Protein AF-0000000075883256 (afdb_homodimer)

Nearest PDB structures (foldseek):
  3aic-assembly1_A  TM=3.695E-01  e=4.562E+00  Streptococcus mutans
  8uf5-assembly2_B  TM=3.037E-01  e=3.462E+00  Streptococcus mutans
  8fg8-assembly2_B  TM=3.746E-01  e=6.352E+00  Streptococcus mutans
  8fj9-assembly1_A  TM=3.405E-01  e=6.352E+00  Streptococcus mutans
  5ew5-assembly4_D  TM=1.520E-01  e=8.249E-01  Escherichia coli

Structure (mmCIF, N/CA/C/O backbone):
data_AF-0000000075883256-model_v1
#
loop_
_entity.id
_entity.type
_entity.pdbx_description
1 polymer 'Prophage antirepressor-like protein'
#
loop_
_atom_site.group_PDB
_atom_site.id
_atom_site.type_symbol
_atom_site.label_atom_id
_atom_site.label_alt_id
_atom_site.label_comp_id
_atom_site.label_asym_id
_atom_site.label_entity_id
_atom_site.label_seq_id
_atom_site.pdbx_PDB_ins_code
_atom_site.Cartn_x
_atom_site.Cartn_y
_atom_site.Cartn_z
_atom_site.occupancy
_atom_site.B_iso_or_equiv
_atom_site.auth_seq_id
_atom_site.auth_comp_id
_atom_site.auth_asym_id
_atom_site.auth_atom_id
_atom_site.pdbx_PDB_model_num
ATOM 1 N N . MET A 1 1 ? -20.594 -21.406 5.707 1 65.12 1 MET A N 1
ATOM 2 C CA . MET A 1 1 ? -21.141 -20.547 4.664 1 65.12 1 MET A CA 1
ATOM 3 C C . MET A 1 1 ? -20.156 -20.391 3.51 1 65.12 1 MET A C 1
ATOM 5 O O . MET A 1 1 ? -18.953 -20.328 3.729 1 65.12 1 MET A O 1
ATOM 9 N N . ASN A 1 2 ? -20.547 -20.703 2.256 1 83.06 2 ASN A N 1
ATOM 10 C CA . ASN A 1 2 ? -19.703 -20.641 1.072 1 83.06 2 ASN A CA 1
ATOM 11 C C . ASN A 1 2 ? -20.078 -19.469 0.176 1 83.06 2 ASN A C 1
ATOM 13 O O . ASN A 1 2 ? -21.219 -19.016 0.166 1 83.06 2 ASN A O 1
ATOM 17 N N . LYS A 1 3 ? -19.078 -18.75 -0.304 1 92.06 3 LYS A N 1
ATOM 18 C CA . LYS A 1 3 ? -19.234 -17.688 -1.302 1 92.06 3 LYS A CA 1
ATOM 19 C C . LYS A 1 3 ? -18.453 -18.016 -2.574 1 92.06 3 LYS A C 1
ATOM 21 O O . LYS A 1 3 ? -17.547 -18.844 -2.557 1 92.06 3 LYS A O 1
ATOM 26 N N . THR A 1 4 ? -19.016 -17.438 -3.637 1 93.69 4 THR A N 1
ATOM 27 C CA . THR A 1 4 ? -18.297 -17.625 -4.895 1 93.69 4 THR A CA 1
ATOM 28 C C . THR A 1 4 ? -18.047 -16.281 -5.562 1 93.69 4 THR A C 1
ATOM 30 O O . THR A 1 4 ? -18.766 -15.305 -5.324 1 93.69 4 THR A O 1
ATOM 33 N N . GLU A 1 5 ? -16.938 -16.25 -6.254 1 94.25 5 GLU A N 1
ATOM 34 C CA . GLU A 1 5 ? -16.578 -15.117 -7.102 1 94.25 5 GLU A CA 1
ATOM 35 C C . GLU A 1 5 ? -16.141 -15.578 -8.492 1 94.25 5 GLU A C 1
ATOM 37 O O . GLU A 1 5 ? -15.672 -16.703 -8.656 1 94.25 5 GLU A O 1
ATOM 42 N N . THR A 1 6 ? -16.453 -14.711 -9.43 1 94.06 6 THR A N 1
ATOM 43 C CA . THR A 1 6 ? -15.992 -15.008 -10.781 1 94.06 6 THR A CA 1
ATOM 44 C C . THR A 1 6 ? -14.703 -14.242 -11.086 1 94.06 6 THR A C 1
ATOM 46 O O . THR A 1 6 ? -14.617 -13.039 -10.852 1 94.06 6 THR A O 1
ATOM 49 N N . TRP A 1 7 ? -13.68 -14.984 -11.562 1 92 7 TRP A N 1
ATOM 50 C CA . TRP A 1 7 ? -12.391 -14.398 -11.93 1 92 7 TRP A CA 1
ATOM 51 C C . TRP A 1 7 ? -11.82 -15.062 -13.172 1 92 7 TRP A C 1
ATOM 53 O O . TRP A 1 7 ? -11.711 -16.297 -13.234 1 92 7 TRP A O 1
ATOM 63 N N . ASN A 1 8 ? -11.508 -14.234 -14.148 1 89.06 8 ASN A N 1
ATOM 64 C CA . ASN A 1 8 ? -10.984 -14.719 -15.422 1 89.06 8 ASN A CA 1
ATOM 65 C C . ASN A 1 8 ? -11.906 -15.773 -16.031 1 89.06 8 ASN A C 1
ATOM 67 O O . ASN A 1 8 ? -11.43 -16.781 -16.547 1 89.06 8 ASN A O 1
ATOM 71 N N . GLY A 1 9 ? -13.156 -15.641 -15.852 1 91.62 9 GLY A N 1
ATOM 72 C CA . GLY A 1 9 ? -14.141 -16.531 -16.453 1 91.62 9 GLY A CA 1
ATOM 73 C C . GLY A 1 9 ? -14.367 -17.797 -15.656 1 91.62 9 GLY A C 1
ATOM 74 O O . GLY A 1 9 ? -15.117 -18.688 -16.078 1 91.62 9 GLY A O 1
ATOM 75 N N . TYR A 1 10 ? -13.797 -17.922 -14.523 1 94.69 10 TYR A N 1
ATOM 76 C CA . TYR A 1 10 ? -13.93 -19.125 -13.695 1 94.69 10 TYR A CA 1
ATOM 77 C C . TYR A 1 10 ? -14.586 -18.797 -12.359 1 94.69 10 TYR A C 1
ATOM 79 O O . TYR A 1 10 ? -14.414 -17.688 -11.836 1 94.69 10 TYR A O 1
ATOM 87 N N . THR A 1 11 ? -15.273 -19.766 -11.844 1 94.25 11 THR A N 1
ATOM 88 C CA . THR A 1 11 ? -15.867 -19.625 -10.523 1 94.25 11 THR A CA 1
ATOM 89 C C . THR A 1 11 ? -14.883 -20.047 -9.438 1 94.25 11 THR A C 1
ATOM 91 O O . THR A 1 11 ? -14.352 -21.156 -9.469 1 94.25 11 THR A O 1
ATOM 94 N N . ILE A 1 12 ? -14.641 -19.094 -8.531 1 95.81 12 ILE A N 1
ATOM 95 C CA . ILE A 1 12 ? -13.758 -19.375 -7.395 1 95.81 12 ILE A CA 1
ATOM 96 C C . ILE A 1 12 ? -14.594 -19.531 -6.125 1 95.81 12 ILE A C 1
ATOM 98 O O . ILE A 1 12 ? -15.336 -18.609 -5.75 1 95.81 12 ILE A O 1
ATOM 102 N N . ARG A 1 13 ? -14.523 -20.719 -5.52 1 95.5 13 ARG A N 1
ATOM 103 C CA . ARG A 1 13 ? -15.266 -21 -4.289 1 95.5 13 ARG A CA 1
ATOM 104 C C . ARG A 1 13 ? -14.492 -20.5 -3.068 1 95.5 13 ARG A C 1
ATOM 106 O O . ARG A 1 13 ? -13.273 -20.656 -2.996 1 95.5 13 ARG A O 1
ATOM 113 N N . PHE A 1 14 ? -15.148 -19.797 -2.15 1 96 14 PHE A N 1
ATOM 114 C CA . PHE A 1 14 ? -14.594 -19.328 -0.889 1 96 14 PHE A CA 1
ATOM 115 C C . PHE A 1 14 ? -15.289 -19.984 0.292 1 96 14 PHE A C 1
ATOM 117 O O . PHE A 1 14 ? -16.5 -20.188 0.275 1 96 14 PHE A O 1
ATOM 124 N N . VAL A 1 15 ? -14.531 -20.312 1.336 1 94.12 15 VAL A N 1
ATOM 125 C CA . VAL A 1 15 ? -15.055 -20.859 2.578 1 94.12 15 VAL A CA 1
ATOM 126 C C . VAL A 1 15 ? -14.531 -20.062 3.768 1 94.12 15 VAL A C 1
ATOM 128 O O . VAL A 1 15 ? -13.445 -19.484 3.701 1 94.12 15 VAL A O 1
ATOM 131 N N . GLU A 1 16 ? -15.289 -20 4.781 1 93.06 16 GLU A N 1
ATOM 132 C CA . GLU A 1 16 ? -14.812 -19.359 6 1 93.06 16 GLU A CA 1
ATOM 133 C C . GLU A 1 16 ? -13.891 -20.297 6.793 1 93.06 16 GLU A C 1
ATOM 135 O O . GLU A 1 16 ? -14.234 -21.453 7.023 1 93.06 16 GLU A O 1
ATOM 140 N N . HIS A 1 17 ? -12.797 -19.875 7.062 1 93.5 17 HIS A N 1
ATOM 141 C CA . HIS A 1 17 ? -11.797 -20.594 7.84 1 93.5 17 HIS A CA 1
ATOM 142 C C . HIS A 1 17 ? -11.055 -19.672 8.797 1 93.5 17 HIS A C 1
ATOM 144 O O . HIS A 1 17 ? -10.43 -18.703 8.359 1 93.5 17 HIS A O 1
ATOM 150 N N . GLN A 1 18 ? -11.18 -19.859 10.125 1 92.12 18 GLN A N 1
ATOM 151 C CA . GLN A 1 18 ? -10.516 -19.062 11.148 1 92.12 18 GLN A CA 1
ATOM 152 C C . GLN A 1 18 ? -10.922 -17.594 11.055 1 92.12 18 GLN A C 1
ATOM 154 O O . GLN A 1 18 ? -10.07 -16.703 11.102 1 92.12 18 GLN A O 1
ATOM 159 N N . GLY A 1 19 ? -12.078 -17.359 10.672 1 92.31 19 GLY A N 1
ATOM 160 C CA . GLY A 1 19 ? -12.633 -16.016 10.688 1 92.31 19 GLY A CA 1
ATOM 161 C C . GLY A 1 19 ? -12.336 -15.242 9.422 1 92.31 19 GLY A C 1
ATOM 162 O O . GLY A 1 19 ? -12.625 -14.047 9.336 1 92.31 19 GLY A O 1
ATOM 163 N N . GLU A 1 20 ? -11.773 -15.891 8.492 1 94.88 20 GLU A N 1
ATOM 164 C CA . GLU A 1 20 ? -11.43 -15.234 7.234 1 94.88 20 GLU A CA 1
ATOM 165 C C . GLU A 1 20 ? -11.922 -16.047 6.043 1 94.88 20 GLU A C 1
ATOM 167 O O . GLU A 1 20 ? -12.234 -17.234 6.18 1 94.88 20 GLU A O 1
ATOM 172 N N . TRP A 1 21 ? -12.031 -15.414 4.914 1 96.12 21 TRP A N 1
ATOM 173 C CA . TRP A 1 21 ? -12.406 -16.109 3.684 1 96.12 21 TRP A CA 1
ATOM 174 C C . TRP A 1 21 ? -11.18 -16.719 3.008 1 96.12 21 TRP A C 1
ATOM 176 O O . TRP A 1 21 ? -10.18 -16.031 2.791 1 96.12 21 TRP A O 1
ATOM 186 N N . TRP A 1 22 ? -11.32 -17.969 2.738 1 97.25 22 TRP A N 1
ATOM 187 C CA . TRP A 1 22 ? -10.281 -18.719 2.033 1 97.25 22 TRP A CA 1
ATOM 188 C C . TRP A 1 22 ? -10.805 -19.266 0.708 1 97.25 22 TRP A C 1
ATOM 190 O O . TRP A 1 22 ? -11.953 -19.688 0.619 1 97.25 22 TRP A O 1
ATOM 200 N N . ALA A 1 23 ? -9.953 -19.266 -0.301 1 97.06 23 ALA A N 1
ATOM 201 C CA . ALA A 1 23 ? -10.352 -19.75 -1.625 1 97.06 23 ALA A CA 1
ATOM 202 C C . ALA A 1 23 ? -9.914 -21.188 -1.841 1 97.06 23 ALA A C 1
ATOM 204 O O . ALA A 1 23 ? -8.883 -21.625 -1.325 1 97.06 23 ALA A O 1
ATOM 205 N N . VAL A 1 24 ? -10.719 -21.875 -2.549 1 95.38 24 VAL A N 1
ATOM 206 C CA . VAL A 1 24 ? -10.328 -23.219 -2.963 1 95.38 24 VAL A CA 1
ATOM 207 C C . VAL A 1 24 ? -9.164 -23.141 -3.953 1 95.38 24 VAL A C 1
ATOM 209 O O . VAL A 1 24 ? -9.297 -22.531 -5.02 1 95.38 24 VAL A O 1
ATOM 212 N N . LEU A 1 25 ? -8.078 -23.797 -3.633 1 95.94 25 LEU A N 1
ATOM 213 C CA . LEU A 1 25 ? -6.836 -23.688 -4.398 1 95.94 25 LEU A CA 1
ATOM 214 C C . LEU A 1 25 ? -7.023 -24.219 -5.812 1 95.94 25 LEU A C 1
ATOM 216 O O . LEU A 1 25 ? -6.523 -23.641 -6.777 1 95.94 25 LEU A O 1
ATOM 220 N N . ALA A 1 26 ? -7.75 -25.297 -5.953 1 93.94 26 ALA A N 1
ATOM 221 C CA . ALA A 1 26 ? -7.973 -25.922 -7.254 1 93.94 26 ALA A CA 1
ATOM 222 C C . ALA A 1 26 ? -8.672 -24.953 -8.211 1 93.94 26 ALA A C 1
ATOM 224 O O . ALA A 1 26 ? -8.414 -24.969 -9.414 1 93.94 26 ALA A O 1
ATOM 225 N N . ASP A 1 27 ? -9.562 -24.188 -7.699 1 94.12 27 ASP A N 1
ATOM 226 C CA . ASP A 1 27 ? -10.281 -23.219 -8.531 1 94.12 27 ASP A CA 1
ATOM 227 C C . ASP A 1 27 ? -9.352 -22.141 -9.055 1 94.12 27 ASP A C 1
ATOM 229 O O . ASP A 1 27 ? -9.438 -21.75 -10.219 1 94.12 27 ASP A O 1
ATOM 233 N N . ILE A 1 28 ? -8.43 -21.609 -8.211 1 94.5 28 ILE A N 1
ATOM 234 C CA . ILE A 1 28 ? -7.445 -20.609 -8.602 1 94.5 28 ILE A CA 1
ATOM 235 C C . ILE A 1 28 ? -6.5 -21.188 -9.648 1 94.5 28 ILE A C 1
ATOM 237 O O . ILE A 1 28 ? -6.184 -20.531 -10.648 1 94.5 28 ILE A O 1
ATOM 241 N N . ALA A 1 29 ? -6.094 -22.391 -9.406 1 93.81 29 ALA A N 1
ATOM 242 C CA . ALA A 1 29 ? -5.199 -23.078 -10.336 1 93.81 29 ALA A CA 1
ATOM 243 C C . ALA A 1 29 ? -5.824 -23.188 -11.727 1 93.81 29 ALA A C 1
ATOM 245 O O . ALA A 1 29 ? -5.164 -22.906 -12.734 1 93.81 29 ALA A O 1
ATOM 246 N N . LYS A 1 30 ? -7.074 -23.562 -11.742 1 93.38 30 LYS A N 1
ATOM 247 C CA . LYS A 1 30 ? -7.801 -23.672 -13.008 1 93.38 30 LYS A CA 1
ATOM 248 C C . LYS A 1 30 ? -7.855 -22.328 -13.727 1 93.38 30 LYS A C 1
ATOM 250 O O . LYS A 1 30 ? -7.605 -22.25 -14.938 1 93.38 30 LYS A O 1
ATOM 255 N N . ALA A 1 31 ? -8.117 -21.297 -13.016 1 92.25 31 ALA A N 1
ATOM 256 C CA . ALA A 1 31 ? -8.227 -19.953 -13.594 1 92.25 31 ALA A CA 1
ATOM 257 C C . ALA A 1 31 ? -6.891 -19.484 -14.172 1 92.25 31 ALA A C 1
ATOM 259 O O . ALA A 1 31 ? -6.855 -18.688 -15.094 1 92.25 31 ALA A O 1
ATOM 260 N N . LEU A 1 32 ? -5.773 -19.953 -13.672 1 90.62 32 LEU A N 1
ATOM 261 C CA . LEU A 1 32 ? -4.438 -19.562 -14.102 1 90.62 32 LEU A CA 1
ATOM 262 C C . LEU A 1 32 ? -3.855 -20.594 -15.07 1 90.62 32 LEU A C 1
ATOM 264 O O . LEU A 1 32 ? -2.74 -20.422 -15.562 1 90.62 32 LEU A O 1
ATOM 268 N N . ASP A 1 33 ? -4.562 -21.641 -15.289 1 90.69 33 ASP A N 1
ATOM 269 C CA . ASP A 1 33 ? -4.117 -22.734 -16.125 1 90.69 33 ASP A CA 1
ATOM 270 C C . ASP A 1 33 ? -2.838 -23.375 -15.586 1 90.69 33 ASP A C 1
ATOM 272 O O . ASP A 1 33 ? -1.862 -23.547 -16.312 1 90.69 33 ASP A O 1
ATOM 276 N N . LEU A 1 34 ? -2.842 -23.609 -14.305 1 90.25 34 LEU A N 1
ATOM 277 C CA . LEU A 1 34 ? -1.724 -24.234 -13.609 1 90.25 34 LEU A CA 1
ATOM 278 C C . LEU A 1 34 ? -2.174 -25.5 -12.883 1 90.25 34 LEU A C 1
ATOM 280 O O . LEU A 1 34 ? -3.371 -25.703 -12.68 1 90.25 34 LEU A O 1
ATOM 284 N N . ASN A 1 35 ? -1.182 -26.312 -12.531 1 91.19 35 ASN A N 1
ATOM 285 C CA . ASN A 1 35 ? -1.442 -27.469 -11.688 1 91.19 35 ASN A CA 1
ATOM 286 C C . ASN A 1 35 ? -1.477 -27.078 -10.211 1 91.19 35 ASN A C 1
ATOM 288 O O . ASN A 1 35 ? -0.536 -26.469 -9.703 1 91.19 35 ASN A O 1
ATOM 292 N N . PRO A 1 36 ? -2.586 -27.438 -9.508 1 90.62 36 PRO A N 1
ATOM 293 C CA . PRO A 1 36 ? -2.684 -27.094 -8.086 1 90.62 36 PRO A CA 1
ATOM 294 C C . PRO A 1 36 ? -1.501 -27.609 -7.27 1 90.62 36 PRO A C 1
ATOM 296 O O . PRO A 1 36 ? -1.107 -26.984 -6.285 1 90.62 36 PRO A O 1
ATOM 299 N N . LYS A 1 37 ? -0.98 -28.672 -7.734 1 90.12 37 LYS A N 1
ATOM 300 C CA . LYS A 1 37 ? 0.153 -29.25 -7.02 1 90.12 37 LYS A CA 1
ATOM 301 C C . LYS A 1 37 ? 1.371 -28.328 -7.078 1 90.12 37 LYS A C 1
ATOM 303 O O . LYS A 1 37 ? 2.092 -28.188 -6.09 1 90.12 37 LYS A O 1
ATOM 308 N N . PHE A 1 38 ? 1.562 -27.75 -8.18 1 89 38 PHE A N 1
ATOM 309 C CA . PHE A 1 38 ? 2.689 -26.844 -8.359 1 89 38 PHE A CA 1
ATOM 310 C C . PHE A 1 38 ? 2.523 -25.594 -7.512 1 89 38 PHE A C 1
ATOM 312 O O . PHE A 1 38 ? 3.482 -25.125 -6.898 1 89 38 PHE A O 1
ATOM 319 N N . ILE A 1 39 ? 1.31 -25.125 -7.391 1 89.5 39 ILE A N 1
ATOM 320 C CA . ILE A 1 39 ? 1.034 -23.938 -6.598 1 89.5 39 ILE A CA 1
ATOM 321 C C . ILE A 1 39 ? 1.28 -24.234 -5.121 1 89.5 39 ILE A C 1
ATOM 323 O O . ILE A 1 39 ? 1.953 -23.469 -4.43 1 89.5 39 ILE A O 1
ATOM 327 N N . LYS A 1 40 ? 0.818 -25.344 -4.715 1 90.88 40 LYS A N 1
ATOM 328 C CA . LYS A 1 40 ? 0.966 -25.75 -3.316 1 90.88 40 LYS A CA 1
ATOM 329 C C . LYS A 1 40 ? 2.438 -25.844 -2.926 1 90.88 40 LYS A C 1
ATOM 331 O O . LYS A 1 40 ? 2.818 -25.453 -1.819 1 90.88 40 LYS A O 1
ATOM 336 N N . GLN A 1 41 ? 3.238 -26.266 -3.814 1 88.44 41 GLN A N 1
ATOM 337 C CA . GLN A 1 41 ? 4.664 -26.453 -3.553 1 88.44 41 GLN A CA 1
ATOM 338 C C . GLN A 1 41 ? 5.363 -25.125 -3.346 1 88.44 41 GLN A C 1
ATOM 340 O O . GLN A 1 41 ? 6.371 -25.047 -2.637 1 88.44 41 GLN A O 1
ATOM 345 N N . ARG A 1 42 ? 4.797 -24.141 -3.846 1 85.56 42 ARG A N 1
ATOM 346 C CA . ARG A 1 42 ? 5.438 -22.828 -3.803 1 85.56 42 ARG A CA 1
ATOM 347 C C . ARG A 1 42 ? 4.949 -22.016 -2.605 1 85.56 42 ARG A C 1
ATOM 349 O O . ARG A 1 42 ? 5.586 -21.047 -2.207 1 85.56 42 ARG A O 1
ATOM 356 N N . LEU A 1 43 ? 3.844 -22.469 -2.062 1 89.12 43 LEU A N 1
ATOM 357 C CA . LEU A 1 43 ? 3.238 -21.719 -0.972 1 89.12 43 LEU A CA 1
ATOM 358 C C . LEU A 1 43 ? 3.658 -22.281 0.38 1 89.12 43 LEU A C 1
ATOM 360 O O . LEU A 1 43 ? 3.807 -23.5 0.531 1 89.12 43 LEU A O 1
ATOM 364 N N . GLY A 1 44 ? 3.928 -21.406 1.251 1 85.62 44 GLY A N 1
ATOM 365 C CA . GLY A 1 44 ? 4.211 -21.828 2.611 1 85.62 44 GLY A CA 1
ATOM 366 C C . GLY A 1 44 ? 3 -22.406 3.318 1 85.62 44 GLY A C 1
ATOM 367 O O . GLY A 1 44 ? 1.86 -22.125 2.945 1 85.62 44 GLY A O 1
ATOM 368 N N . ASP A 1 45 ? 3.232 -23.125 4.336 1 88.62 45 ASP A N 1
ATOM 369 C CA . ASP A 1 45 ? 2.17 -23.797 5.082 1 88.62 45 ASP A CA 1
ATOM 370 C C . ASP A 1 45 ? 1.312 -22.781 5.836 1 88.62 45 ASP A C 1
ATOM 372 O O . ASP A 1 45 ? 0.192 -23.094 6.246 1 88.62 45 ASP A O 1
ATOM 376 N N . GLU A 1 46 ? 1.826 -21.609 5.941 1 89.44 46 GLU A N 1
ATOM 377 C CA . GLU A 1 46 ? 1.109 -20.609 6.727 1 89.44 46 GLU A CA 1
ATOM 378 C C . GLU A 1 46 ? -0.064 -20.031 5.941 1 89.44 46 GLU A C 1
ATOM 380 O O . GLU A 1 46 ? -0.978 -19.438 6.523 1 89.44 46 GLU A O 1
ATOM 385 N N . VAL A 1 47 ? -0.043 -20.234 4.625 1 94.31 47 VAL A N 1
ATOM 386 C CA . VAL A 1 47 ? -1.085 -19.594 3.83 1 94.31 47 VAL A CA 1
ATOM 387 C C . VAL A 1 47 ? -1.974 -20.656 3.188 1 94.31 47 VAL A C 1
ATOM 389 O O . VAL A 1 47 ? -2.916 -20.328 2.461 1 94.31 47 VAL A O 1
ATOM 392 N N . VAL A 1 48 ? -1.701 -21.938 3.418 1 95.12 48 VAL A N 1
ATOM 393 C CA . VAL A 1 48 ? -2.471 -23.047 2.855 1 95.12 48 VAL A CA 1
ATOM 394 C C . VAL A 1 48 ? -3.037 -23.906 3.979 1 95.12 48 VAL A C 1
ATOM 396 O O . VAL A 1 48 ? -2.398 -24.078 5.02 1 95.12 48 VAL A O 1
ATOM 399 N N . SER A 1 49 ? -4.223 -24.359 3.803 1 95.25 49 SER A N 1
ATOM 400 C CA . SER A 1 49 ? -4.879 -25.266 4.738 1 95.25 49 SER A CA 1
ATOM 401 C C . SER A 1 49 ? -5.797 -26.234 4.008 1 95.25 49 SER A C 1
ATOM 403 O O . SER A 1 49 ? -5.801 -26.297 2.777 1 95.25 49 SER A O 1
ATOM 405 N N . ASN A 1 50 ? -6.371 -27.078 4.707 1 93.69 50 ASN A N 1
ATOM 406 C CA . ASN A 1 50 ? -7.367 -28.016 4.176 1 93.69 50 ASN A CA 1
ATOM 407 C C . ASN A 1 50 ? -8.734 -27.781 4.812 1 93.69 50 ASN A C 1
ATOM 409 O O . ASN A 1 50 ? -8.828 -27.375 5.969 1 93.69 50 ASN A O 1
ATOM 413 N N . ASN A 1 51 ? -9.68 -27.875 3.998 1 89.44 51 ASN A N 1
ATOM 414 C CA . ASN A 1 51 ? -11.055 -27.781 4.48 1 89.44 51 ASN A CA 1
ATOM 415 C C . ASN A 1 51 ? -11.992 -28.672 3.678 1 89.44 51 ASN A C 1
ATOM 417 O O . ASN A 1 51 ? -11.672 -29.078 2.559 1 89.44 51 ASN A O 1
ATOM 421 N N . HIS A 1 52 ? -13.086 -29.062 4.422 1 85.5 52 HIS A N 1
ATOM 422 C CA . HIS A 1 52 ? -14.125 -29.812 3.721 1 85.5 52 HIS A CA 1
ATOM 423 C C . HIS A 1 52 ? -15.102 -28.875 3.016 1 85.5 52 HIS A C 1
ATOM 425 O O . HIS A 1 52 ? -15.68 -28 3.645 1 85.5 52 HIS A O 1
ATOM 431 N N . VAL A 1 53 ? -15.094 -28.953 1.698 1 81.56 53 VAL A N 1
ATOM 432 C CA . VAL A 1 53 ? -15.969 -28.109 0.894 1 81.56 53 VAL A CA 1
ATOM 433 C C . VAL A 1 53 ? -17.031 -28.969 0.212 1 81.56 53 VAL A C 1
ATOM 435 O O . VAL A 1 53 ? -16.75 -30.078 -0.258 1 81.56 53 VAL A O 1
ATOM 438 N N . ALA A 1 54 ? -18.297 -28.484 0.332 1 77.38 54 ALA A N 1
ATOM 439 C CA . ALA A 1 54 ? -19.391 -29.219 -0.273 1 77.38 54 ALA A CA 1
ATOM 440 C C . ALA A 1 54 ? -19.422 -29.047 -1.787 1 77.38 54 ALA A C 1
ATOM 442 O O . ALA A 1 54 ? -19.156 -27.953 -2.289 1 77.38 54 ALA A O 1
ATOM 443 N N . ASP A 1 55 ? -19.547 -30.156 -2.57 1 73.56 55 ASP A N 1
ATOM 444 C CA . ASP A 1 55 ? -19.703 -30.047 -4.016 1 73.56 55 ASP A CA 1
ATOM 445 C C . ASP A 1 55 ? -21.156 -29.734 -4.391 1 73.56 55 ASP A C 1
ATOM 447 O O . ASP A 1 55 ? -21.969 -29.438 -3.525 1 73.56 55 ASP A O 1
ATOM 451 N N . SER A 1 56 ? -21.391 -29.609 -5.742 1 71.5 56 SER A N 1
ATOM 452 C CA . SER A 1 56 ? -22.719 -29.266 -6.246 1 71.5 56 SER A CA 1
ATOM 453 C C . SER A 1 56 ? -23.766 -30.281 -5.762 1 71.5 56 SER A C 1
ATOM 455 O O . SER A 1 56 ? -24.953 -29.953 -5.684 1 71.5 56 SER A O 1
ATOM 457 N N . LEU A 1 57 ? -23.312 -31.438 -5.371 1 76.69 57 LEU A N 1
ATOM 458 C CA . LEU A 1 57 ? -24.219 -32.5 -4.949 1 76.69 57 LEU A CA 1
ATOM 459 C C . LEU A 1 57 ? -24.297 -32.594 -3.428 1 76.69 57 LEU A C 1
ATOM 461 O O . LEU A 1 57 ? -24.969 -33.469 -2.881 1 76.69 57 LEU A O 1
ATOM 465 N N . GLY A 1 58 ? -23.594 -31.656 -2.777 1 73.88 58 GLY A N 1
ATOM 466 C CA . GLY A 1 58 ? -23.625 -31.594 -1.324 1 73.88 58 GLY A CA 1
ATOM 467 C C . GLY A 1 58 ? -22.641 -32.531 -0.657 1 73.88 58 GLY A C 1
ATOM 468 O O . GLY A 1 58 ? -22.672 -32.719 0.562 1 73.88 58 GLY A O 1
ATOM 469 N N . ARG A 1 59 ? -21.844 -33.281 -1.39 1 79.19 59 ARG A N 1
ATOM 470 C CA . ARG A 1 59 ? -20.844 -34.188 -0.824 1 79.19 59 ARG A CA 1
ATOM 471 C C . ARG A 1 59 ? -19.641 -33.406 -0.326 1 79.19 59 ARG A C 1
ATOM 473 O O . ARG A 1 59 ? -19.188 -32.469 -0.975 1 79.19 59 ARG A O 1
ATOM 480 N N . GLN A 1 60 ? -19.125 -33.844 0.839 1 79.81 60 GLN A N 1
ATOM 481 C CA . GLN A 1 60 ? -18 -33.125 1.438 1 79.81 60 GLN A CA 1
ATOM 482 C C . GLN A 1 60 ? -16.672 -33.719 0.926 1 79.81 60 GLN A C 1
ATOM 484 O O . GLN A 1 60 ? -16.453 -34.906 0.956 1 79.81 60 GLN A O 1
ATOM 489 N N . GLN A 1 61 ? -15.953 -32.906 0.22 1 85.75 61 GLN A N 1
ATOM 490 C CA . GLN A 1 61 ? -14.617 -33.281 -0.235 1 85.75 61 GLN A CA 1
ATOM 491 C C . GLN A 1 61 ? -13.547 -32.438 0.42 1 85.75 61 GLN A C 1
ATOM 493 O O . GLN A 1 61 ? -13.742 -31.219 0.617 1 85.75 61 GLN A O 1
ATOM 498 N N . GLU A 1 62 ? -12.516 -33.125 0.787 1 90.12 62 GLU A N 1
ATOM 499 C CA . GLU A 1 62 ? -11.375 -32.375 1.33 1 90.12 62 GLU A CA 1
ATOM 500 C C . GLU A 1 62 ? -10.609 -31.656 0.227 1 90.12 62 GLU A C 1
ATOM 502 O O . GLU A 1 62 ? -10.203 -32.281 -0.763 1 90.12 62 GLU A O 1
ATOM 507 N N . MET A 1 63 ? -10.539 -30.375 0.367 1 92.12 63 MET A N 1
ATOM 508 C CA . MET A 1 63 ? -9.883 -29.562 -0.646 1 92.12 63 MET A CA 1
ATOM 509 C C . MET A 1 63 ? -8.844 -28.641 -0.011 1 92.12 63 MET A C 1
ATOM 511 O O . MET A 1 63 ? -8.992 -28.234 1.146 1 92.12 63 MET A O 1
ATOM 515 N N . LEU A 1 64 ? -7.801 -28.375 -0.791 1 95.06 64 LEU A N 1
ATOM 516 C CA . LEU A 1 64 ? -6.828 -27.375 -0.37 1 95.06 64 LEU A CA 1
ATOM 517 C C . LEU A 1 64 ? -7.406 -25.969 -0.499 1 95.06 64 LEU A C 1
ATOM 519 O O . LEU A 1 64 ? -8.055 -25.656 -1.496 1 95.06 64 LEU A O 1
ATOM 523 N N . ILE A 1 65 ? -7.234 -25.219 0.569 1 96.06 65 ILE A N 1
ATOM 524 C CA . ILE A 1 65 ? -7.691 -23.844 0.549 1 96.06 65 ILE A CA 1
ATOM 525 C C . ILE A 1 65 ? -6.52 -22.906 0.834 1 96.06 65 ILE A C 1
ATOM 527 O O . ILE A 1 65 ? -5.523 -23.312 1.431 1 96.06 65 ILE A O 1
ATOM 531 N N . VAL A 1 66 ? -6.633 -21.672 0.349 1 97 66 VAL A N 1
ATOM 532 C CA . VAL A 1 66 ? -5.57 -20.672 0.496 1 97 66 VAL A CA 1
ATOM 533 C C . VAL A 1 66 ? -6.16 -19.359 0.985 1 97 66 VAL A C 1
ATOM 535 O O . VAL A 1 66 ? -7.254 -18.969 0.57 1 97 66 VAL A O 1
ATOM 538 N N . ASN A 1 67 ? -5.418 -18.656 1.893 1 97.06 67 ASN A N 1
ATOM 539 C CA . ASN A 1 67 ? -5.91 -17.375 2.377 1 97.06 67 ASN A CA 1
ATOM 540 C C . ASN A 1 67 ? -5.562 -16.25 1.413 1 97.06 67 ASN A C 1
ATOM 542 O O . ASN A 1 67 ? -5.02 -16.484 0.332 1 97.06 67 ASN A O 1
ATOM 546 N N . GLU A 1 68 ? -5.922 -15.039 1.771 1 97.44 68 GLU A N 1
ATOM 547 C CA . GLU A 1 68 ? -5.734 -13.883 0.893 1 97.44 68 GLU A CA 1
ATOM 548 C C . GLU A 1 68 ? -4.27 -13.727 0.498 1 97.44 68 GLU A C 1
ATOM 550 O O . GLU A 1 68 ? -3.957 -13.469 -0.666 1 97.44 68 GLU A O 1
ATOM 555 N N . PHE A 1 69 ? -3.379 -13.922 1.445 1 95.88 69 PHE A N 1
ATOM 556 C CA . PHE A 1 69 ? -1.953 -13.758 1.185 1 95.88 69 PHE A CA 1
ATOM 557 C C . PHE A 1 69 ? -1.463 -14.805 0.192 1 95.88 69 PHE A C 1
ATOM 559 O O . PHE A 1 69 ? -0.676 -14.5 -0.706 1 95.88 69 PHE A O 1
ATOM 566 N N . GLY A 1 70 ? -1.988 -16.031 0.361 1 95.19 70 GLY A N 1
ATOM 567 C CA . GLY A 1 70 ? -1.663 -17.078 -0.597 1 95.19 70 GLY A CA 1
ATOM 568 C C . GLY A 1 70 ? -2.158 -16.766 -1.998 1 95.19 70 GLY A C 1
ATOM 569 O O . GLY A 1 70 ? -1.503 -17.125 -2.982 1 95.19 70 GLY A O 1
ATOM 570 N N . ILE A 1 71 ? -3.279 -16.188 -2.076 1 95.81 71 ILE A N 1
ATOM 571 C CA . ILE A 1 71 ? -3.822 -15.773 -3.367 1 95.81 71 ILE A CA 1
ATOM 572 C C . ILE A 1 71 ? -2.879 -14.781 -4.035 1 95.81 71 ILE A C 1
ATOM 574 O O . ILE A 1 71 ? -2.504 -14.953 -5.199 1 95.81 71 ILE A O 1
ATOM 578 N N . TYR A 1 72 ? -2.443 -13.703 -3.27 1 95.06 72 TYR A N 1
ATOM 579 C CA . TYR A 1 72 ? -1.527 -12.703 -3.812 1 95.06 72 TYR A CA 1
ATOM 580 C C . TYR A 1 72 ? -0.226 -13.352 -4.273 1 95.06 72 TYR A C 1
ATOM 582 O O . TYR A 1 72 ? 0.268 -13.062 -5.363 1 95.06 72 TYR A O 1
ATOM 590 N N . GLU A 1 73 ? 0.257 -14.25 -3.455 1 91.62 73 GLU A N 1
ATOM 591 C CA . GLU A 1 73 ? 1.517 -14.914 -3.777 1 91.62 73 GLU A CA 1
ATOM 592 C C . GLU A 1 73 ? 1.396 -15.734 -5.055 1 91.62 73 GLU A C 1
ATOM 594 O O . GLU A 1 73 ? 2.307 -15.734 -5.887 1 91.62 73 GLU A O 1
ATOM 599 N N . THR A 1 74 ? 0.311 -16.438 -5.168 1 91 74 THR A N 1
ATOM 600 C CA . THR A 1 74 ? 0.071 -17.266 -6.355 1 91 74 THR A CA 1
ATOM 601 C C . THR A 1 74 ? 0.029 -16.391 -7.609 1 91 74 THR A C 1
ATOM 603 O O . THR A 1 74 ? 0.663 -16.719 -8.617 1 91 74 THR A O 1
ATOM 606 N N . ILE A 1 75 ? -0.609 -15.273 -7.531 1 89.31 75 ILE A N 1
ATOM 607 C CA . ILE A 1 75 ? -0.754 -14.383 -8.68 1 89.31 75 ILE A CA 1
ATOM 608 C C . ILE A 1 75 ? 0.585 -13.719 -8.992 1 89.31 75 ILE A C 1
ATOM 610 O O . ILE A 1 75 ? 0.967 -13.594 -10.156 1 89.31 75 ILE A O 1
ATOM 614 N N . PHE A 1 76 ? 1.288 -13.359 -7.953 1 86.56 76 PHE A N 1
ATOM 615 C CA . PHE A 1 76 ? 2.578 -12.695 -8.086 1 86.56 76 PHE A CA 1
ATOM 616 C C . PHE A 1 76 ? 3.592 -13.609 -8.758 1 86.56 76 PHE A C 1
ATOM 618 O O . PHE A 1 76 ? 4.516 -13.141 -9.43 1 86.56 76 PHE A O 1
ATOM 625 N N . SER A 1 77 ? 3.414 -14.852 -8.555 1 82.88 77 SER A N 1
ATOM 626 C CA . SER A 1 77 ? 4.371 -15.812 -9.094 1 82.88 77 SER A CA 1
ATOM 627 C C . SER A 1 77 ? 4.074 -16.125 -10.555 1 82.88 77 SER A C 1
ATOM 629 O O . SER A 1 77 ? 4.883 -16.766 -11.234 1 82.88 77 SER A O 1
ATOM 631 N N . SER A 1 78 ? 3.008 -15.664 -11.039 1 79.62 78 SER A N 1
ATOM 632 C CA . SER A 1 78 ? 2.617 -15.898 -12.422 1 79.62 78 SER A CA 1
ATOM 633 C C . SER A 1 78 ? 3.43 -15.031 -13.383 1 79.62 78 SER A C 1
ATOM 635 O O . SER A 1 78 ? 3.781 -13.898 -13.055 1 79.62 78 SER A O 1
ATOM 637 N N . ARG A 1 79 ? 3.777 -15.531 -14.578 1 76.44 79 ARG A N 1
ATOM 638 C CA . ARG A 1 79 ? 4.504 -14.805 -15.609 1 76.44 79 ARG A CA 1
ATOM 639 C C . ARG A 1 79 ? 3.539 -14.172 -16.609 1 76.44 79 ARG A C 1
ATOM 641 O O . ARG A 1 79 ? 3.967 -13.555 -17.594 1 76.44 79 ARG A O 1
ATOM 648 N N . LYS A 1 80 ? 2.307 -14.297 -16.297 1 79.62 80 LYS A N 1
ATOM 649 C CA . LYS A 1 80 ? 1.292 -13.734 -17.172 1 79.62 80 LYS A CA 1
ATOM 650 C C . LYS A 1 80 ? 1.281 -12.211 -17.109 1 79.62 80 LYS A C 1
ATOM 652 O O . LYS A 1 80 ? 1.674 -11.625 -16.094 1 79.62 80 LYS A O 1
ATOM 657 N N . LYS A 1 81 ? 0.87 -11.57 -18.172 1 82.25 81 LYS A N 1
ATOM 658 C CA . LYS A 1 81 ? 0.847 -10.109 -18.281 1 82.25 81 LYS A CA 1
ATOM 659 C C . LYS A 1 81 ? 0.029 -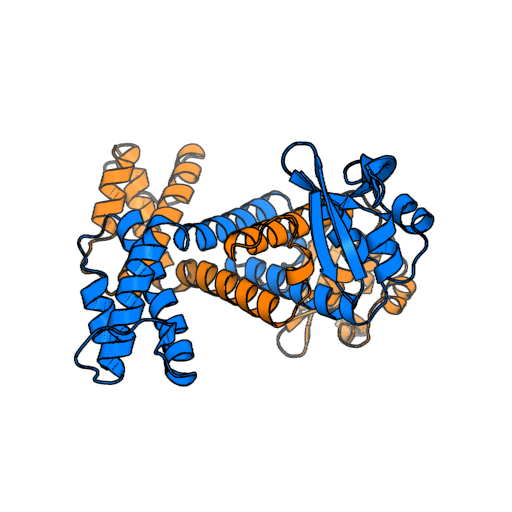9.492 -17.156 1 82.25 81 LYS A C 1
ATOM 661 O O . LYS A 1 81 ? 0.412 -8.461 -16.594 1 82.25 81 LYS A O 1
ATOM 666 N N . GLU A 1 82 ? -1.125 -10.094 -16.828 1 79.81 82 GLU A N 1
ATOM 667 C CA . GLU A 1 82 ? -1.994 -9.578 -15.773 1 79.81 82 GLU A CA 1
ATOM 668 C C . GLU A 1 82 ? -1.264 -9.523 -14.438 1 79.81 82 GLU A C 1
ATOM 670 O O . GLU A 1 82 ? -1.46 -8.594 -13.648 1 79.81 82 GLU A O 1
ATOM 675 N N . ALA A 1 83 ? -0.445 -10.484 -14.234 1 85.19 83 ALA A N 1
ATOM 676 C CA . ALA A 1 83 ? 0.336 -10.539 -13 1 85.19 83 ALA A CA 1
ATOM 677 C C . ALA A 1 83 ? 1.366 -9.414 -12.953 1 85.19 83 ALA A C 1
ATOM 679 O O . ALA A 1 83 ? 1.577 -8.797 -11.906 1 85.19 83 ALA A O 1
ATOM 680 N N . LYS A 1 84 ? 1.906 -9.102 -14.141 1 85.88 84 LYS A N 1
ATOM 681 C CA . LYS A 1 84 ? 2.904 -8.039 -14.219 1 85.88 84 LYS A CA 1
ATOM 682 C C . LYS A 1 84 ? 2.287 -6.676 -13.906 1 85.88 84 LYS A C 1
ATOM 684 O O . LYS A 1 84 ? 2.871 -5.883 -13.164 1 85.88 84 LYS A O 1
ATOM 689 N N . THR A 1 85 ? 1.145 -6.418 -14.461 1 89.19 85 THR A N 1
ATOM 690 C CA . THR A 1 85 ? 0.45 -5.156 -14.227 1 89.19 85 THR A CA 1
ATOM 691 C C . THR A 1 85 ? 0.08 -5.004 -12.758 1 89.19 85 THR A C 1
ATOM 693 O O . THR A 1 85 ? 0.196 -3.916 -12.188 1 89.19 85 THR A O 1
ATOM 696 N N . PHE A 1 86 ? -0.361 -6.156 -12.219 1 91.25 86 PHE A N 1
ATOM 697 C CA . PHE A 1 86 ? -0.693 -6.141 -10.797 1 91.25 86 PHE A CA 1
ATOM 698 C C . PHE A 1 86 ? 0.538 -5.82 -9.953 1 91.25 86 PHE A C 1
ATOM 700 O O . PHE A 1 86 ? 0.469 -5.016 -9.023 1 91.25 86 PHE A O 1
ATOM 707 N N . LYS A 1 87 ? 1.631 -6.34 -10.266 1 91.38 87 LYS A N 1
ATOM 708 C CA . LYS A 1 87 ? 2.879 -6.086 -9.555 1 91.38 87 LYS A CA 1
ATOM 709 C C . LYS A 1 87 ? 3.26 -4.609 -9.617 1 91.38 87 LYS A C 1
ATOM 711 O O . LYS A 1 87 ? 3.623 -4.012 -8.602 1 91.38 87 LYS A O 1
ATOM 716 N N . LEU A 1 88 ? 3.162 -4.102 -10.781 1 91.88 88 LEU A N 1
ATOM 717 C CA . LEU A 1 88 ? 3.502 -2.695 -10.961 1 91.88 88 LEU A CA 1
ATOM 718 C C . LEU A 1 88 ? 2.609 -1.806 -10.102 1 91.88 88 LEU A C 1
ATOM 720 O O . LEU A 1 88 ? 3.08 -0.83 -9.516 1 91.88 88 LEU A O 1
ATOM 724 N N . TRP A 1 89 ? 1.361 -2.158 -10.086 1 95.56 89 TRP A N 1
ATOM 725 C CA . TRP A 1 89 ? 0.417 -1.416 -9.258 1 95.56 89 TRP A CA 1
ATOM 726 C C . TRP A 1 89 ? 0.806 -1.495 -7.785 1 95.56 89 TRP A C 1
ATOM 728 O O . TRP A 1 89 ? 0.788 -0.486 -7.078 1 95.56 89 TRP A O 1
ATOM 738 N N . VAL A 1 90 ? 1.16 -2.654 -7.328 1 96 90 VAL A N 1
ATOM 739 C CA . VAL A 1 90 ? 1.57 -2.875 -5.945 1 96 90 VAL A CA 1
ATOM 740 C C . VAL A 1 90 ? 2.82 -2.051 -5.637 1 96 90 VAL A C 1
ATOM 742 O O . VAL A 1 90 ? 2.906 -1.407 -4.59 1 96 90 VAL A O 1
ATOM 745 N N . PHE A 1 91 ? 3.75 -2.047 -6.551 1 95.94 91 PHE A N 1
ATOM 746 C CA . PHE A 1 91 ? 5 -1.324 -6.332 1 95.94 91 PHE A CA 1
ATOM 747 C C . PHE A 1 91 ? 4.758 0.18 -6.312 1 95.94 91 PHE A C 1
ATOM 749 O O . PHE A 1 91 ? 5.441 0.914 -5.5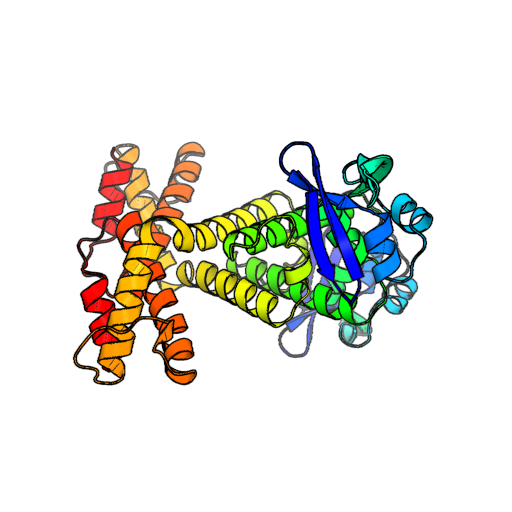98 1 95.94 91 PHE A O 1
ATOM 756 N N . GLU A 1 92 ? 3.83 0.604 -7.062 1 96.44 92 GLU A N 1
ATOM 757 C CA . GLU A 1 92 ? 3.449 2.012 -7.016 1 96.44 92 GLU A CA 1
ATOM 758 C C . GLU A 1 92 ? 2.912 2.395 -5.641 1 96.44 92 GLU A C 1
ATOM 760 O O . GLU A 1 92 ? 3.205 3.479 -5.133 1 96.44 92 GLU A O 1
ATOM 765 N N . ILE A 1 93 ? 2.135 1.512 -5.039 1 96.38 93 ILE A N 1
ATOM 766 C CA . ILE A 1 93 ? 1.635 1.722 -3.686 1 96.38 93 ILE A CA 1
ATOM 767 C C . ILE A 1 93 ? 2.807 1.902 -2.723 1 96.38 93 ILE A C 1
ATOM 769 O O . ILE A 1 93 ? 2.826 2.846 -1.929 1 96.38 93 ILE A O 1
ATOM 773 N N . ILE A 1 94 ? 3.771 1.045 -2.816 1 96.69 94 ILE A N 1
ATOM 774 C CA . ILE A 1 94 ? 4.922 1.065 -1.921 1 96.69 94 ILE A CA 1
ATOM 775 C C . ILE A 1 94 ? 5.73 2.342 -2.146 1 96.69 94 ILE A C 1
ATOM 777 O O . ILE A 1 94 ? 6.238 2.938 -1.195 1 96.69 94 ILE A O 1
ATOM 781 N N . LYS A 1 95 ? 5.836 2.723 -3.375 1 96.06 95 LYS A N 1
ATOM 782 C CA . LYS A 1 95 ? 6.543 3.959 -3.703 1 96.06 95 LYS A CA 1
ATOM 783 C C . LYS A 1 95 ? 5.852 5.168 -3.078 1 96.06 95 LYS A C 1
ATOM 785 O O . LYS A 1 95 ? 6.508 6.039 -2.506 1 96.06 95 LYS A O 1
ATOM 790 N N . GLN A 1 96 ? 4.523 5.184 -3.217 1 93.12 96 GLN A N 1
ATOM 791 C CA . GLN A 1 96 ? 3.762 6.262 -2.598 1 93.12 96 GLN A CA 1
ATOM 792 C C . GLN A 1 96 ? 3.967 6.285 -1.086 1 93.12 96 GLN A C 1
ATOM 794 O O . GLN A 1 96 ? 4.133 7.355 -0.493 1 93.12 96 GLN A O 1
ATOM 799 N N . LEU A 1 97 ? 3.941 5.184 -0.506 1 93.88 97 LEU A N 1
ATOM 800 C CA . LEU A 1 97 ? 4.141 5.094 0.936 1 93.88 97 LEU A CA 1
ATOM 801 C C . LEU A 1 97 ? 5.547 5.547 1.319 1 93.88 97 LEU A C 1
ATOM 803 O O . LEU A 1 97 ? 5.719 6.289 2.289 1 93.88 97 LEU A O 1
ATOM 807 N N . ARG A 1 98 ? 6.539 5.055 0.562 1 94.25 98 ARG A N 1
ATOM 808 C CA . ARG A 1 98 ? 7.91 5.496 0.802 1 94.25 98 ARG A CA 1
ATOM 809 C C . ARG A 1 98 ? 8.008 7.016 0.787 1 94.25 98 ARG A C 1
ATOM 811 O O . ARG A 1 98 ? 8.562 7.617 1.707 1 94.25 98 ARG A O 1
ATOM 818 N N . GLN A 1 99 ? 7.438 7.59 -0.257 1 90.19 99 GLN A N 1
ATOM 819 C CA . GLN A 1 99 ? 7.469 9.039 -0.416 1 90.19 99 GLN A CA 1
ATOM 820 C C . GLN A 1 99 ? 6.762 9.734 0.743 1 90.19 99 GLN A C 1
ATOM 822 O O . GLN A 1 99 ? 7.223 10.773 1.227 1 90.19 99 GLN A O 1
ATOM 827 N N . SER A 1 100 ? 5.734 9.125 1.194 1 83.31 100 SER A N 1
ATOM 828 C CA . SER A 1 100 ? 4.938 9.734 2.258 1 83.31 100 SER A CA 1
ATOM 829 C C . SER A 1 100 ? 5.699 9.742 3.58 1 83.31 100 SER A C 1
ATOM 831 O O . SER A 1 100 ? 5.383 10.523 4.48 1 83.31 100 SER A O 1
ATOM 833 N N . THR A 1 101 ? 6.617 8.836 3.771 1 82.88 101 THR A N 1
ATOM 834 C CA . THR A 1 101 ? 7.395 8.766 5.004 1 82.88 101 THR A CA 1
ATOM 835 C C . THR A 1 101 ? 8.609 9.688 4.926 1 82.88 101 THR A C 1
ATOM 837 O O . THR A 1 101 ? 9.422 9.734 5.852 1 82.88 101 THR A O 1
ATOM 840 N N . GLY A 1 102 ? 8.828 10.297 3.736 1 82.19 102 GLY A N 1
ATOM 841 C CA . GLY A 1 102 ? 9.93 11.242 3.572 1 82.19 102 GLY A CA 1
ATOM 842 C C . GLY A 1 102 ? 11.188 10.602 3.021 1 82.19 102 GLY A C 1
ATOM 843 O O . GLY A 1 102 ? 12.211 11.266 2.875 1 82.19 102 GLY A O 1
ATOM 844 N N . LEU A 1 103 ? 11.102 9.375 2.717 1 88.88 103 LEU A N 1
ATOM 845 C CA . LEU A 1 103 ? 12.266 8.672 2.189 1 88.88 103 LEU A CA 1
ATOM 846 C C . LEU A 1 103 ? 12.445 8.961 0.702 1 88.88 103 LEU A C 1
ATOM 848 O O . LEU A 1 103 ? 11.5 8.82 -0.08 1 88.88 103 LEU A O 1
ATOM 852 N N . GLU A 1 104 ? 13.641 9.312 0.353 1 91.31 104 GLU A N 1
ATOM 853 C CA . GLU A 1 104 ? 13.984 9.57 -1.044 1 91.31 104 GLU A CA 1
ATOM 854 C C . GLU A 1 104 ? 14.203 8.266 -1.806 1 91.31 104 GLU A C 1
ATOM 856 O O . GLU A 1 104 ? 14.281 7.195 -1.201 1 91.31 104 GLU A O 1
ATOM 861 N N . GLY A 1 105 ? 14.289 8.367 -3.062 1 93.44 105 GLY A N 1
ATOM 862 C CA . GLY A 1 105 ? 14.43 7.199 -3.914 1 93.44 105 GLY A CA 1
ATOM 863 C C . GLY A 1 105 ? 15.633 6.348 -3.568 1 93.44 105 GLY A C 1
ATOM 864 O O . GLY A 1 105 ? 15.57 5.117 -3.607 1 93.44 105 GLY A O 1
ATOM 865 N N . PHE A 1 106 ? 16.766 7 -3.215 1 94.25 106 PHE A N 1
ATOM 866 C CA . PHE A 1 106 ? 18 6.25 -2.945 1 94.25 106 PHE A CA 1
ATOM 867 C C . PHE A 1 106 ? 17.938 5.602 -1.567 1 94.25 106 PHE A C 1
ATOM 869 O O . PHE A 1 106 ? 18.797 4.789 -1.223 1 94.25 106 PHE A O 1
ATOM 876 N N . GLN A 1 107 ? 16.922 5.914 -0.806 1 94.19 107 GLN A N 1
ATOM 877 C CA . GLN A 1 107 ? 16.734 5.316 0.513 1 94.19 107 GLN A CA 1
ATOM 878 C C . GLN A 1 107 ? 15.703 4.191 0.469 1 94.19 107 GLN A C 1
ATOM 880 O O . GLN A 1 107 ? 15.141 3.822 1.499 1 94.19 107 GLN A O 1
ATOM 885 N N . VAL A 1 108 ? 15.484 3.676 -0.721 1 95.56 108 VAL A N 1
ATOM 886 C CA . VAL A 1 108 ? 14.438 2.689 -0.987 1 95.56 108 VAL A CA 1
ATOM 887 C C . VAL A 1 108 ? 14.648 1.466 -0.097 1 95.56 108 VAL A C 1
ATOM 889 O O . VAL A 1 108 ? 13.68 0.828 0.326 1 95.56 108 VAL A O 1
ATOM 892 N N . PHE A 1 109 ? 15.82 1.119 0.28 1 94.62 109 PHE A N 1
ATOM 893 C CA . PHE A 1 109 ? 16.109 -0.103 1.021 1 94.62 109 PHE A CA 1
ATOM 894 C C . PHE A 1 109 ? 15.617 0.012 2.461 1 94.62 109 PHE A C 1
ATOM 896 O O . PHE A 1 109 ? 15.492 -0.995 3.162 1 94.62 109 PHE A O 1
ATOM 903 N N . ARG A 1 110 ? 15.391 1.193 2.906 1 92.19 110 ARG A N 1
ATOM 904 C CA . ARG A 1 110 ? 14.836 1.39 4.242 1 92.19 110 ARG A CA 1
ATOM 905 C C . ARG A 1 110 ? 13.438 0.784 4.352 1 92.19 110 ARG A C 1
ATOM 907 O O . ARG A 1 110 ? 12.977 0.475 5.449 1 92.19 110 ARG A O 1
ATOM 914 N N . MET A 1 111 ? 12.766 0.629 3.219 1 93.94 111 MET A N 1
ATOM 915 C CA . MET A 1 111 ? 11.43 0.026 3.189 1 93.94 111 MET A CA 1
ATOM 916 C C . MET A 1 111 ? 11.492 -1.448 3.574 1 93.94 111 MET A C 1
ATOM 918 O O . MET A 1 111 ? 10.461 -2.074 3.826 1 93.94 111 MET A O 1
ATOM 922 N N . PHE A 1 112 ? 12.711 -2.023 3.627 1 92.75 112 PHE A N 1
ATOM 923 C CA . PHE A 1 112 ? 12.859 -3.432 3.977 1 92.75 112 PHE A CA 1
ATOM 924 C C . PHE A 1 112 ? 13.164 -3.592 5.461 1 92.75 112 PHE A C 1
ATOM 926 O O . PHE A 1 112 ? 13.297 -4.715 5.953 1 92.75 112 PHE A O 1
ATOM 933 N N . ASP A 1 113 ? 13.242 -2.443 6.164 1 91.44 113 ASP A N 1
ATOM 934 C CA . ASP A 1 113 ? 13.438 -2.42 7.613 1 91.44 113 ASP A CA 1
ATOM 935 C C . ASP A 1 113 ? 12.102 -2.391 8.344 1 91.44 113 ASP A C 1
ATOM 937 O O . ASP A 1 113 ? 11.188 -1.66 7.957 1 91.44 113 ASP A O 1
ATOM 941 N N . LYS A 1 114 ? 12.039 -3.162 9.445 1 90.56 114 LYS A N 1
ATOM 942 C CA . LYS A 1 114 ? 10.781 -3.32 10.172 1 90.56 114 LYS A CA 1
ATOM 943 C C . LYS A 1 114 ? 10.289 -1.982 10.719 1 90.56 114 LYS A C 1
ATOM 945 O O . LYS A 1 114 ? 9.086 -1.71 10.711 1 90.56 114 LYS A O 1
ATOM 950 N N . GLU A 1 115 ? 11.18 -1.19 11.234 1 87.25 115 GLU A N 1
ATOM 951 C CA . GLU A 1 115 ? 10.789 0.093 11.805 1 87.25 115 GLU A CA 1
ATOM 952 C C . GLU A 1 115 ? 10.156 1.001 10.75 1 87.25 115 GLU A C 1
ATOM 954 O O . GLU A 1 115 ? 9.133 1.639 11 1 87.25 115 GLU A O 1
ATOM 959 N N . HIS A 1 116 ? 10.781 1.1 9.609 1 89.88 116 HIS A N 1
ATOM 960 C CA . HIS A 1 116 ? 10.25 1.929 8.531 1 89.88 116 HIS A CA 1
ATOM 961 C C . HIS A 1 116 ? 8.945 1.354 7.992 1 89.88 116 HIS A C 1
ATOM 963 O O . HIS A 1 116 ? 8.039 2.104 7.613 1 89.88 116 HIS A O 1
ATOM 969 N N . GLN A 1 117 ? 8.852 0.016 7.945 1 93.31 117 GLN A N 1
ATOM 970 C CA . GLN A 1 117 ? 7.605 -0.626 7.535 1 93.31 117 GLN A CA 1
ATOM 971 C C . GLN A 1 117 ? 6.461 -0.266 8.477 1 93.31 117 GLN A C 1
ATOM 973 O O . GLN A 1 117 ? 5.348 0.016 8.031 1 93.31 117 GLN A O 1
ATOM 978 N N . LYS A 1 118 ? 6.793 -0.326 9.688 1 90.75 118 LYS A N 1
ATOM 979 C CA . LYS A 1 118 ? 5.793 0.04 10.688 1 90.75 118 LYS A CA 1
ATOM 980 C C . LYS A 1 118 ? 5.328 1.481 10.5 1 90.75 118 LYS A C 1
ATOM 982 O O . LYS A 1 118 ? 4.133 1.765 10.562 1 90.75 118 LYS A O 1
ATOM 987 N N . GLN A 1 119 ? 6.277 2.354 10.297 1 81.62 119 GLN A N 1
ATOM 988 C CA . GLN A 1 119 ? 5.957 3.76 10.07 1 81.62 119 GLN A CA 1
ATOM 989 C C . GLN A 1 119 ? 5.059 3.928 8.844 1 81.62 119 GLN A C 1
ATOM 991 O O . GLN A 1 119 ? 4.055 4.641 8.898 1 81.62 119 GLN A O 1
ATOM 996 N N . ALA A 1 120 ? 5.41 3.312 7.781 1 90.56 120 ALA A N 1
ATOM 997 C CA . ALA A 1 120 ? 4.633 3.395 6.547 1 90.56 120 ALA A CA 1
ATOM 998 C C . ALA A 1 120 ? 3.227 2.842 6.746 1 90.56 120 ALA A C 1
ATOM 1000 O O . ALA A 1 120 ? 2.25 3.426 6.27 1 90.56 120 ALA A O 1
ATOM 1001 N N . MET A 1 121 ? 3.16 1.725 7.465 1 91.31 121 MET A N 1
ATOM 1002 C CA . MET A 1 121 ? 1.861 1.119 7.742 1 91.31 121 MET A CA 1
ATOM 1003 C C . MET A 1 121 ? 0.994 2.053 8.578 1 91.31 121 MET A C 1
ATOM 1005 O O . MET A 1 121 ? -0.203 2.191 8.32 1 91.31 121 MET A O 1
ATOM 1009 N N . ASN A 1 122 ? 1.601 2.627 9.539 1 82.25 122 ASN A N 1
ATOM 1010 C CA . ASN A 1 122 ? 0.875 3.58 10.367 1 82.25 122 ASN A CA 1
ATOM 1011 C C . ASN A 1 122 ? 0.332 4.742 9.547 1 82.25 122 ASN A C 1
ATOM 1013 O O . ASN A 1 122 ? -0.805 5.176 9.742 1 82.25 122 ASN A O 1
ATOM 1017 N N . ARG A 1 123 ? 1.108 5.219 8.68 1 80.12 123 ARG A N 1
ATOM 1018 C CA . ARG A 1 123 ? 0.663 6.293 7.793 1 80.12 123 ARG A CA 1
ATOM 1019 C C . ARG A 1 123 ? -0.518 5.844 6.938 1 80.12 123 ARG A C 1
ATOM 1021 O O . ARG A 1 123 ? -1.478 6.598 6.754 1 80.12 123 ARG A O 1
ATOM 1028 N N . LEU A 1 124 ? -0.408 4.684 6.434 1 88.69 124 LEU A N 1
ATOM 1029 C CA . LEU A 1 124 ? -1.478 4.121 5.621 1 88.69 124 LEU A CA 1
ATOM 1030 C C . LEU A 1 124 ? -2.771 4.012 6.422 1 88.69 124 LEU A C 1
ATOM 1032 O O . LEU A 1 124 ? -3.809 4.535 6.004 1 88.69 124 LEU A O 1
ATOM 1036 N N . VAL A 1 125 ? -2.701 3.311 7.527 1 83.44 125 VAL A N 1
ATOM 1037 C CA . VAL A 1 125 ? -3.881 3.023 8.336 1 83.44 125 VAL A CA 1
ATOM 1038 C C . VAL A 1 125 ? -4.52 4.328 8.797 1 83.4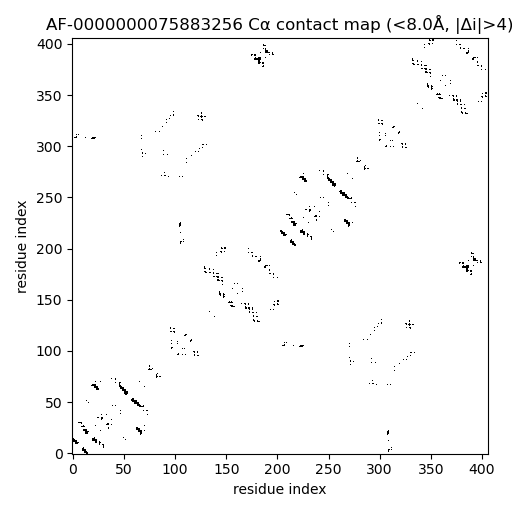4 125 VAL A C 1
ATOM 1040 O O . VAL A 1 125 ? -5.742 4.492 8.727 1 83.44 125 VAL A O 1
ATOM 1043 N N . ASN A 1 126 ? -3.701 5.18 9.219 1 72.81 126 ASN A N 1
ATOM 1044 C CA . ASN A 1 126 ? -4.207 6.48 9.656 1 72.81 126 ASN A CA 1
ATOM 1045 C C . ASN A 1 126 ? -4.879 7.23 8.516 1 72.81 126 ASN A C 1
ATOM 1047 O O . ASN A 1 126 ? -5.914 7.871 8.711 1 72.81 126 ASN A O 1
ATOM 1051 N N . GLY A 1 127 ? -4.273 7.211 7.371 1 72.62 127 GLY A N 1
ATOM 1052 C CA . GLY A 1 127 ? -4.848 7.852 6.199 1 72.62 127 GLY A CA 1
ATOM 1053 C C . GLY A 1 127 ? -6.176 7.25 5.777 1 72.62 127 GLY A C 1
ATOM 1054 O O . GLY A 1 127 ? -7.082 7.973 5.359 1 72.62 127 GLY A O 1
ATOM 1055 N N . LEU A 1 128 ? -6.316 5.898 5.98 1 78.81 128 LEU A N 1
ATOM 1056 C CA . LEU A 1 128 ? -7.52 5.191 5.559 1 78.81 128 LEU A CA 1
ATOM 1057 C C . LEU A 1 128 ? -8.648 5.391 6.57 1 78.81 128 LEU A C 1
ATOM 1059 O O . LEU A 1 128 ? -9.82 5.379 6.203 1 78.81 128 LEU A O 1
ATOM 1063 N N . GLU A 1 129 ? -8.375 5.191 7.848 1 64.69 129 GLU A N 1
ATOM 1064 C CA . GLU A 1 129 ? -9.359 5.371 8.906 1 64.69 129 GLU A CA 1
ATOM 1065 C C . GLU A 1 129 ? -9.977 6.766 8.852 1 64.69 129 GLU A C 1
ATOM 1067 O O . GLU A 1 129 ? -11.164 6.941 9.164 1 64.69 129 GLU A O 1
ATOM 1072 N N . GLN A 1 130 ? -9.242 7.562 8.805 1 52.84 130 GLN A N 1
ATOM 1073 C CA . GLN A 1 130 ? -9.781 8.914 8.734 1 52.84 130 GLN A CA 1
ATOM 1074 C C . GLN A 1 130 ? -10.891 9.016 7.684 1 52.84 130 GLN A C 1
ATOM 1076 O O . GLN A 1 130 ? -11.812 9.82 7.824 1 52.84 130 GLN A O 1
ATOM 1081 N N . VAL A 1 131 ? -11.016 8.148 6.684 1 47.47 131 VAL A N 1
ATOM 1082 C CA . VAL A 1 131 ? -12.023 8.172 5.625 1 47.47 131 VAL A CA 1
ATOM 1083 C C . VAL A 1 131 ? -13.273 7.426 6.086 1 47.47 131 VAL A C 1
ATOM 1085 O O . VAL A 1 131 ? -14.375 7.688 5.594 1 47.47 131 VAL A O 1
ATOM 1088 N N . LYS A 1 132 ? -13.453 6.234 6.926 1 46.22 132 LYS A N 1
ATOM 1089 C CA . LYS A 1 132 ? -14.5 5.23 7.102 1 46.22 132 LYS A CA 1
ATOM 1090 C C . LYS A 1 132 ? -15.82 5.879 7.5 1 46.22 132 LYS A C 1
ATOM 1092 O O . LYS A 1 132 ? -16.797 5.844 6.738 1 46.22 132 LYS A O 1
ATOM 1097 N N . GLN A 1 133 ? -16.719 5.148 8.68 1 41.03 133 GLN A N 1
ATOM 1098 C CA . GLN A 1 133 ? -18.094 4.688 8.773 1 41.03 133 GLN A CA 1
ATOM 1099 C C . GLN A 1 133 ? -19.062 5.863 8.812 1 41.03 133 GLN A C 1
ATOM 1101 O O . GLN A 1 133 ? -20.062 5.871 8.086 1 41.03 133 GLN A O 1
ATOM 1106 N N . THR A 1 134 ? -19.406 6.266 10.016 1 41.88 134 THR A N 1
ATOM 1107 C CA . THR A 1 134 ? -20.531 7.129 10.375 1 41.88 134 THR A CA 1
ATOM 1108 C C . THR A 1 134 ? -20.625 8.32 9.422 1 41.88 134 THR A C 1
ATOM 1110 O O . THR A 1 134 ? -21.719 8.773 9.086 1 41.88 134 THR A O 1
ATOM 1113 N N . ASP A 1 135 ? -19.516 8.547 8.758 1 52.47 135 ASP A N 1
ATOM 1114 C CA . ASP A 1 135 ? -19.297 9.766 7.988 1 52.47 135 ASP A CA 1
ATOM 1115 C C . ASP A 1 135 ? -19.766 9.602 6.547 1 52.47 135 ASP A C 1
ATOM 1117 O O . ASP A 1 135 ? -20.219 10.562 5.922 1 52.47 135 ASP A O 1
ATOM 1121 N N . LEU A 1 136 ? -20.109 8.203 6.438 1 53.16 136 LEU A N 1
ATOM 1122 C CA . LEU A 1 136 ? -20.375 8.008 5.016 1 53.16 136 LEU A CA 1
ATOM 1123 C C . LEU A 1 136 ? -21.812 8.391 4.684 1 53.16 136 LEU A C 1
ATOM 1125 O O . LEU A 1 136 ? -22.094 8.945 3.619 1 53.16 136 LEU A O 1
ATOM 1129 N N . ILE A 1 137 ? -22.672 7.996 5.773 1 59.94 137 ILE A N 1
ATOM 1130 C CA . ILE A 1 137 ? -24.062 8.352 5.496 1 59.94 137 ILE A CA 1
ATOM 1131 C C . ILE A 1 137 ? -24.188 9.867 5.379 1 59.94 137 ILE A C 1
ATOM 1133 O O . ILE A 1 137 ? -24.734 10.383 4.402 1 59.94 137 ILE A O 1
ATOM 1137 N N . LYS A 1 138 ? -23.828 10.5 6.434 1 71.44 138 LYS A N 1
ATOM 1138 C CA . LYS A 1 138 ? -23.859 11.961 6.414 1 71.44 138 LYS A CA 1
ATOM 1139 C C . LYS A 1 138 ? -23.062 12.508 5.23 1 71.44 138 LYS A C 1
ATOM 1141 O O . LYS A 1 138 ? -23.484 13.477 4.59 1 71.44 138 LYS A O 1
ATOM 1146 N N . ALA A 1 139 ? -22.094 11.773 4.98 1 75.38 139 ALA A N 1
ATOM 1147 C CA . ALA A 1 139 ? -21.25 12.219 3.873 1 75.38 139 ALA A CA 1
ATOM 1148 C C . ALA A 1 139 ? -21.984 12.07 2.539 1 75.38 139 ALA A C 1
ATOM 1150 O O . ALA A 1 139 ? -21.891 12.945 1.671 1 75.38 139 ALA A O 1
ATOM 1151 N N . ASN A 1 140 ? -22.688 11.008 2.482 1 71.62 140 ASN A N 1
ATOM 1152 C CA . ASN A 1 140 ? -23.438 10.797 1.25 1 71.62 140 ASN A CA 1
ATOM 1153 C C . ASN A 1 140 ? -24.516 11.844 1.065 1 71.62 140 ASN A C 1
ATOM 1155 O O . ASN A 1 140 ? -24.703 12.359 -0.036 1 71.62 140 ASN A O 1
ATOM 1159 N N . THR A 1 141 ? -25.234 12.055 2.207 1 78.75 141 THR A N 1
ATOM 1160 C CA . THR A 1 141 ? -26.297 13.062 2.158 1 78.75 141 THR A CA 1
ATOM 1161 C C . THR A 1 141 ? -25.719 14.43 1.778 1 78.75 141 THR A C 1
ATOM 1163 O O . THR A 1 141 ? -26.297 15.141 0.954 1 78.75 141 THR A O 1
ATOM 1166 N N . ILE A 1 142 ? -24.625 14.789 2.326 1 85.06 142 ILE A N 1
ATOM 1167 C CA . ILE A 1 142 ? -23.984 16.062 2.039 1 85.06 142 ILE A CA 1
ATOM 1168 C C . ILE A 1 142 ? -23.531 16.094 0.577 1 85.06 142 ILE A C 1
ATOM 1170 O O . ILE A 1 142 ? -23.734 17.109 -0.111 1 85.06 142 ILE A O 1
ATOM 1174 N N . ALA A 1 143 ? -23.016 14.984 0.112 1 82.25 143 ALA A N 1
ATOM 1175 C CA . ALA A 1 143 ? -22.547 14.922 -1.269 1 82.25 143 ALA A CA 1
ATOM 1176 C C . ALA A 1 143 ? -23.703 15.047 -2.25 1 82.25 143 ALA A C 1
ATOM 1178 O O . ALA A 1 143 ? -23.594 15.75 -3.258 1 82.25 143 ALA A O 1
ATOM 1179 N N . ASN A 1 144 ? -24.719 14.406 -1.897 1 83.62 144 ASN A N 1
ATOM 1180 C CA . ASN A 1 144 ? -25.891 14.484 -2.758 1 83.62 144 ASN A CA 1
ATOM 1181 C C . ASN A 1 144 ? -26.438 15.914 -2.836 1 83.62 144 ASN A C 1
ATOM 1183 O O . ASN A 1 144 ? -26.766 16.391 -3.92 1 83.62 144 ASN A O 1
ATOM 1187 N N . LYS A 1 145 ? -26.578 16.547 -1.745 1 86.94 145 LYS A N 1
ATOM 1188 C CA . LYS A 1 145 ? -27.047 17.922 -1.707 1 86.94 145 LYS A CA 1
ATOM 1189 C C . LYS A 1 145 ? -26.078 18.859 -2.418 1 86.94 145 LYS A C 1
ATOM 1191 O O . LYS A 1 145 ? -26.5 19.766 -3.137 1 86.94 145 LYS A O 1
ATOM 1196 N N . ALA A 1 146 ? -24.828 18.672 -2.25 1 89.25 146 ALA A N 1
ATOM 1197 C CA . ALA A 1 146 ? -23.812 19.516 -2.871 1 89.25 146 ALA A CA 1
ATOM 1198 C C . ALA A 1 146 ? -23.891 19.438 -4.395 1 89.25 146 ALA A C 1
ATOM 1200 O O . ALA A 1 146 ? -23.812 20.453 -5.082 1 89.25 146 ALA A O 1
ATOM 1201 N N . VAL A 1 147 ? -23.969 18.234 -4.895 1 87.56 147 VAL A N 1
ATOM 1202 C CA . VAL A 1 147 ? -24.047 18.078 -6.344 1 87.56 147 VAL A CA 1
ATOM 1203 C C . VAL A 1 147 ? -25.344 18.703 -6.863 1 87.56 147 VAL A C 1
ATOM 1205 O O . VAL A 1 147 ? -25.344 19.344 -7.918 1 87.56 147 VAL A O 1
ATOM 1208 N N . SER A 1 148 ? -26.359 18.516 -6.16 1 88.06 148 SER A N 1
ATOM 1209 C CA . SER A 1 148 ? -27.641 19.125 -6.535 1 88.06 148 SER A CA 1
ATOM 1210 C C . SER A 1 148 ? -27.5 20.656 -6.617 1 88.06 148 SER A C 1
ATOM 1212 O O . SER A 1 148 ? -27.984 21.266 -7.57 1 88.06 148 SER A O 1
ATOM 1214 N N . ASN A 1 149 ? -26.891 21.266 -5.656 1 87.75 149 ASN A N 1
ATOM 1215 C CA . ASN A 1 149 ? -26.641 22.703 -5.648 1 87.75 149 ASN A CA 1
ATOM 1216 C C . ASN A 1 149 ? -25.797 23.141 -6.844 1 87.75 149 ASN A C 1
ATOM 1218 O O . ASN A 1 149 ? -26.094 24.141 -7.492 1 87.75 149 ASN A O 1
ATOM 1222 N N . LYS A 1 150 ? -24.781 22.359 -7.062 1 89 150 LYS A N 1
ATOM 1223 C CA . LYS A 1 150 ? -23.844 22.672 -8.141 1 89 150 LYS A CA 1
ATOM 1224 C C . LYS A 1 150 ? -24.562 22.734 -9.484 1 89 150 LYS A C 1
ATOM 1226 O O . LYS A 1 150 ? -24.219 23.578 -10.328 1 89 150 LYS A O 1
ATOM 1231 N N . TYR A 1 151 ? -25.469 21.953 -9.641 1 89.06 151 TYR A N 1
ATOM 1232 C CA . TYR A 1 151 ? -26.156 21.891 -10.922 1 89.06 151 TYR A CA 1
ATOM 1233 C C . TYR A 1 151 ? -27.484 22.641 -10.867 1 89.06 151 TYR A C 1
ATOM 1235 O O . TYR A 1 151 ? -28.328 22.484 -11.742 1 89.06 151 TYR A O 1
ATOM 1243 N N . GLY A 1 152 ? -27.656 23.344 -9.75 1 88.12 152 GLY A N 1
ATOM 1244 C CA . GLY A 1 152 ? -28.766 24.281 -9.648 1 88.12 152 GLY A CA 1
ATOM 1245 C C . GLY A 1 152 ? -30.109 23.578 -9.461 1 88.12 152 GLY A C 1
ATOM 1246 O O . GLY A 1 152 ? -31.141 24.109 -9.875 1 88.12 152 GLY A O 1
ATOM 1247 N N . LEU A 1 153 ? -30.094 22.453 -8.898 1 84.62 153 LEU A N 1
ATOM 1248 C CA . LEU A 1 153 ? -31.328 21.734 -8.664 1 84.62 153 LEU A CA 1
ATOM 1249 C C . LEU A 1 153 ? -32 22.203 -7.379 1 84.62 153 LEU A C 1
ATOM 1251 O O . LEU A 1 153 ? -31.344 22.453 -6.379 1 84.62 153 LEU A O 1
ATOM 1255 N N . PRO A 1 154 ? -33.344 22.391 -7.45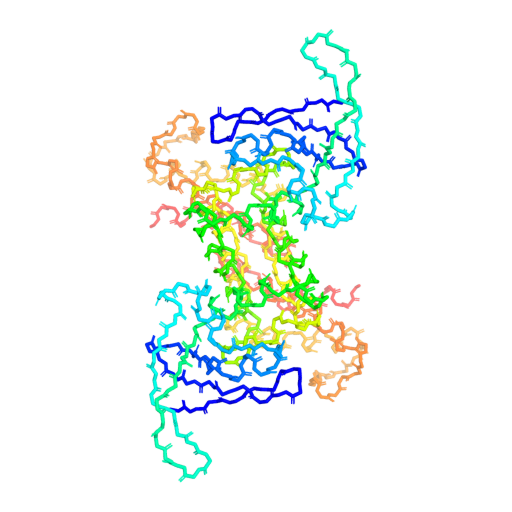7 1 84.12 154 PRO A N 1
ATOM 1256 C CA . PRO A 1 154 ? -34.062 22.922 -6.305 1 84.12 154 PRO A CA 1
ATOM 1257 C C . PRO A 1 154 ? -34.125 21.938 -5.137 1 84.12 154 PRO A C 1
ATOM 1259 O O . PRO A 1 154 ? -34.25 22.359 -3.98 1 84.12 154 PRO A O 1
ATOM 1262 N N . LYS A 1 155 ? -34.125 20.625 -5.391 1 82.81 155 LYS A N 1
ATOM 1263 C CA . LYS A 1 155 ? -34.156 19.578 -4.363 1 82.81 155 LYS A CA 1
ATOM 1264 C C . LYS A 1 155 ? -32.969 18.641 -4.508 1 82.81 155 LYS A C 1
ATOM 1266 O O . LYS A 1 155 ? -32.406 18.5 -5.598 1 82.81 155 LYS A O 1
ATOM 1271 N N . MET A 1 156 ? -32.625 18.047 -3.377 1 88.69 156 MET A N 1
ATOM 1272 C CA . MET A 1 156 ? -31.547 17.047 -3.402 1 88.69 156 MET A CA 1
ATOM 1273 C C . MET A 1 156 ? -31.969 15.82 -4.195 1 88.69 156 MET A C 1
ATOM 1275 O O . MET A 1 156 ? -33.094 15.352 -4.059 1 88.69 156 MET A O 1
ATOM 1279 N N . ILE A 1 157 ? -31.078 15.305 -4.977 1 84.25 157 ILE A N 1
ATOM 1280 C CA . ILE A 1 157 ? -31.391 14.117 -5.762 1 84.25 157 ILE A CA 1
ATOM 1281 C C . ILE A 1 157 ? -30.531 12.945 -5.297 1 84.25 157 ILE A C 1
ATOM 1283 O O . ILE A 1 157 ? -29.453 13.148 -4.738 1 84.25 157 ILE A O 1
ATOM 1287 N N . SER A 1 158 ? -31.125 11.773 -5.512 1 78.75 158 SER A N 1
ATOM 1288 C CA . SER A 1 158 ? -30.391 10.555 -5.188 1 78.75 158 SER A CA 1
ATOM 1289 C C . SER A 1 158 ? -29.469 10.141 -6.328 1 78.75 158 SER A C 1
ATOM 1291 O O . SER A 1 158 ? -29.562 10.672 -7.438 1 78.75 158 SER A O 1
ATOM 1293 N N . LYS A 1 159 ? -28.641 9.195 -6.031 1 77.25 159 LYS A N 1
ATOM 1294 C CA . LYS A 1 159 ? -27.656 8.727 -7.004 1 77.25 159 LYS A CA 1
ATOM 1295 C C . LYS A 1 159 ? -28.344 8.211 -8.266 1 77.25 159 LYS A C 1
ATOM 1297 O O . LYS A 1 159 ? -27.859 8.422 -9.375 1 77.25 159 LYS A O 1
ATOM 1302 N N . SER A 1 160 ? -29.375 7.578 -8.039 1 75 160 SER A N 1
ATOM 1303 C CA . SER A 1 160 ? -30.094 6.961 -9.148 1 75 160 SER A CA 1
ATOM 1304 C C . SER A 1 160 ? -30.609 8.016 -10.125 1 75 160 SER A C 1
ATOM 1306 O O . SER A 1 160 ? -30.875 7.715 -11.289 1 75 160 SER A O 1
ATOM 1308 N N . GLN A 1 161 ? -30.75 9.227 -9.719 1 81.81 161 GLN A N 1
ATOM 1309 C CA . GLN A 1 161 ? -31.297 10.32 -10.523 1 81.81 161 GLN A CA 1
ATOM 1310 C C . GLN A 1 161 ? -30.188 11.148 -11.148 1 81.81 161 GLN A C 1
ATOM 1312 O O . GLN A 1 161 ? -30.453 12.125 -11.852 1 81.81 161 GLN A O 1
ATOM 1317 N N . MET A 1 162 ? -28.922 10.797 -10.961 1 84.44 162 MET A N 1
ATOM 1318 C CA . MET A 1 162 ? -27.781 11.609 -11.375 1 84.44 162 MET A CA 1
ATOM 1319 C C . MET A 1 162 ? -27.25 11.148 -12.727 1 84.44 162 MET A C 1
ATOM 1321 O O . MET A 1 162 ? -27.234 9.953 -13.023 1 84.44 162 MET A O 1
ATOM 1325 N N . THR A 1 163 ? -26.891 12.188 -13.539 1 83.12 163 THR A N 1
ATOM 1326 C CA . THR A 1 163 ? -26.219 11.906 -14.789 1 83.12 163 THR A CA 1
ATOM 1327 C C . THR A 1 163 ? -24.797 11.375 -14.531 1 83.12 163 THR A C 1
ATOM 1329 O O . THR A 1 163 ? -24.312 11.422 -13.406 1 83.12 163 THR A O 1
ATOM 1332 N N . GLU A 1 164 ? -24.172 10.93 -15.547 1 74.38 164 GLU A N 1
ATOM 1333 C CA . GLU A 1 164 ? -22.797 10.43 -15.438 1 74.38 164 GLU A CA 1
ATOM 1334 C C . GLU A 1 164 ? -21.859 11.516 -14.93 1 74.38 164 GLU A C 1
ATOM 1336 O O . GLU A 1 164 ? -21 11.258 -14.078 1 74.38 164 GLU A O 1
ATOM 1341 N N . GLN A 1 165 ? -22.062 12.734 -15.461 1 80.12 165 GLN A N 1
ATOM 1342 C CA . GLN A 1 165 ? -21.219 13.852 -15.031 1 80.12 165 GLN A CA 1
ATOM 1343 C C . GLN A 1 165 ? -21.484 14.203 -13.57 1 80.12 165 GLN A C 1
ATOM 1345 O O . GLN A 1 165 ? -20.547 14.477 -12.812 1 80.12 165 GLN A O 1
ATOM 1350 N N . MET A 1 166 ? -22.734 14.141 -13.148 1 81.56 166 MET A N 1
ATOM 1351 C CA . MET A 1 166 ? -23.094 14.406 -11.758 1 81.56 166 MET A CA 1
ATOM 1352 C C . MET A 1 166 ? -22.453 13.375 -10.828 1 81.56 166 MET A C 1
ATOM 1354 O O . MET A 1 166 ? -21.969 13.719 -9.742 1 81.56 166 MET A O 1
ATOM 1358 N N . LEU A 1 167 ? -22.484 12.156 -11.305 1 76.69 167 LEU A N 1
ATOM 1359 C CA . LEU A 1 167 ? -21.922 11.07 -10.5 1 76.69 167 LEU A CA 1
ATOM 1360 C C . LEU A 1 167 ? -20.422 11.258 -10.312 1 76.69 167 LEU A C 1
ATOM 1362 O O . LEU A 1 167 ? -19.906 11.016 -9.227 1 76.69 167 LEU A O 1
ATOM 1366 N N . LYS A 1 168 ? -19.781 11.688 -11.328 1 71.69 168 LYS A N 1
ATOM 1367 C CA . LYS A 1 168 ? -18.359 11.984 -11.242 1 71.69 168 LYS A CA 1
ATOM 1368 C C . LYS A 1 168 ? -18.094 13.117 -10.258 1 71.69 168 LYS A C 1
ATOM 1370 O O . LYS A 1 168 ? -17.219 13 -9.398 1 71.69 168 LYS A O 1
ATOM 1375 N N . ASP A 1 169 ? -18.875 14.172 -10.383 1 77.5 169 ASP A N 1
ATOM 1376 C CA . ASP A 1 169 ? -18.734 15.312 -9.484 1 77.5 169 ASP A CA 1
ATOM 1377 C C . ASP A 1 169 ? -19.078 14.922 -8.047 1 77.5 169 ASP A C 1
ATOM 1379 O O . ASP A 1 169 ? -18.422 15.359 -7.105 1 77.5 169 ASP A O 1
ATOM 1383 N N . ARG A 1 170 ? -20.062 14.055 -7.949 1 78 170 ARG A N 1
ATOM 1384 C CA . ARG A 1 170 ? -20.5 13.602 -6.629 1 78 170 ARG A CA 1
ATOM 1385 C C . ARG A 1 170 ? -19.375 12.828 -5.934 1 78 170 ARG A C 1
ATOM 1387 O O . ARG A 1 170 ? -19.172 12.977 -4.727 1 78 170 ARG A O 1
ATOM 1394 N N . GLU A 1 171 ? -18.812 12.039 -6.652 1 68.81 171 GLU A N 1
ATOM 1395 C CA . GLU A 1 171 ? -17.734 11.242 -6.082 1 68.81 171 GLU A CA 1
ATOM 1396 C C . GLU A 1 171 ? -16.641 12.133 -5.496 1 68.81 171 GLU A C 1
ATOM 1398 O O . GLU A 1 171 ? -16.156 11.891 -4.391 1 68.81 171 GLU A O 1
ATOM 1403 N N . GLN A 1 172 ? -16.297 13.156 -6.242 1 70 172 GLN A N 1
ATOM 1404 C CA . GLN A 1 172 ? -15.305 14.102 -5.754 1 70 172 GLN A CA 1
ATOM 1405 C C . GLN A 1 172 ? -15.797 14.82 -4.5 1 70 172 GLN A C 1
ATOM 1407 O O . GLN A 1 172 ? -15.039 14.984 -3.535 1 70 172 GLN A O 1
ATOM 1412 N N . LEU A 1 173 ? -17.031 15.289 -4.492 1 77.31 173 LEU A N 1
ATOM 1413 C CA . LEU A 1 173 ? -17.625 16 -3.365 1 77.31 173 LEU A CA 1
ATOM 1414 C C . LEU A 1 173 ? -17.75 15.086 -2.15 1 77.31 173 LEU A C 1
ATOM 1416 O O . LEU A 1 173 ? -17.562 15.531 -1.015 1 77.31 173 LEU A O 1
ATOM 1420 N N . LEU A 1 174 ? -18.094 13.805 -2.367 1 71.62 174 LEU A N 1
ATOM 1421 C CA . LEU A 1 174 ? -18.172 12.836 -1.284 1 71.62 174 LEU A CA 1
ATOM 1422 C C . LEU A 1 174 ? -16.812 12.648 -0.623 1 71.62 174 LEU A C 1
ATOM 1424 O O . LEU A 1 174 ? -16.703 12.664 0.605 1 71.62 174 LEU A O 1
ATOM 1428 N N . ASP A 1 175 ? -15.883 12.555 -1.439 1 64.31 175 ASP A N 1
ATOM 1429 C CA . ASP A 1 175 ? -14.523 12.406 -0.93 1 64.31 175 ASP A CA 1
ATOM 1430 C C . ASP A 1 175 ? -14.133 13.594 -0.051 1 64.31 175 ASP A C 1
ATOM 1432 O O . ASP A 1 175 ? -13.578 13.414 1.032 1 64.31 175 ASP A O 1
ATOM 1436 N N . ASP A 1 176 ? -14.414 14.773 -0.595 1 68 176 ASP A N 1
ATOM 1437 C CA . ASP A 1 176 ? -14.133 16 0.153 1 68 176 ASP A CA 1
ATOM 1438 C C . ASP A 1 176 ? -14.883 16.016 1.482 1 68 176 ASP A C 1
ATOM 1440 O O . ASP A 1 176 ? -14.336 16.422 2.508 1 68 176 ASP A O 1
ATOM 1444 N N . THR A 1 177 ? -16.172 15.617 1.484 1 71.81 177 THR A N 1
ATOM 1445 C CA . THR A 1 177 ? -17.016 15.602 2.67 1 71.81 177 THR A CA 1
ATOM 1446 C C . THR A 1 177 ? -16.453 14.672 3.732 1 71.81 177 THR A C 1
ATOM 1448 O O . THR A 1 177 ? -16.297 15.062 4.891 1 71.81 177 THR A O 1
ATOM 1451 N N . VAL A 1 178 ? -16.141 13.523 3.316 1 65.31 178 VAL A N 1
ATOM 1452 C CA . VAL A 1 178 ? -15.625 12.523 4.242 1 65.31 178 VAL A CA 1
ATOM 1453 C C . VAL A 1 178 ? -14.32 13.016 4.863 1 65.31 178 VAL A C 1
ATOM 1455 O O . VAL A 1 178 ? -14.125 12.914 6.078 1 65.31 178 VAL A O 1
ATOM 1458 N N . GLU A 1 179 ? -13.57 13.562 4.02 1 62.5 179 GLU A N 1
ATOM 1459 C CA . GLU A 1 179 ? -12.305 14.109 4.508 1 62.5 179 GLU A CA 1
ATOM 1460 C C . GLU A 1 179 ? -12.539 15.156 5.59 1 62.5 179 GLU A C 1
ATOM 1462 O O . GLU A 1 179 ? -11.891 15.117 6.645 1 62.5 179 GLU A O 1
ATOM 1467 N N . LEU A 1 180 ? -13.391 16.078 5.352 1 68.12 180 LEU A N 1
ATOM 1468 C CA . LEU A 1 180 ? -13.664 17.156 6.297 1 68.12 180 LEU A CA 1
ATOM 1469 C C . LEU A 1 180 ? -14.281 16.625 7.578 1 68.12 180 LEU A C 1
ATOM 1471 O O . LEU A 1 180 ? -13.992 17.109 8.672 1 68.12 180 LEU A O 1
ATOM 1475 N N . MET A 1 181 ? -15.078 15.602 7.457 1 70.5 181 MET A N 1
ATOM 1476 C CA . MET A 1 181 ? -15.711 15.008 8.625 1 70.5 181 MET A CA 1
ATOM 1477 C C . MET A 1 181 ? -14.68 14.344 9.531 1 70.5 181 MET A C 1
ATOM 1479 O O . MET A 1 181 ? -14.734 14.477 10.75 1 70.5 181 MET A O 1
ATOM 1483 N N . VAL A 1 182 ? -13.914 13.625 8.961 1 61.75 182 VAL A N 1
ATOM 1484 C CA . VAL A 1 182 ? -12.875 12.938 9.711 1 61.75 182 VAL A CA 1
ATOM 1485 C C . VAL A 1 182 ? -12.016 13.953 10.461 1 61.75 182 VAL A C 1
ATOM 1487 O O . VAL A 1 182 ? -11.719 13.766 11.641 1 61.75 182 VAL A O 1
ATOM 1490 N N . ILE A 1 183 ? -11.68 14.984 9.836 1 59.31 183 ILE A N 1
ATOM 1491 C CA . ILE A 1 183 ? -10.82 16 10.422 1 59.31 183 ILE A CA 1
ATOM 1492 C C . ILE A 1 183 ? -11.547 16.703 11.57 1 59.31 183 ILE A C 1
ATOM 1494 O O . ILE A 1 183 ? -10.953 16.969 12.617 1 59.31 183 ILE A O 1
ATOM 1498 N N . LYS A 1 184 ? -12.766 17.016 11.297 1 65.06 184 LYS A N 1
ATOM 1499 C CA . LYS A 1 184 ? -13.594 17.625 12.328 1 65.06 184 LYS A CA 1
ATOM 1500 C C . LYS A 1 184 ? -13.609 16.781 13.602 1 65.06 184 LYS A C 1
ATOM 1502 O O . LYS A 1 184 ? -13.438 17.297 14.703 1 65.06 184 LYS A O 1
ATOM 1507 N N . ASP A 1 185 ? -13.906 15.508 13.453 1 61.69 185 ASP A N 1
ATOM 1508 C CA . ASP A 1 185 ? -14.008 14.602 14.586 1 61.69 185 ASP A CA 1
ATOM 1509 C C . ASP A 1 185 ? -12.664 14.438 15.289 1 61.69 185 ASP A C 1
ATOM 1511 O O . ASP A 1 185 ? -12.586 14.484 16.516 1 61.69 185 ASP A O 1
ATOM 1515 N N . LYS A 1 186 ? -11.773 14.242 14.492 1 54.88 186 LYS A N 1
ATOM 1516 C CA . LYS A 1 186 ? -10.438 13.984 15.008 1 54.88 186 LYS A CA 1
ATOM 1517 C C . LYS A 1 186 ? -9.953 15.141 15.875 1 54.88 186 LYS A C 1
ATOM 1519 O O . LYS A 1 186 ? -9.312 14.93 16.906 1 54.88 186 LYS A O 1
ATOM 1524 N N . PHE A 1 187 ? -10.258 16.328 15.414 1 55.25 187 PHE A N 1
ATOM 1525 C CA . PHE A 1 187 ? -9.711 17.5 16.078 1 55.25 187 PHE A CA 1
ATOM 1526 C C . PHE A 1 187 ? -10.797 18.234 16.859 1 55.25 187 PHE A C 1
ATOM 1528 O O . PHE A 1 187 ? -10.562 19.328 17.375 1 55.25 187 PHE A O 1
ATOM 1535 N N . ASP A 1 188 ? -11.961 17.578 16.781 1 63.72 188 ASP A N 1
ATOM 1536 C CA . ASP A 1 188 ? -13.109 18.141 17.484 1 63.72 188 ASP A CA 1
ATOM 1537 C C . ASP A 1 188 ? -13.336 19.609 17.078 1 63.72 188 ASP A C 1
ATOM 1539 O O . ASP A 1 188 ? -13.422 20.484 17.938 1 63.72 188 ASP A O 1
ATOM 1543 N N . LEU A 1 189 ? -13.242 19.797 15.836 1 62.59 189 LEU A N 1
ATOM 1544 C CA . LEU A 1 189 ? -13.398 21.141 15.289 1 62.59 189 LEU A CA 1
ATOM 1545 C C . LEU A 1 189 ? -14.867 21.562 15.305 1 62.59 189 LEU A C 1
ATOM 1547 O O . LEU A 1 189 ? -15.758 20.734 15.07 1 62.59 189 LEU A O 1
ATOM 1551 N N . GLY A 1 190 ? -15.266 22.75 15.664 1 70.38 190 GLY A N 1
ATOM 1552 C CA . GLY A 1 190 ? -16.625 23.281 15.656 1 70.38 190 GLY A CA 1
ATOM 1553 C C . GLY A 1 190 ? -17.047 23.812 14.297 1 70.38 190 GLY A C 1
ATOM 1554 O O . GLY A 1 190 ? -17.656 24.875 14.203 1 70.38 190 GLY A O 1
ATOM 1555 N N . ILE A 1 191 ? -16.656 23.125 13.219 1 72.12 191 ILE A N 1
ATOM 1556 C CA . ILE A 1 191 ? -17.016 23.578 11.875 1 72.12 191 ILE A CA 1
ATOM 1557 C C . ILE A 1 191 ? -18.234 22.812 11.383 1 72.12 191 ILE A C 1
ATOM 1559 O O . ILE A 1 191 ? -18.5 21.703 11.852 1 72.12 191 ILE A O 1
ATOM 1563 N N . SER A 1 192 ? -19 23.531 10.516 1 75.62 192 SER A N 1
ATOM 1564 C CA . SER A 1 192 ? -20.078 22.859 9.797 1 75.62 192 SER A CA 1
ATOM 1565 C C . SER A 1 192 ? -19.594 22.266 8.484 1 75.62 192 SER A C 1
ATOM 1567 O O . SER A 1 192 ? -19.266 22.984 7.543 1 75.62 192 SER A O 1
ATOM 1569 N N . VAL A 1 193 ? -19.516 20.984 8.453 1 78.62 193 VAL A N 1
ATOM 1570 C CA . VAL A 1 193 ? -19.016 20.281 7.273 1 78.62 193 VAL A CA 1
ATOM 1571 C C . VAL A 1 193 ? -19.891 20.594 6.07 1 78.62 193 VAL A C 1
ATOM 1573 O O . VAL A 1 193 ? -19.391 20.891 4.988 1 78.62 193 VAL A O 1
ATOM 1576 N N . SER A 1 194 ? -21.156 20.531 6.27 1 80.69 194 SER A N 1
ATOM 1577 C CA . SER A 1 194 ? -22.109 20.781 5.188 1 80.69 194 SER A CA 1
ATOM 1578 C C . SER A 1 194 ? -21.906 22.156 4.574 1 80.69 194 SER A C 1
ATOM 1580 O O . SER A 1 194 ? -21.812 22.297 3.352 1 80.69 194 SER A O 1
ATOM 1582 N N . ASN A 1 195 ? -21.719 23.156 5.371 1 80.75 195 ASN A N 1
ATOM 1583 C CA . ASN A 1 195 ? -21.547 24.516 4.883 1 80.75 195 ASN A CA 1
ATOM 1584 C C . ASN A 1 195 ? -20.281 24.656 4.059 1 80.75 195 ASN A C 1
ATOM 1586 O O . ASN A 1 195 ? -20.281 25.312 3.006 1 80.75 195 ASN A O 1
ATOM 1590 N N . ALA A 1 196 ? -19.297 24.109 4.512 1 80.25 196 ALA A N 1
ATOM 1591 C CA . ALA A 1 196 ? -18.016 24.203 3.811 1 80.25 196 ALA A CA 1
ATOM 1592 C C . ALA A 1 196 ? -18.094 23.531 2.439 1 80.25 196 ALA A C 1
ATOM 1594 O O . ALA A 1 196 ? -17.594 24.078 1.452 1 80.25 196 ALA A O 1
ATOM 1595 N N . ILE A 1 197 ? -18.703 22.391 2.361 1 80.81 197 ILE A N 1
ATOM 1596 C CA . ILE A 1 197 ? -18.797 21.609 1.132 1 80.81 197 ILE A CA 1
ATOM 1597 C C . ILE A 1 197 ? -19.734 22.297 0.149 1 80.81 197 ILE A C 1
ATOM 1599 O O . ILE A 1 197 ? -19.438 22.391 -1.045 1 80.81 197 ILE A O 1
ATOM 1603 N N . TYR A 1 198 ? -20.859 22.781 0.644 1 80.88 198 TYR A N 1
ATOM 1604 C CA . TYR A 1 198 ? -21.828 23.438 -0.22 1 80.88 198 TYR A CA 1
ATOM 1605 C C . TYR A 1 198 ? -21.234 24.703 -0.839 1 80.88 198 TYR A C 1
ATOM 1607 O O . TYR A 1 198 ? -21.484 25 -2.01 1 80.88 198 TYR A O 1
ATOM 1615 N N . SER A 1 199 ? -20.469 25.438 -0.151 1 79.06 199 SER A N 1
ATOM 1616 C CA . SER A 1 199 ? -19.812 26.641 -0.65 1 79.06 199 SER A CA 1
ATOM 1617 C C . SER A 1 199 ? -18.828 26.328 -1.76 1 79.06 199 SER A C 1
ATOM 1619 O O . SER A 1 199 ? -18.719 27.062 -2.746 1 79.06 199 SER A O 1
ATOM 1621 N N . ARG A 1 200 ? -18.172 25.297 -1.604 1 75.38 200 ARG A N 1
ATOM 1622 C CA . ARG A 1 200 ? -17.156 24.875 -2.582 1 75.38 200 ARG A CA 1
ATOM 1623 C C . ARG A 1 200 ? -17.828 24.375 -3.861 1 75.38 200 ARG A C 1
ATOM 1625 O O . ARG A 1 200 ? -17.297 24.578 -4.957 1 75.38 200 ARG A O 1
ATOM 1632 N N . ALA A 1 201 ? -18.891 23.625 -3.695 1 73.06 201 ALA A N 1
ATOM 1633 C CA . ALA A 1 201 ? -19.578 23.031 -4.836 1 73.06 201 ALA A CA 1
ATOM 1634 C C . ALA A 1 201 ? -20.172 24.109 -5.738 1 73.06 201 ALA A C 1
ATOM 1636 O O . ALA A 1 201 ? -20.359 23.891 -6.938 1 73.06 201 ALA A O 1
ATOM 1637 N N . THR A 1 202 ? -20.531 25.281 -5.207 1 67.25 202 THR A N 1
ATOM 1638 C CA . THR A 1 202 ? -21.203 26.328 -5.973 1 67.25 202 THR A CA 1
ATOM 1639 C C . THR A 1 202 ? -20.172 27.297 -6.543 1 67.25 202 THR A C 1
ATOM 1641 O O . THR A 1 202 ? -20.516 28.188 -7.328 1 67.25 202 THR A O 1
ATOM 1644 N N . HIS A 1 203 ? -18.938 27.219 -6.168 1 58.94 203 HIS A N 1
ATOM 1645 C CA . HIS A 1 203 ? -17.922 28.078 -6.758 1 58.94 203 HIS A CA 1
ATOM 1646 C C . HIS A 1 203 ? -17 27.312 -7.695 1 58.94 203 HIS A C 1
ATOM 1648 O O . HIS A 1 203 ? -16.766 26.109 -7.492 1 58.94 203 HIS A O 1
ATOM 1654 N N . MET B 1 1 ? 25.125 13.172 -10.227 1 65.44 1 MET B N 1
ATOM 1655 C CA . MET B 1 1 ? 25.234 13.094 -8.773 1 65.44 1 MET B CA 1
ATOM 1656 C C . MET B 1 1 ? 24.984 11.664 -8.289 1 65.44 1 MET B C 1
ATOM 1658 O O . MET B 1 1 ? 24.141 10.953 -8.844 1 65.44 1 MET B O 1
ATOM 1662 N N . ASN B 1 2 ? 25.938 11.07 -7.52 1 82.94 2 ASN B N 1
ATOM 1663 C CA . ASN B 1 2 ? 25.828 9.703 -7.027 1 82.94 2 ASN B CA 1
ATOM 1664 C C . ASN B 1 2 ? 25.547 9.664 -5.527 1 82.94 2 ASN B C 1
ATOM 1666 O O . ASN B 1 2 ? 25.938 10.578 -4.797 1 82.94 2 ASN B O 1
ATOM 1670 N N . LYS B 1 3 ? 24.625 8.82 -5.113 1 92 3 LYS B N 1
ATOM 1671 C CA . LYS B 1 3 ? 24.359 8.531 -3.705 1 92 3 LYS B CA 1
ATOM 1672 C C . LYS B 1 3 ? 24.594 7.062 -3.385 1 92 3 LYS B C 1
ATOM 1674 O O . LYS B 1 3 ? 24.656 6.223 -4.289 1 92 3 LYS B O 1
ATOM 1679 N N . THR B 1 4 ? 24.922 6.891 -2.1 1 93.75 4 THR B N 1
ATOM 1680 C CA . THR B 1 4 ? 25.109 5.508 -1.674 1 93.75 4 THR B CA 1
ATOM 1681 C C . THR B 1 4 ? 24.25 5.207 -0.445 1 93.75 4 THR B C 1
ATOM 1683 O O . THR B 1 4 ? 23.906 6.117 0.315 1 93.75 4 THR B O 1
ATOM 1686 N N . GLU B 1 5 ? 23.828 3.977 -0.395 1 94.19 5 GLU B N 1
ATOM 1687 C CA . GLU B 1 5 ? 23.141 3.439 0.771 1 94.19 5 GLU B CA 1
ATOM 1688 C C . GLU B 1 5 ? 23.734 2.102 1.201 1 94.19 5 GLU B C 1
ATOM 1690 O O . GLU B 1 5 ? 24.312 1.381 0.384 1 94.19 5 GLU B O 1
ATOM 1695 N N . THR B 1 6 ? 23.656 1.907 2.51 1 94.06 6 THR B N 1
ATOM 1696 C CA . THR B 1 6 ? 24.109 0.613 3.016 1 94.06 6 THR B CA 1
ATOM 1697 C C . THR B 1 6 ? 22.922 -0.319 3.23 1 94.06 6 THR B C 1
ATOM 1699 O O . THR B 1 6 ? 21.922 0.07 3.84 1 94.06 6 THR B O 1
ATOM 1702 N N . TRP B 1 7 ? 23 -1.543 2.652 1 91.88 7 TRP B N 1
ATOM 1703 C CA . TRP B 1 7 ? 21.969 -2.553 2.789 1 91.88 7 TRP B CA 1
ATOM 1704 C C . TRP B 1 7 ? 22.562 -3.943 2.947 1 91.88 7 TRP B C 1
ATOM 1706 O O . TRP B 1 7 ? 23.391 -4.363 2.135 1 91.88 7 TRP B O 1
ATOM 1716 N N . ASN B 1 8 ? 22.156 -4.605 4.016 1 89 8 ASN B N 1
ATOM 1717 C CA . ASN B 1 8 ? 22.672 -5.934 4.324 1 89 8 ASN B CA 1
ATOM 1718 C C . ASN B 1 8 ? 24.188 -5.949 4.375 1 89 8 ASN B C 1
ATOM 1720 O O . ASN B 1 8 ? 24.828 -6.867 3.857 1 89 8 ASN B O 1
ATOM 1724 N N . GLY B 1 9 ? 24.781 -4.895 4.812 1 91.56 9 GLY B N 1
ATOM 1725 C CA . GLY B 1 9 ? 26.219 -4.812 4.984 1 91.56 9 GLY B CA 1
ATOM 1726 C C . GLY B 1 9 ? 26.953 -4.43 3.713 1 91.56 9 GLY B C 1
ATOM 1727 O O . GLY B 1 9 ? 28.188 -4.398 3.688 1 91.56 9 GLY B O 1
ATOM 1728 N N . TYR B 1 10 ? 26.266 -4.113 2.676 1 94.75 10 TYR B N 1
ATOM 1729 C CA . TYR B 1 10 ? 26.891 -3.762 1.402 1 94.75 10 TYR B CA 1
ATOM 1730 C C . TYR B 1 10 ? 26.531 -2.334 1.001 1 94.75 10 TYR B C 1
ATOM 1732 O O . TYR B 1 10 ? 25.453 -1.845 1.312 1 94.75 10 TYR B O 1
ATOM 1740 N N . THR B 1 11 ? 27.453 -1.758 0.287 1 94.25 11 THR B N 1
ATOM 1741 C CA . THR B 1 11 ? 27.203 -0.425 -0.25 1 94.25 11 THR B CA 1
ATOM 1742 C C . THR B 1 11 ? 26.5 -0.51 -1.605 1 94.25 11 THR B C 1
ATOM 1744 O O . THR B 1 11 ? 26.984 -1.182 -2.518 1 94.25 11 THR B O 1
ATOM 1747 N N . ILE B 1 12 ? 25.375 0.176 -1.671 1 95.88 12 ILE B N 1
ATOM 1748 C CA . ILE B 1 12 ? 24.625 0.231 -2.922 1 95.88 12 ILE B CA 1
ATOM 1749 C C . ILE B 1 12 ? 24.75 1.625 -3.533 1 95.88 12 ILE B C 1
ATOM 1751 O O . ILE B 1 12 ? 24.391 2.621 -2.896 1 95.88 12 ILE B O 1
ATOM 1755 N N . ARG B 1 13 ? 25.312 1.674 -4.727 1 95.31 13 ARG B N 1
ATOM 1756 C CA . ARG B 1 13 ? 25.469 2.943 -5.426 1 95.31 13 ARG B CA 1
ATOM 1757 C C . ARG B 1 13 ? 24.203 3.316 -6.18 1 95.31 13 ARG B C 1
ATOM 1759 O O . ARG B 1 13 ? 23.562 2.459 -6.793 1 95.31 13 ARG B O 1
ATOM 1766 N N . PHE B 1 14 ? 23.75 4.562 -6.082 1 96 14 PHE B N 1
ATOM 1767 C CA . PHE B 1 14 ? 22.594 5.109 -6.797 1 96 14 PHE B CA 1
ATOM 1768 C C . PHE B 1 14 ? 23.031 6.227 -7.738 1 96 14 PHE B C 1
ATOM 1770 O O . PHE B 1 14 ? 23.891 7.039 -7.395 1 96 14 PHE B O 1
ATOM 1777 N N . VAL B 1 15 ? 22.422 6.285 -8.922 1 94.25 15 VAL B N 1
ATOM 1778 C CA . VAL B 1 15 ? 22.656 7.348 -9.898 1 94.25 15 VAL B CA 1
ATOM 1779 C C . VAL B 1 15 ? 21.328 7.953 -10.328 1 94.25 15 VAL B C 1
ATOM 1781 O O . VAL B 1 15 ? 20.297 7.277 -10.32 1 94.25 15 VAL B O 1
ATOM 1784 N N . GLU B 1 16 ? 21.344 9.172 -10.672 1 93.19 16 GLU B N 1
ATOM 1785 C CA . GLU B 1 16 ? 20.141 9.797 -11.219 1 93.19 16 GLU B CA 1
ATOM 1786 C C . GLU B 1 16 ? 19.969 9.438 -12.688 1 93.19 16 GLU B C 1
ATOM 1788 O O . GLU B 1 16 ? 20.906 9.547 -13.484 1 93.19 16 GLU B O 1
ATOM 1793 N N . HIS B 1 17 ? 18.906 8.945 -13.008 1 93.56 17 HIS B N 1
ATOM 1794 C CA . HIS B 1 17 ? 18.531 8.57 -14.367 1 93.56 17 HIS B CA 1
ATOM 1795 C C . HIS B 1 17 ? 17.062 8.891 -14.648 1 93.56 17 HIS B C 1
ATOM 1797 O O . HIS B 1 17 ? 16.172 8.391 -13.961 1 93.56 17 HIS B O 1
ATOM 1803 N N . GLN B 1 18 ? 16.781 9.82 -15.594 1 92.19 18 GLN B N 1
ATOM 1804 C CA . GLN B 1 18 ? 15.422 10.211 -15.984 1 92.19 18 GLN B CA 1
ATOM 1805 C C . GLN B 1 18 ? 14.656 10.789 -14.797 1 92.19 18 GLN B C 1
ATOM 1807 O O . GLN B 1 18 ? 13.5 10.43 -14.562 1 92.19 18 GLN B O 1
ATOM 1812 N N . GLY B 1 19 ? 15.312 11.43 -13.953 1 92.38 19 GLY B N 1
ATOM 1813 C CA . GLY B 1 19 ? 14.688 12.156 -12.867 1 92.38 19 GLY B CA 1
ATOM 1814 C C . GLY B 1 19 ? 14.438 11.297 -11.641 1 92.38 19 GLY B C 1
ATOM 1815 O O . GLY B 1 19 ? 13.773 11.734 -10.695 1 92.38 19 GLY B O 1
ATOM 1816 N N . GLU B 1 20 ? 14.93 10.125 -11.68 1 94.75 20 GLU B N 1
ATOM 1817 C CA . GLU B 1 20 ? 14.742 9.203 -10.562 1 94.75 20 GLU B CA 1
ATOM 1818 C C . GLU B 1 20 ? 16.062 8.57 -10.141 1 94.75 20 GLU B C 1
ATOM 1820 O O . GLU B 1 20 ? 17.047 8.602 -10.891 1 94.75 20 GLU B O 1
ATOM 1825 N N . TRP B 1 21 ? 16.094 8.07 -8.945 1 96.12 21 TRP B N 1
ATOM 1826 C CA . TRP B 1 21 ? 17.281 7.355 -8.461 1 96.12 21 TRP B CA 1
ATOM 1827 C C . TRP B 1 21 ? 17.234 5.891 -8.89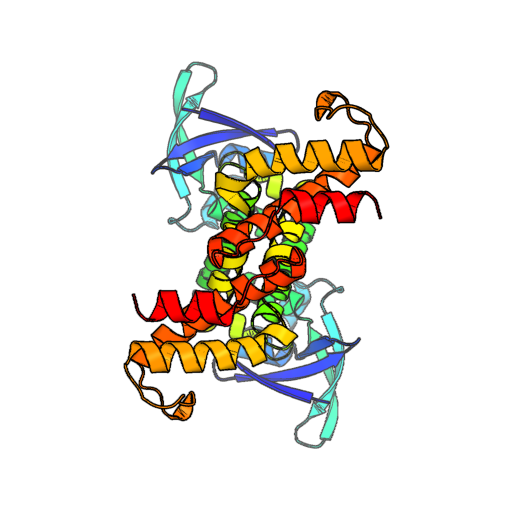1 1 96.12 21 TRP B C 1
ATOM 1829 O O . TRP B 1 21 ? 16.234 5.203 -8.68 1 96.12 21 TRP B O 1
ATOM 1839 N N . TRP B 1 22 ? 18.328 5.504 -9.484 1 97.19 22 TRP B N 1
ATOM 1840 C CA . TRP B 1 22 ? 18.5 4.117 -9.914 1 97.19 22 TRP B CA 1
ATOM 1841 C C . TRP B 1 22 ? 19.703 3.48 -9.211 1 97.19 22 TRP B C 1
ATOM 1843 O O . TRP B 1 22 ? 20.719 4.137 -9 1 97.19 22 TRP B O 1
ATOM 1853 N N . ALA B 1 23 ? 19.578 2.211 -8.891 1 97.06 23 ALA B N 1
ATOM 1854 C CA . ALA B 1 23 ? 20.656 1.5 -8.195 1 97.06 23 ALA B CA 1
ATOM 1855 C C . ALA B 1 23 ? 21.5 0.699 -9.18 1 97.06 23 ALA B C 1
ATOM 1857 O O . ALA B 1 23 ? 21 0.199 -10.188 1 97.06 23 ALA B O 1
ATOM 1858 N N . VAL B 1 24 ? 22.734 0.641 -8.883 1 95.44 24 VAL B N 1
ATOM 1859 C CA . VAL B 1 24 ? 23.625 -0.238 -9.648 1 95.44 24 VAL B CA 1
ATOM 1860 C C . VAL B 1 24 ? 23.25 -1.695 -9.383 1 95.44 24 VAL B C 1
ATOM 1862 O O . VAL B 1 24 ? 23.281 -2.158 -8.242 1 95.44 24 VAL B O 1
ATOM 1865 N N . LEU B 1 25 ? 22.938 -2.42 -10.43 1 95.88 25 LEU B N 1
ATOM 1866 C CA . LEU B 1 25 ? 22.422 -3.779 -10.328 1 95.88 25 LEU B CA 1
ATOM 1867 C C . LEU B 1 25 ? 23.453 -4.707 -9.688 1 95.88 25 LEU B C 1
ATOM 1869 O O . LEU B 1 25 ? 23.094 -5.559 -8.867 1 95.88 25 LEU B O 1
ATOM 1873 N N . ALA B 1 26 ? 24.703 -4.547 -10.039 1 94 26 ALA B N 1
ATOM 1874 C CA . ALA B 1 26 ? 25.766 -5.391 -9.523 1 94 26 ALA B CA 1
ATOM 1875 C C . ALA B 1 26 ? 25.859 -5.293 -8 1 94 26 ALA B C 1
ATOM 1877 O O . ALA B 1 26 ? 26.188 -6.277 -7.328 1 94 26 ALA B O 1
ATOM 1878 N N . ASP B 1 27 ? 25.641 -4.133 -7.488 1 94.25 27 ASP B N 1
ATOM 1879 C CA . ASP B 1 27 ? 25.688 -3.932 -6.043 1 94.25 27 ASP B CA 1
ATOM 1880 C C . ASP B 1 27 ? 24.562 -4.684 -5.34 1 94.25 27 ASP B C 1
ATOM 1882 O O . ASP B 1 27 ? 24.781 -5.301 -4.293 1 94.25 27 ASP B O 1
ATOM 1886 N N . ILE B 1 28 ? 23.328 -4.668 -5.887 1 94.5 28 ILE B N 1
ATOM 1887 C CA . ILE B 1 28 ? 22.188 -5.383 -5.34 1 94.5 28 ILE B CA 1
ATOM 1888 C C . ILE B 1 28 ? 22.438 -6.887 -5.406 1 94.5 28 ILE B C 1
ATOM 1890 O O . ILE B 1 28 ? 22.156 -7.609 -4.449 1 94.5 28 ILE B O 1
ATOM 1894 N N . ALA B 1 29 ? 22.953 -7.305 -6.512 1 93.88 29 ALA B N 1
ATOM 1895 C CA . ALA B 1 29 ? 23.25 -8.719 -6.699 1 93.88 29 ALA B CA 1
ATOM 1896 C C . ALA B 1 29 ? 24.219 -9.219 -5.633 1 93.88 29 ALA B C 1
ATOM 1898 O O . ALA B 1 29 ? 24.016 -10.289 -5.051 1 93.88 29 ALA B O 1
ATOM 1899 N N . LYS B 1 30 ? 25.25 -8.43 -5.395 1 93.5 30 LYS B N 1
ATOM 1900 C CA . LYS B 1 30 ? 26.234 -8.773 -4.375 1 93.5 30 LYS B CA 1
ATOM 1901 C C . LYS B 1 30 ? 25.578 -8.891 -3 1 93.5 30 LYS B C 1
ATOM 1903 O O . LYS B 1 30 ? 25.844 -9.852 -2.264 1 93.5 30 LYS B O 1
ATOM 1908 N N . ALA B 1 31 ? 24.734 -7.992 -2.682 1 92.31 31 ALA B N 1
ATOM 1909 C CA . ALA B 1 31 ? 24.062 -7.969 -1.384 1 92.31 31 ALA B CA 1
ATOM 1910 C C . ALA B 1 31 ? 23.156 -9.188 -1.212 1 92.31 31 ALA B C 1
ATOM 1912 O O . ALA B 1 31 ? 22.922 -9.633 -0.089 1 92.31 31 ALA B O 1
ATOM 1913 N N . LEU B 1 32 ? 22.641 -9.766 -2.266 1 90.69 32 LEU B N 1
ATOM 1914 C CA . LEU B 1 32 ? 21.719 -10.906 -2.234 1 90.69 32 LEU B CA 1
ATOM 1915 C C . LEU B 1 32 ? 22.469 -12.203 -2.504 1 90.69 32 LEU B C 1
ATOM 1917 O O . LEU B 1 32 ? 21.875 -13.281 -2.484 1 90.69 32 LEU B O 1
ATOM 1921 N N . ASP B 1 33 ? 23.719 -12.094 -2.803 1 90.75 33 ASP B N 1
ATOM 1922 C CA . ASP B 1 33 ? 24.562 -13.234 -3.152 1 90.75 33 ASP B CA 1
ATOM 1923 C C . ASP B 1 33 ? 24.047 -13.938 -4.406 1 90.75 33 ASP B C 1
ATOM 1925 O O . ASP B 1 33 ? 23.859 -15.156 -4.41 1 90.75 33 ASP B O 1
ATOM 1929 N N . LEU B 1 34 ? 23.719 -13.148 -5.379 1 90.38 34 LEU B N 1
ATOM 1930 C CA . LEU B 1 34 ? 23.25 -13.641 -6.668 1 90.38 34 LEU B CA 1
ATOM 1931 C C . LEU B 1 34 ? 24.141 -13.148 -7.805 1 90.38 34 LEU B C 1
ATOM 1933 O O . LEU B 1 34 ? 24.922 -12.211 -7.625 1 90.38 34 LEU B O 1
ATOM 1937 N N . ASN B 1 35 ? 24 -13.82 -8.945 1 91.38 35 ASN B N 1
ATOM 1938 C CA . ASN B 1 35 ? 24.656 -13.352 -10.164 1 91.38 35 ASN B CA 1
ATOM 1939 C C . ASN B 1 35 ? 23.844 -12.258 -10.852 1 91.38 35 ASN B C 1
ATOM 1941 O O . ASN B 1 35 ? 22.656 -12.445 -11.133 1 91.38 35 ASN B O 1
ATOM 1945 N N . PRO B 1 36 ? 24.484 -11.109 -11.125 1 90.88 36 PRO B N 1
ATOM 1946 C CA . PRO B 1 36 ? 23.766 -10.016 -11.781 1 90.88 36 PRO B CA 1
ATOM 1947 C C . PRO B 1 36 ? 23.109 -10.445 -13.094 1 90.88 36 PRO B C 1
ATOM 1949 O O . PRO B 1 36 ? 22.062 -9.922 -13.461 1 90.88 36 PRO B O 1
ATOM 1952 N N . LYS B 1 37 ? 23.75 -11.367 -13.695 1 90.31 37 LYS B N 1
ATOM 1953 C CA . LYS B 1 37 ? 23.219 -11.844 -14.969 1 90.31 37 LYS B CA 1
ATOM 1954 C C . LYS B 1 37 ? 21.859 -12.523 -14.781 1 90.31 37 LYS B C 1
ATOM 1956 O O . LYS B 1 37 ? 20.953 -12.344 -15.602 1 90.31 37 LYS B O 1
ATOM 1961 N N . PHE B 1 38 ? 21.766 -13.234 -13.758 1 89.12 38 PHE B N 1
ATOM 1962 C CA . PHE B 1 38 ? 20.516 -13.938 -13.461 1 89.12 38 PHE B CA 1
ATOM 1963 C C . PHE B 1 38 ? 19.406 -12.961 -13.125 1 89.12 38 PHE B C 1
ATOM 1965 O O . PHE B 1 38 ? 18.266 -13.117 -13.57 1 89.12 38 PHE B O 1
ATOM 1972 N N . ILE B 1 39 ? 19.75 -11.922 -12.43 1 89.75 39 ILE B N 1
ATOM 1973 C CA . ILE B 1 39 ? 18.766 -10.914 -12.055 1 89.75 39 ILE B CA 1
ATOM 1974 C C . ILE B 1 39 ? 18.266 -10.18 -13.297 1 89.75 39 ILE B C 1
ATOM 1976 O O . ILE B 1 39 ? 17.062 -10.016 -13.492 1 89.75 39 ILE B O 1
ATOM 1980 N N . LYS B 1 40 ? 19.188 -9.852 -14.125 1 91.06 40 LYS B N 1
ATOM 1981 C CA . LYS B 1 40 ? 18.844 -9.125 -15.344 1 91.06 40 LYS B CA 1
ATOM 1982 C C . LYS B 1 40 ? 17.891 -9.938 -16.219 1 91.06 40 LYS B C 1
ATOM 1984 O O . LYS B 1 40 ? 16.969 -9.383 -16.828 1 91.06 40 LYS B O 1
ATOM 1989 N N . GLN B 1 41 ? 18.062 -11.188 -16.234 1 88.56 41 GLN B N 1
ATOM 1990 C CA . GLN B 1 41 ? 17.25 -12.07 -17.062 1 88.56 41 GLN B CA 1
ATOM 1991 C C . GLN B 1 41 ? 15.812 -12.117 -16.578 1 88.56 41 GLN B C 1
ATOM 1993 O O . GLN B 1 41 ? 14.891 -12.352 -17.375 1 88.56 41 GLN B O 1
ATOM 1998 N N . ARG B 1 42 ? 15.633 -11.812 -15.398 1 85.81 42 ARG B N 1
ATOM 1999 C CA . ARG B 1 42 ? 14.305 -11.922 -14.797 1 85.81 42 ARG B CA 1
ATOM 2000 C C . ARG B 1 42 ? 13.562 -10.594 -14.852 1 85.81 42 ARG B C 1
ATOM 2002 O O . ARG B 1 42 ? 12.344 -10.547 -14.703 1 85.81 42 ARG B O 1
ATOM 2009 N N . LEU B 1 43 ? 14.328 -9.555 -15.094 1 89.12 43 LEU B N 1
ATOM 2010 C CA . LEU B 1 43 ? 13.734 -8.219 -15.07 1 89.12 43 LEU B CA 1
ATOM 2011 C C . LEU B 1 43 ? 13.375 -7.762 -16.484 1 89.12 43 LEU B C 1
ATOM 2013 O O . LEU B 1 43 ? 14.094 -8.062 -17.438 1 89.12 43 LEU B O 1
ATOM 2017 N N . GLY B 1 44 ? 12.266 -7.156 -16.578 1 85.56 44 GLY B N 1
ATOM 2018 C CA . GLY B 1 44 ? 11.891 -6.559 -17.844 1 85.56 44 GLY B CA 1
ATOM 2019 C C . GLY B 1 44 ? 12.75 -5.371 -18.219 1 85.56 44 GLY B C 1
ATOM 2020 O O . GLY B 1 44 ? 13.367 -4.742 -17.359 1 85.56 44 GLY B O 1
ATOM 2021 N N . ASP B 1 45 ? 12.727 -5.047 -19.438 1 88.81 45 ASP B N 1
ATOM 2022 C CA . ASP B 1 45 ? 13.539 -3.955 -19.953 1 88.81 45 ASP B CA 1
ATOM 2023 C C . ASP B 1 45 ? 13.039 -2.604 -19.453 1 88.81 45 ASP B C 1
ATOM 2025 O O . ASP B 1 45 ? 13.766 -1.609 -19.5 1 88.81 45 ASP B O 1
ATOM 2029 N N . GLU B 1 46 ? 11.883 -2.607 -18.922 1 89.38 46 GLU B N 1
ATOM 2030 C CA . GLU B 1 46 ? 11.297 -1.34 -18.5 1 89.38 46 GLU B CA 1
ATOM 2031 C C . GLU B 1 46 ? 11.875 -0.886 -17.172 1 89.38 46 GLU B C 1
ATOM 2033 O O . GLU B 1 46 ? 11.789 0.291 -16.812 1 89.38 46 GLU B O 1
ATOM 2038 N N . VAL B 1 47 ? 12.508 -1.816 -16.453 1 94.19 47 VAL B N 1
ATOM 2039 C CA . VAL B 1 47 ? 12.969 -1.449 -15.125 1 94.19 47 VAL B CA 1
ATOM 2040 C C . VAL B 1 47 ? 14.5 -1.497 -15.07 1 94.19 47 VAL B C 1
ATOM 2042 O O . VAL B 1 47 ? 15.102 -1.228 -14.031 1 94.19 47 VAL B O 1
ATOM 2045 N N . VAL B 1 48 ? 15.156 -1.845 -16.188 1 95.12 48 VAL B N 1
ATOM 2046 C CA . VAL B 1 48 ? 16.609 -1.938 -16.266 1 95.12 48 VAL B CA 1
ATOM 2047 C C . VAL B 1 48 ? 17.141 -1.005 -17.344 1 95.12 48 VAL B C 1
ATOM 2049 O O . VAL B 1 48 ? 16.484 -0.814 -18.375 1 95.12 48 VAL B O 1
ATOM 2052 N N . SER B 1 49 ? 18.234 -0.386 -17.078 1 95.25 49 SER B N 1
ATOM 2053 C CA . SER B 1 49 ? 18.906 0.472 -18.047 1 95.25 49 SER B CA 1
ATOM 2054 C C . SER B 1 49 ? 20.422 0.408 -17.875 1 95.25 49 SER B C 1
ATOM 2056 O O . SER B 1 49 ? 20.938 -0.413 -17.109 1 95.25 49 SER B O 1
ATOM 2058 N N . ASN B 1 50 ? 21.109 1.079 -18.672 1 93.75 50 ASN B N 1
ATOM 2059 C CA . ASN B 1 50 ? 22.562 1.216 -18.562 1 93.75 50 ASN B CA 1
ATOM 2060 C C . ASN B 1 50 ? 22.969 2.664 -18.312 1 93.75 50 ASN B C 1
ATOM 2062 O O . ASN B 1 50 ? 22.297 3.592 -18.75 1 93.75 50 ASN B O 1
ATOM 2066 N N . ASN B 1 51 ? 23.922 2.779 -17.469 1 89.38 51 ASN B N 1
ATOM 2067 C CA . ASN B 1 51 ? 24.469 4.102 -17.203 1 89.38 51 ASN B CA 1
ATOM 2068 C C . ASN B 1 51 ? 25.969 4.027 -16.906 1 89.38 51 ASN B C 1
ATOM 2070 O O . ASN B 1 51 ? 26.484 2.963 -16.578 1 89.38 51 ASN B O 1
ATOM 2074 N N . HIS B 1 52 ? 26.609 5.195 -17.234 1 85.44 52 HIS B N 1
ATOM 2075 C CA . HIS B 1 52 ? 28.016 5.289 -16.891 1 85.44 52 HIS B CA 1
ATOM 2076 C C . HIS B 1 52 ? 28.203 5.746 -15.445 1 85.44 52 HIS B C 1
ATOM 2078 O O . HIS B 1 52 ? 27.672 6.793 -15.055 1 85.44 52 HIS B O 1
ATOM 2084 N N . VAL B 1 53 ? 28.75 4.855 -14.633 1 81.94 53 VAL B N 1
ATOM 2085 C CA . VAL B 1 53 ? 28.969 5.152 -13.219 1 81.94 53 VAL B CA 1
ATOM 2086 C C . VAL B 1 53 ? 30.453 5.254 -12.938 1 81.94 53 VAL B C 1
ATOM 2088 O O . VAL B 1 53 ? 31.25 4.469 -13.461 1 81.94 53 VAL B O 1
ATOM 2091 N N . ALA B 1 54 ? 30.828 6.348 -12.227 1 77.31 54 ALA B N 1
ATOM 2092 C CA . ALA B 1 54 ? 32.219 6.555 -11.898 1 77.31 54 ALA B CA 1
ATOM 2093 C C . ALA B 1 54 ? 32.688 5.613 -10.781 1 77.31 54 ALA B C 1
ATOM 2095 O O . ALA B 1 54 ? 31.922 5.359 -9.836 1 77.31 54 ALA B O 1
ATOM 2096 N N . ASP B 1 55 ? 33.812 4.914 -10.969 1 73.31 55 ASP B N 1
ATOM 2097 C CA . ASP B 1 55 ? 34.375 4.102 -9.891 1 73.31 55 ASP B CA 1
ATOM 2098 C C . ASP B 1 55 ? 35.156 4.957 -8.906 1 73.31 55 ASP B C 1
ATOM 2100 O O . ASP B 1 55 ? 35.094 6.188 -8.961 1 73.31 55 ASP B O 1
ATOM 2104 N N . SER B 1 56 ? 35.688 4.254 -7.867 1 71.75 56 SER B N 1
ATOM 2105 C CA . SER B 1 56 ? 36.438 4.953 -6.824 1 71.75 56 SER B CA 1
ATOM 2106 C C . SER B 1 56 ? 37.594 5.766 -7.406 1 71.75 56 SER B C 1
ATOM 2108 O O . SER B 1 56 ? 38.031 6.742 -6.801 1 71.75 56 SER B O 1
ATOM 2110 N N . LEU B 1 57 ? 38 5.445 -8.586 1 75.81 57 LEU B N 1
ATOM 2111 C CA . LEU B 1 57 ? 39.125 6.113 -9.219 1 75.81 57 LEU B CA 1
ATOM 2112 C C . LEU B 1 57 ? 38.656 7.148 -10.234 1 75.81 57 LEU B C 1
ATOM 2114 O O . LEU B 1 57 ? 39.469 7.766 -10.922 1 75.81 57 LEU B O 1
ATOM 2118 N N . GLY B 1 58 ? 37.375 7.289 -10.32 1 73.44 58 GLY B N 1
ATOM 2119 C CA . GLY B 1 58 ? 36.812 8.289 -11.211 1 73.44 58 GLY B CA 1
ATOM 2120 C C . GLY B 1 58 ? 36.625 7.801 -12.633 1 73.44 58 GLY B C 1
ATOM 2121 O O . GLY B 1 58 ? 36.281 8.57 -13.523 1 73.44 58 GLY B O 1
ATOM 2122 N N . ARG B 1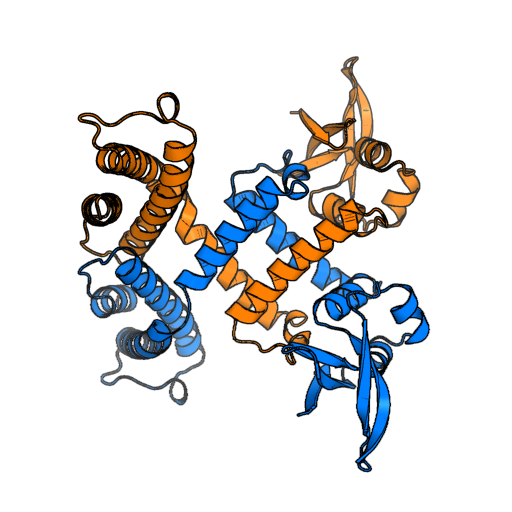 59 ? 37.062 6.547 -12.953 1 78.62 59 ARG B N 1
ATOM 2123 C CA . ARG B 1 59 ? 36.875 5.988 -14.297 1 78.62 59 ARG B CA 1
ATOM 2124 C C . ARG B 1 59 ? 35.438 5.641 -14.562 1 78.62 59 ARG B C 1
ATOM 2126 O O . ARG B 1 59 ? 34.75 5.121 -13.688 1 78.62 59 ARG B O 1
ATOM 2133 N N . GLN B 1 60 ? 34.938 5.98 -15.797 1 80.06 60 GLN B N 1
ATOM 2134 C CA . GLN B 1 60 ? 33.531 5.742 -16.156 1 80.06 60 GLN B CA 1
ATOM 2135 C C . GLN B 1 60 ? 33.344 4.332 -16.703 1 80.06 60 GLN B C 1
ATOM 2137 O O . GLN B 1 60 ? 34.062 3.908 -17.609 1 80.06 60 GLN B O 1
ATOM 2142 N N . GLN B 1 61 ? 32.625 3.521 -15.992 1 85.5 61 GLN B N 1
ATOM 2143 C CA . GLN B 1 61 ? 32.281 2.184 -16.453 1 85.5 61 GLN B CA 1
ATOM 2144 C C . GLN B 1 61 ? 30.766 2.061 -16.719 1 85.5 61 GLN B C 1
ATOM 2146 O O . GLN B 1 61 ? 29.953 2.615 -15.961 1 85.5 61 GLN B O 1
ATOM 2151 N N . GLU B 1 62 ? 30.5 1.403 -17.781 1 90.12 62 GLU B N 1
ATOM 2152 C CA . GLU B 1 62 ? 29.109 1.128 -18.078 1 90.12 62 GLU B CA 1
ATOM 2153 C C . GLU B 1 62 ? 28.547 0.029 -17.172 1 90.12 62 GLU B C 1
ATOM 2155 O O . GLU B 1 62 ? 29.125 -1.059 -17.094 1 90.12 62 GLU B O 1
ATOM 2160 N N . MET B 1 63 ? 27.562 0.39 -16.453 1 92.19 63 MET B N 1
ATOM 2161 C CA . MET B 1 63 ? 26.969 -0.555 -15.5 1 92.19 63 MET B CA 1
ATOM 2162 C C . MET B 1 63 ? 25.469 -0.651 -15.695 1 92.19 63 MET B C 1
ATOM 2164 O O . MET B 1 63 ? 24.828 0.31 -16.125 1 92.19 63 MET B O 1
ATOM 2168 N N . LEU B 1 64 ? 24.953 -1.846 -15.406 1 95.19 64 LEU B N 1
ATOM 2169 C CA . LEU B 1 64 ? 23.5 -2.021 -15.383 1 95.19 64 LEU B CA 1
ATOM 2170 C C . LEU B 1 64 ? 22.906 -1.354 -14.156 1 95.19 64 LEU B C 1
ATOM 2172 O O . LEU B 1 64 ? 23.438 -1.472 -13.047 1 95.19 64 LEU B O 1
ATOM 2176 N N . ILE B 1 65 ? 21.875 -0.587 -14.422 1 96.06 65 ILE B N 1
ATOM 2177 C CA . ILE B 1 65 ? 21.172 0.059 -13.32 1 96.06 65 ILE B CA 1
ATOM 2178 C C . ILE B 1 65 ? 19.703 -0.359 -13.328 1 96.06 65 ILE B C 1
ATOM 2180 O O . ILE B 1 65 ? 19.172 -0.771 -14.367 1 96.06 65 ILE B O 1
ATOM 2184 N N . VAL B 1 66 ? 19.062 -0.297 -12.148 1 97.06 66 VAL B N 1
ATOM 2185 C CA . VAL B 1 66 ? 17.672 -0.716 -11.992 1 97.06 66 VAL B CA 1
ATOM 2186 C C . VAL B 1 66 ? 16.906 0.343 -11.211 1 97.06 66 VAL B C 1
ATOM 2188 O O . VAL B 1 66 ? 17.438 0.937 -10.266 1 97.06 66 VAL B O 1
ATOM 2191 N N . ASN B 1 67 ? 15.625 0.584 -11.625 1 97.06 67 ASN B N 1
ATOM 2192 C CA . ASN B 1 67 ? 14.828 1.563 -10.898 1 97.06 67 ASN B CA 1
ATOM 2193 C C . ASN B 1 67 ? 14.18 0.952 -9.656 1 97.06 67 ASN B C 1
ATOM 2195 O O . ASN B 1 67 ? 14.438 -0.207 -9.328 1 97.06 67 ASN B O 1
ATOM 2199 N N . GLU B 1 68 ? 13.398 1.734 -8.961 1 97.38 68 GLU B N 1
ATOM 2200 C CA . GLU B 1 68 ? 12.797 1.297 -7.699 1 97.38 68 GLU B CA 1
ATOM 2201 C C . GLU B 1 68 ? 11.961 0.035 -7.898 1 97.38 68 GLU B C 1
ATOM 2203 O O . GLU B 1 68 ? 12.031 -0.894 -7.09 1 97.38 68 GLU B O 1
ATOM 2208 N N . PHE B 1 69 ? 11.219 -0.017 -8.977 1 95.94 69 PHE B N 1
ATOM 2209 C CA . PHE B 1 69 ? 10.359 -1.163 -9.242 1 95.94 69 PHE B CA 1
ATOM 2210 C C . PHE B 1 69 ? 11.188 -2.422 -9.477 1 95.94 69 PHE B C 1
ATOM 2212 O O . PHE B 1 69 ? 10.836 -3.5 -8.992 1 95.94 69 PHE B O 1
ATOM 2219 N N . GLY B 1 70 ? 12.289 -2.242 -10.195 1 95.19 70 GLY B N 1
ATOM 2220 C CA . GLY B 1 70 ? 13.203 -3.359 -10.391 1 95.19 70 GLY B CA 1
ATOM 2221 C C . GLY B 1 70 ? 13.812 -3.863 -9.102 1 95.19 70 GLY B C 1
ATOM 2222 O O . GLY B 1 70 ? 14.039 -5.066 -8.938 1 95.19 70 GLY B O 1
ATOM 2223 N N . ILE B 1 71 ? 14.086 -2.971 -8.227 1 95.81 71 ILE B N 1
ATOM 2224 C CA . ILE B 1 71 ? 14.609 -3.342 -6.914 1 95.81 71 ILE B CA 1
ATOM 2225 C C . ILE B 1 71 ? 13.586 -4.211 -6.18 1 95.81 71 ILE B C 1
ATOM 2227 O O . ILE B 1 71 ? 13.922 -5.285 -5.68 1 95.81 71 ILE B O 1
ATOM 2231 N N . TYR B 1 72 ? 12.281 -3.754 -6.133 1 95.12 72 TYR B N 1
A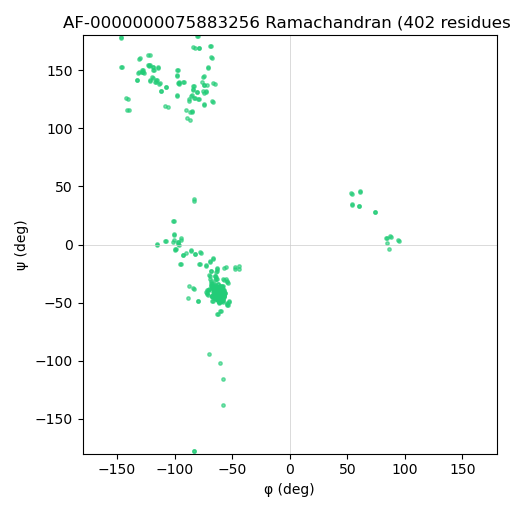TOM 2232 C CA . TYR B 1 72 ? 11.234 -4.516 -5.469 1 95.12 72 TYR B CA 1
ATOM 2233 C C . TYR B 1 72 ? 11.086 -5.902 -6.09 1 95.12 72 TYR B C 1
ATOM 2235 O O . TYR B 1 72 ? 11 -6.902 -5.375 1 95.12 72 TYR B O 1
ATOM 2243 N N . GLU B 1 73 ? 11.125 -5.918 -7.391 1 91.69 73 GLU B N 1
ATOM 2244 C CA . GLU B 1 73 ? 10.969 -7.188 -8.094 1 91.69 73 GLU B CA 1
ATOM 2245 C C . GLU B 1 73 ? 12.102 -8.148 -7.766 1 91.69 73 GLU B C 1
ATOM 2247 O O . GLU B 1 73 ? 11.875 -9.344 -7.57 1 91.69 73 GLU B O 1
ATOM 2252 N N . THR B 1 74 ? 13.297 -7.637 -7.75 1 91 74 THR B N 1
ATOM 2253 C CA . THR B 1 74 ? 14.461 -8.445 -7.434 1 91 74 THR B CA 1
ATOM 2254 C C . THR B 1 74 ? 14.344 -9.039 -6.027 1 91 74 THR B C 1
ATOM 2256 O O . THR B 1 74 ? 14.578 -10.234 -5.832 1 91 74 THR B O 1
ATOM 2259 N N . ILE B 1 75 ? 13.914 -8.25 -5.105 1 89.38 75 ILE B N 1
ATOM 2260 C CA . ILE B 1 75 ? 13.797 -8.688 -3.719 1 89.38 75 ILE B CA 1
ATOM 2261 C C . ILE B 1 75 ? 12.648 -9.68 -3.582 1 89.38 75 ILE B C 1
ATOM 2263 O O . ILE B 1 75 ? 12.766 -10.688 -2.889 1 89.38 75 ILE B O 1
ATOM 2267 N N . PHE B 1 76 ? 11.586 -9.422 -4.281 1 86.75 76 PHE B N 1
ATOM 2268 C CA . PHE B 1 76 ? 10.398 -10.258 -4.238 1 86.75 76 PHE B CA 1
ATOM 2269 C C . PHE B 1 76 ? 10.695 -11.648 -4.789 1 86.75 76 PHE B C 1
ATOM 2271 O O . PHE B 1 76 ? 10.062 -12.633 -4.391 1 86.75 76 PHE B O 1
ATOM 2278 N N . SER B 1 77 ? 11.594 -11.68 -5.676 1 82.94 77 SER B N 1
ATOM 2279 C CA . SER B 1 77 ? 11.906 -12.953 -6.32 1 82.94 77 SER B CA 1
ATOM 2280 C C . SER B 1 77 ? 12.859 -13.789 -5.469 1 82.94 77 SER B C 1
ATOM 2282 O O . SER B 1 77 ? 13.094 -14.961 -5.754 1 82.94 77 SER B O 1
ATOM 2284 N N . SER B 1 78 ? 13.352 -13.234 -4.461 1 79.94 78 SER B N 1
ATOM 2285 C CA . SER B 1 78 ? 14.273 -13.93 -3.572 1 79.94 78 SER B CA 1
ATOM 2286 C C . SER B 1 78 ? 13.539 -14.938 -2.686 1 79.94 78 SER B C 1
ATOM 2288 O O . SER B 1 78 ? 12.398 -14.695 -2.281 1 79.94 78 SER B O 1
ATOM 2290 N N . ARG B 1 79 ? 14.133 -16.078 -2.371 1 76.69 79 ARG B N 1
ATOM 2291 C CA . ARG B 1 79 ? 13.578 -17.109 -1.488 1 76.69 79 ARG B CA 1
ATOM 2292 C C . ARG B 1 79 ? 14.078 -16.922 -0.06 1 76.69 79 ARG B C 1
ATOM 2294 O O . ARG B 1 79 ? 13.766 -17.734 0.82 1 76.69 79 ARG B O 1
ATOM 2301 N N . LYS B 1 80 ? 14.797 -15.883 0.105 1 79.75 80 LYS B N 1
ATOM 2302 C CA . LYS B 1 80 ? 15.344 -15.617 1.433 1 79.75 80 LYS B CA 1
ATOM 2303 C C . LYS B 1 80 ? 14.242 -15.188 2.402 1 79.75 80 LYS B C 1
ATOM 2305 O O . LYS B 1 80 ? 13.211 -14.656 1.985 1 79.75 80 LYS B O 1
ATOM 2310 N N . LYS B 1 81 ? 14.438 -15.445 3.682 1 82.25 81 LYS B N 1
ATOM 2311 C CA . LYS B 1 81 ? 13.461 -15.141 4.723 1 82.25 81 LYS B CA 1
ATOM 2312 C C . LYS B 1 81 ? 13.078 -13.664 4.711 1 82.25 81 LYS B C 1
ATOM 2314 O O . LYS B 1 81 ? 11.914 -13.32 4.887 1 82.25 81 LYS B O 1
ATOM 2319 N N . GLU B 1 82 ? 14.07 -12.766 4.535 1 79.94 82 GLU B N 1
ATOM 2320 C CA . GLU B 1 82 ? 13.828 -11.328 4.52 1 79.94 82 GLU B CA 1
ATOM 2321 C C . GLU B 1 82 ? 12.852 -10.953 3.414 1 79.94 82 GLU B C 1
ATOM 2323 O O . GLU B 1 82 ? 12.008 -10.07 3.598 1 79.94 82 GLU B O 1
ATOM 2328 N N . ALA B 1 83 ? 12.969 -11.633 2.338 1 85.12 83 ALA B N 1
ATOM 2329 C CA . ALA B 1 83 ? 12.078 -11.383 1.209 1 85.12 83 ALA B CA 1
ATOM 2330 C C . ALA B 1 83 ? 10.648 -11.82 1.534 1 85.12 83 ALA B C 1
ATOM 2332 O O . ALA B 1 83 ? 9.688 -11.125 1.182 1 85.12 83 ALA B O 1
ATOM 2333 N N . LYS B 1 84 ? 10.547 -12.906 2.309 1 85.94 84 LYS B N 1
ATOM 2334 C CA . LYS B 1 84 ? 9.234 -13.414 2.688 1 85.94 84 LYS B CA 1
ATOM 2335 C C . LYS B 1 84 ? 8.516 -12.438 3.613 1 85.94 84 LYS B C 1
ATOM 2337 O O . LYS B 1 84 ? 7.32 -12.172 3.441 1 85.94 84 LYS B O 1
ATOM 2342 N N . THR B 1 85 ? 9.227 -11.922 4.57 1 89.19 85 THR B N 1
ATOM 2343 C CA . THR B 1 85 ? 8.656 -10.969 5.516 1 89.19 85 THR B CA 1
ATOM 2344 C C . THR B 1 85 ? 8.211 -9.695 4.801 1 89.19 85 THR B C 1
ATOM 2346 O O . THR B 1 85 ? 7.156 -9.141 5.109 1 89.19 85 THR B O 1
ATOM 2349 N N . PHE B 1 86 ? 9.078 -9.297 3.855 1 91.12 86 PHE B N 1
ATOM 2350 C CA . PHE B 1 86 ? 8.727 -8.125 3.07 1 91.12 86 PHE B CA 1
ATOM 2351 C C . PHE B 1 86 ? 7.453 -8.367 2.27 1 91.12 86 PHE B C 1
ATOM 2353 O O . PHE B 1 86 ? 6.566 -7.512 2.225 1 91.12 86 PHE B O 1
ATOM 2360 N N . LYS B 1 87 ? 7.285 -9.477 1.715 1 91.38 87 LYS B N 1
ATOM 2361 C CA . LYS B 1 87 ? 6.098 -9.836 0.949 1 91.38 87 LYS B CA 1
ATOM 2362 C C . LYS B 1 87 ? 4.848 -9.797 1.823 1 91.38 87 LYS B C 1
ATOM 2364 O O . LYS B 1 87 ? 3.82 -9.242 1.424 1 91.38 87 LYS B O 1
ATOM 2369 N N . LEU B 1 88 ? 4.984 -10.367 2.953 1 92 88 LEU B N 1
ATOM 2370 C CA . LEU B 1 88 ? 3.85 -10.391 3.871 1 92 88 LEU B CA 1
ATOM 2371 C C . LEU B 1 88 ? 3.424 -8.969 4.238 1 92 88 LEU B C 1
ATOM 2373 O O . LEU B 1 88 ? 2.229 -8.68 4.324 1 92 88 LEU B O 1
ATOM 2377 N N . TRP B 1 89 ? 4.406 -8.156 4.465 1 95.44 89 TRP B N 1
ATOM 2378 C CA . TRP B 1 89 ? 4.125 -6.762 4.777 1 95.44 89 TRP B CA 1
ATOM 2379 C C . TRP B 1 89 ? 3.393 -6.086 3.621 1 95.44 89 TRP B C 1
ATOM 2381 O O . TRP B 1 89 ? 2.42 -5.355 3.836 1 95.44 89 TRP B O 1
ATOM 2391 N N . VAL B 1 90 ? 3.832 -6.316 2.426 1 96 90 VAL B N 1
ATOM 2392 C CA . VAL B 1 90 ? 3.221 -5.746 1.229 1 96 90 VAL B CA 1
ATOM 2393 C C . VAL B 1 90 ? 1.78 -6.238 1.103 1 96 90 VAL B C 1
ATOM 2395 O O . VAL B 1 90 ? 0.874 -5.449 0.818 1 96 90 VAL B O 1
ATOM 2398 N N . PHE B 1 91 ? 1.58 -7.5 1.334 1 96 91 PHE B N 1
ATOM 2399 C CA . PHE B 1 91 ? 0.245 -8.07 1.203 1 96 91 PHE B CA 1
ATOM 2400 C C . PHE B 1 91 ? -0.687 -7.52 2.275 1 96 91 PHE B C 1
ATOM 2402 O O . PHE B 1 91 ? -1.886 -7.355 2.037 1 96 91 PHE B O 1
ATOM 2409 N N . GLU B 1 92 ? -0.157 -7.25 3.395 1 96.38 92 GLU B N 1
ATOM 2410 C CA . GLU B 1 92 ? -0.947 -6.609 4.441 1 96.38 92 GLU B CA 1
ATOM 2411 C C . GLU B 1 92 ? -1.419 -5.227 4.004 1 96.38 92 GLU B C 1
ATOM 2413 O O . GLU B 1 92 ? -2.557 -4.836 4.277 1 96.38 92 GLU B O 1
ATOM 2418 N N . ILE B 1 93 ? -0.558 -4.488 3.326 1 96.38 93 ILE B N 1
ATOM 2419 C CA . ILE B 1 93 ? -0.921 -3.186 2.777 1 96.38 93 ILE B CA 1
ATOM 2420 C C . ILE B 1 93 ? -2.107 -3.34 1.829 1 96.38 93 ILE B C 1
ATOM 2422 O O . ILE B 1 93 ? -3.092 -2.602 1.932 1 96.38 93 ILE B O 1
ATOM 2426 N N . ILE B 1 94 ? -2.037 -4.289 0.96 1 96.69 94 ILE B N 1
ATOM 2427 C CA . ILE B 1 94 ? -3.074 -4.512 -0.041 1 96.69 94 ILE B CA 1
ATOM 2428 C C . ILE B 1 94 ? -4.375 -4.922 0.646 1 96.69 94 ILE B C 1
ATOM 2430 O O . ILE B 1 94 ? -5.461 -4.508 0.231 1 96.69 94 ILE B O 1
ATOM 2434 N N . LYS B 1 95 ? -4.25 -5.723 1.644 1 96.06 95 LYS B N 1
ATOM 2435 C CA . LYS B 1 95 ? -5.422 -6.141 2.406 1 96.06 95 LYS B CA 1
ATOM 2436 C C . LYS B 1 95 ? -6.105 -4.945 3.062 1 96.06 95 LYS B C 1
ATOM 2438 O O . LYS B 1 95 ? -7.332 -4.82 3.02 1 96.06 95 LYS B O 1
ATOM 2443 N N . GLN B 1 96 ? -5.27 -4.094 3.67 1 92.88 96 GLN B N 1
ATOM 2444 C CA . GLN B 1 96 ? -5.816 -2.881 4.273 1 92.88 96 GLN B CA 1
ATOM 2445 C C . GLN B 1 96 ? -6.531 -2.021 3.23 1 92.88 96 GLN B C 1
ATOM 2447 O O . GLN B 1 96 ? -7.609 -1.488 3.492 1 92.88 96 GLN B O 1
ATOM 2452 N N . LEU B 1 97 ? -5.949 -1.881 2.133 1 93.88 97 LEU B N 1
ATOM 2453 C CA . LEU B 1 97 ? -6.551 -1.092 1.062 1 93.88 97 LEU B CA 1
ATOM 2454 C C . LEU B 1 97 ? -7.852 -1.728 0.586 1 93.88 97 LEU B C 1
ATOM 2456 O O . LEU B 1 97 ? -8.852 -1.031 0.38 1 93.88 97 LEU B O 1
ATOM 2460 N N . ARG B 1 98 ? -7.805 -3.061 0.366 1 94.31 98 ARG B N 1
ATOM 2461 C CA . ARG B 1 98 ? -9.023 -3.77 -0.014 1 94.31 98 ARG B CA 1
ATOM 2462 C C . ARG B 1 98 ? -10.156 -3.479 0.965 1 94.31 98 ARG B C 1
ATOM 2464 O O . ARG B 1 98 ? -11.266 -3.127 0.555 1 94.31 98 ARG B O 1
ATOM 2471 N N . GLN B 1 99 ? -9.82 -3.615 2.234 1 90.25 99 GLN B N 1
ATOM 2472 C CA . GLN B 1 99 ? -10.812 -3.387 3.285 1 90.25 99 GLN B CA 1
ATOM 2473 C C . GLN B 1 99 ? -11.32 -1.95 3.256 1 90.25 99 GLN B C 1
ATOM 2475 O O . GLN B 1 99 ? -12.516 -1.706 3.451 1 90.25 99 GLN B O 1
ATOM 2480 N N . SER B 1 100 ? -10.461 -1.078 2.957 1 83.44 100 SER B N 1
ATOM 2481 C CA . SER B 1 100 ? -10.812 0.337 2.965 1 83.44 100 SER B CA 1
ATOM 2482 C C . SER B 1 100 ? -11.773 0.67 1.827 1 83.44 100 SER B C 1
ATOM 2484 O O . SER B 1 100 ? -12.484 1.679 1.88 1 83.44 100 SER B O 1
ATOM 2486 N N . THR B 1 101 ? -11.742 -0.077 0.747 1 83.44 101 THR B N 1
ATOM 2487 C CA . THR B 1 101 ? -12.625 0.166 -0.391 1 83.44 101 THR B CA 1
ATOM 2488 C C . THR B 1 101 ? -13.969 -0.527 -0.191 1 83.44 101 THR B C 1
ATOM 2490 O O . THR B 1 101 ? -14.836 -0.484 -1.07 1 83.44 101 THR B O 1
ATOM 2493 N N . GLY B 1 102 ? -14.094 -1.31 0.901 1 82.81 102 GLY B N 1
ATOM 2494 C CA . GLY B 1 102 ? -15.352 -1.965 1.216 1 82.81 102 GLY B CA 1
ATOM 2495 C C . GLY B 1 102 ? -15.445 -3.379 0.675 1 82.81 102 GLY B C 1
ATOM 2496 O O . GLY B 1 102 ? -16.469 -4.039 0.814 1 82.81 102 GLY B O 1
ATOM 2497 N N . LEU B 1 103 ? -14.414 -3.818 0.105 1 89.25 103 LEU B N 1
ATOM 2498 C CA . LEU B 1 103 ? -14.406 -5.168 -0.454 1 89.25 103 LEU B CA 1
ATOM 2499 C C . LEU B 1 103 ? -14.156 -6.207 0.634 1 89.25 103 LEU B C 1
ATOM 2501 O O . LEU B 1 103 ? -13.203 -6.086 1.408 1 89.25 103 LEU B O 1
ATOM 2505 N N . GLU B 1 104 ? -14.992 -7.207 0.628 1 91.44 104 GLU B N 1
ATOM 2506 C CA . GLU B 1 104 ? -14.852 -8.312 1.576 1 91.44 104 GLU B CA 1
ATOM 2507 C C . GLU B 1 104 ? -13.766 -9.289 1.131 1 91.44 104 GLU B C 1
ATOM 2509 O O . GLU B 1 104 ? -13.281 -9.211 0 1 91.44 104 GLU B O 1
ATOM 2514 N N . GLY B 1 105 ? -13.422 -10.164 1.984 1 93.5 105 GLY B N 1
ATOM 2515 C CA . GLY B 1 105 ? -12.352 -11.109 1.716 1 93.5 105 GLY B CA 1
ATOM 2516 C C . GLY B 1 105 ? -12.594 -11.945 0.474 1 93.5 105 GLY B C 1
ATOM 2517 O O . GLY B 1 105 ? -11.664 -12.227 -0.287 1 93.5 105 GLY B O 1
ATOM 2518 N N . PHE B 1 106 ? -13.859 -12.352 0.245 1 94.38 106 PHE B N 1
ATOM 2519 C CA . PHE B 1 106 ? -14.148 -13.227 -0.885 1 94.38 106 PHE B CA 1
ATOM 2520 C C . PHE B 1 106 ? -14.172 -12.438 -2.189 1 94.38 106 PHE B C 1
ATOM 2522 O O . PHE B 1 106 ? -14.227 -13.023 -3.273 1 94.38 106 PHE B O 1
ATOM 2529 N N . GLN B 1 107 ? -14.062 -11.133 -2.09 1 94.38 107 GLN B N 1
ATOM 2530 C CA . GLN B 1 107 ? -14.023 -10.281 -3.271 1 94.38 107 GLN B CA 1
ATOM 2531 C C . GLN B 1 107 ? -12.594 -9.852 -3.598 1 94.38 107 GLN B C 1
ATOM 2533 O O . GLN B 1 107 ? -12.383 -8.859 -4.297 1 94.38 107 GLN B O 1
ATOM 2538 N N . VAL B 1 108 ? -11.656 -10.602 -3.078 1 95.62 108 VAL B N 1
ATOM 2539 C CA . VAL B 1 108 ? -10.234 -10.281 -3.162 1 95.62 108 VAL B CA 1
ATOM 2540 C C . VAL B 1 108 ? -9.82 -10.133 -4.625 1 95.62 108 VAL B C 1
ATOM 2542 O O . VAL B 1 108 ? -8.953 -9.32 -4.953 1 95.62 108 VAL B O 1
ATOM 2545 N N . PHE B 1 109 ? -10.414 -10.805 -5.543 1 94.69 109 PHE B N 1
ATOM 2546 C CA . PHE B 1 109 ? -10 -10.812 -6.941 1 94.69 109 PHE B CA 1
ATOM 2547 C C . PHE B 1 109 ? -10.344 -9.484 -7.613 1 94.69 109 PHE B C 1
ATOM 2549 O O . PHE B 1 109 ? -9.82 -9.18 -8.688 1 94.69 109 PHE B O 1
ATOM 2556 N N . ARG B 1 110 ? -11.203 -8.734 -7.039 1 92.31 110 ARG B N 1
ATOM 2557 C CA . ARG B 1 110 ? -11.523 -7.41 -7.562 1 92.31 110 ARG B CA 1
ATOM 2558 C C . ARG B 1 110 ? -10.305 -6.492 -7.508 1 92.31 110 ARG B C 1
ATOM 2560 O O . ARG B 1 110 ? -10.227 -5.508 -8.25 1 92.31 110 ARG B O 1
ATOM 2567 N N . MET B 1 111 ? -9.359 -6.801 -6.613 1 94.12 111 MET B N 1
ATOM 2568 C CA . MET B 1 111 ? -8.125 -6.023 -6.492 1 94.12 111 MET B CA 1
ATOM 2569 C C . MET B 1 111 ? -7.262 -6.176 -7.738 1 94.12 111 MET B C 1
ATOM 2571 O O . MET B 1 111 ? -6.297 -5.434 -7.922 1 94.12 111 MET B O 1
ATOM 2575 N N . PHE B 1 112 ? -7.621 -7.145 -8.609 1 92.81 112 PHE B N 1
ATOM 2576 C CA . PHE B 1 112 ? -6.84 -7.367 -9.82 1 92.81 112 PHE B CA 1
ATOM 2577 C C . PHE B 1 112 ? -7.469 -6.645 -11.008 1 92.81 112 PHE B C 1
ATOM 2579 O O . PHE B 1 112 ? -6.941 -6.695 -12.117 1 92.81 112 PHE B O 1
ATOM 2586 N N . ASP B 1 113 ? -8.578 -5.945 -10.742 1 91.62 113 ASP B N 1
ATOM 2587 C CA . ASP B 1 113 ? -9.258 -5.125 -11.742 1 91.62 113 ASP B CA 1
ATOM 2588 C C . ASP B 1 113 ? -8.766 -3.682 -11.695 1 91.62 113 ASP B C 1
ATOM 2590 O O . ASP B 1 113 ? -8.594 -3.113 -10.617 1 91.62 113 ASP B O 1
ATOM 2594 N N . LYS B 1 114 ? -8.609 -3.096 -12.898 1 90.81 114 LYS B N 1
ATOM 2595 C CA . LYS B 1 114 ? -8.023 -1.761 -13.008 1 90.81 114 LYS B CA 1
ATOM 2596 C C . LYS B 1 114 ? -8.883 -0.727 -12.289 1 90.81 114 LYS B C 1
ATOM 2598 O O . LYS B 1 114 ? -8.359 0.192 -11.656 1 90.81 114 LYS B O 1
ATOM 2603 N N . GLU B 1 115 ? -10.156 -0.831 -12.422 1 87.75 115 GLU B N 1
ATOM 2604 C CA . GLU B 1 115 ? -11.055 0.139 -11.797 1 87.75 115 GLU B CA 1
ATOM 2605 C C . GLU B 1 115 ? -10.922 0.111 -10.281 1 87.75 115 GLU B C 1
ATOM 2607 O O . GLU B 1 115 ? -10.859 1.162 -9.641 1 87.75 115 GLU B O 1
ATOM 2612 N N . HIS B 1 116 ? -10.93 -1.057 -9.711 1 90.31 116 HIS B N 1
ATOM 2613 C CA . HIS B 1 116 ? -10.797 -1.184 -8.266 1 90.31 116 HIS B CA 1
ATOM 2614 C C . HIS B 1 116 ? -9.414 -0.755 -7.801 1 90.31 116 HIS B C 1
ATOM 2616 O O . HIS B 1 116 ? -9.266 -0.179 -6.723 1 90.31 116 HIS B O 1
ATOM 2622 N N . GLN B 1 117 ? -8.391 -1.035 -8.617 1 93.56 117 GLN B N 1
ATOM 2623 C CA . GLN B 1 117 ? -7.043 -0.579 -8.305 1 93.56 117 GLN B CA 1
ATOM 2624 C C . GLN B 1 117 ? -6.977 0.944 -8.25 1 93.56 117 GLN B C 1
ATOM 2626 O O . GLN B 1 117 ? -6.344 1.51 -7.352 1 93.56 117 GLN B O 1
ATOM 2631 N N . LYS B 1 118 ? -7.582 1.495 -9.203 1 91.25 118 LYS B N 1
ATOM 2632 C CA . LYS B 1 118 ? -7.625 2.953 -9.234 1 91.25 118 LYS B CA 1
ATOM 2633 C C . LYS B 1 118 ? -8.305 3.51 -7.984 1 91.25 118 LYS B C 1
ATOM 2635 O O . LYS B 1 118 ? -7.816 4.469 -7.379 1 91.25 118 LYS B O 1
ATOM 2640 N N . GLN B 1 119 ? -9.406 2.91 -7.625 1 81.75 119 GLN B N 1
ATOM 2641 C CA . GLN B 1 119 ? -10.133 3.328 -6.43 1 81.75 119 GLN B CA 1
ATOM 2642 C C . GLN B 1 119 ? -9.258 3.201 -5.188 1 81.75 119 GLN B C 1
ATOM 2644 O O . GLN B 1 119 ? -9.188 4.121 -4.367 1 81.75 119 GLN B O 1
ATOM 2649 N N . ALA B 1 120 ? -8.633 2.102 -5.035 1 91 120 ALA B N 1
ATOM 2650 C CA . ALA B 1 120 ? -7.766 1.855 -3.887 1 91 120 ALA B CA 1
ATOM 2651 C C . ALA B 1 120 ? -6.609 2.852 -3.848 1 91 120 ALA B C 1
ATOM 2653 O O . ALA B 1 120 ? -6.266 3.371 -2.783 1 91 120 ALA B O 1
ATOM 2654 N N . MET B 1 121 ? -6.047 3.102 -5.023 1 91.5 121 MET B N 1
ATOM 2655 C CA . MET B 1 121 ? -4.945 4.059 -5.113 1 91.5 121 MET B CA 1
ATOM 2656 C C . MET B 1 121 ? -5.41 5.457 -4.707 1 91.5 121 MET B C 1
ATOM 2658 O O . MET B 1 121 ? -4.699 6.168 -3.994 1 91.5 121 MET B O 1
ATOM 2662 N N . ASN B 1 122 ? -6.539 5.805 -5.184 1 82.44 122 ASN B N 1
ATOM 2663 C CA . ASN B 1 122 ? -7.098 7.102 -4.816 1 82.44 122 ASN B CA 1
ATOM 2664 C C . ASN B 1 122 ? -7.293 7.223 -3.309 1 82.44 122 ASN B C 1
ATOM 2666 O O . ASN B 1 122 ? -7 8.266 -2.725 1 82.44 122 ASN B O 1
ATOM 2670 N N . ARG B 1 123 ? -7.75 6.219 -2.73 1 80.38 123 ARG B N 1
ATOM 2671 C CA . ARG B 1 123 ? -7.914 6.207 -1.28 1 80.38 123 ARG B CA 1
ATOM 2672 C C . ARG B 1 123 ? -6.574 6.375 -0.573 1 80.38 123 ARG B C 1
ATOM 2674 O O . ARG B 1 123 ? -6.469 7.117 0.405 1 80.38 123 ARG B O 1
ATOM 2681 N N . LEU B 1 124 ? -5.633 5.676 -1.049 1 88.88 124 LEU B N 1
ATOM 2682 C CA . LEU B 1 124 ? -4.289 5.758 -0.489 1 88.88 124 LEU B CA 1
ATOM 2683 C C . LEU B 1 124 ? -3.744 7.18 -0.588 1 88.88 124 LEU B C 1
ATOM 2685 O O . LEU B 1 124 ? -3.346 7.77 0.419 1 88.88 124 LEU B O 1
ATOM 2689 N N . VAL B 1 125 ? -3.699 7.691 -1.801 1 83.5 125 VAL B N 1
ATOM 2690 C CA . VAL B 1 125 ? -3.096 8.992 -2.068 1 83.5 125 VAL B CA 1
ATOM 2691 C C . VAL B 1 125 ? -3.818 10.07 -1.265 1 83.5 125 VAL B C 1
ATOM 2693 O O . VAL B 1 125 ? -3.18 10.93 -0.65 1 83.5 125 VAL B O 1
ATOM 2696 N N . ASN B 1 126 ? -5.066 9.977 -1.276 1 72.81 126 ASN B N 1
ATOM 2697 C CA . ASN B 1 126 ? -5.852 10.938 -0.511 1 72.81 126 ASN B CA 1
ATOM 2698 C C . ASN B 1 126 ? -5.559 10.836 0.983 1 72.81 126 ASN B C 1
ATOM 2700 O O . ASN B 1 126 ? -5.469 11.859 1.671 1 72.81 126 ASN B O 1
ATOM 2704 N N . GLY B 1 127 ? -5.473 9.664 1.466 1 72.69 127 GLY B N 1
ATOM 2705 C CA . GLY B 1 127 ? -5.152 9.445 2.867 1 72.69 127 GLY B CA 1
ATOM 2706 C C . GLY B 1 127 ? -3.779 9.961 3.25 1 72.69 127 GLY B C 1
ATOM 2707 O O . GLY B 1 127 ? -3.596 10.508 4.344 1 72.69 127 GLY B O 1
ATOM 2708 N N . LEU B 1 128 ? -2.805 9.867 2.285 1 78.62 128 LEU B N 1
ATOM 2709 C CA . LEU B 1 128 ? -1.428 10.273 2.551 1 78.62 128 LEU B CA 1
ATOM 2710 C C . LEU B 1 128 ? -1.276 11.789 2.455 1 78.62 128 LEU B C 1
ATOM 2712 O O . LEU B 1 128 ? -0.436 12.375 3.139 1 78.62 128 LEU B O 1
ATOM 2716 N N . GLU B 1 129 ? -1.774 12.391 1.391 1 64.5 129 GLU B N 1
ATOM 2717 C CA . GLU B 1 129 ? -1.712 13.844 1.204 1 64.5 129 GLU B CA 1
ATOM 2718 C C . GLU B 1 129 ? -2.307 14.578 2.402 1 64.5 129 GLU B C 1
ATOM 2720 O O . GLU B 1 129 ? -1.828 15.648 2.777 1 64.5 129 GLU B O 1
ATOM 2725 N N . GLN B 1 130 ? -3.277 14.242 2.672 1 53.12 130 GLN B N 1
ATOM 2726 C CA . GLN B 1 130 ? -3.896 14.898 3.82 1 53.12 130 GLN B CA 1
ATOM 2727 C C . GLN B 1 130 ? -2.926 14.984 4.996 1 53.12 130 GLN B C 1
ATOM 2729 O O . GLN B 1 130 ? -2.98 15.93 5.785 1 53.12 130 GLN B O 1
ATOM 2734 N N . VAL B 1 131 ? -1.847 14.188 5.082 1 47.97 131 VAL B N 1
ATOM 2735 C CA . VAL B 1 131 ? -0.868 14.18 6.164 1 47.97 131 VAL B CA 1
ATOM 2736 C C . VAL B 1 131 ? 0.234 15.195 5.875 1 47.97 131 VAL B C 1
ATOM 2738 O O . VAL B 1 131 ? 0.765 15.82 6.797 1 47.97 131 VAL B O 1
ATOM 2741 N N . LYS B 1 132 ? 1.051 15.508 4.609 1 46.34 132 LYS B N 1
ATOM 2742 C CA . LYS B 1 132 ? 2.309 16.156 4.27 1 46.34 132 LYS B CA 1
ATOM 2743 C C . LYS B 1 132 ? 2.328 17.609 4.762 1 46.34 132 LYS B C 1
ATOM 2745 O O . LYS B 1 132 ? 3.266 18.016 5.445 1 46.34 132 LYS B O 1
ATOM 2750 N N . GLN B 1 133 ? 2.395 18.734 3.736 1 39.84 133 GLN B N 1
ATOM 2751 C CA . GLN B 1 133 ? 3.232 19.922 3.607 1 39.84 133 GLN B CA 1
ATOM 2752 C C . GLN B 1 133 ? 3.062 20.859 4.805 1 39.84 133 GLN B C 1
ATOM 2754 O O . GLN B 1 133 ? 4.047 21.312 5.387 1 39.84 133 GLN B O 1
ATOM 2759 N N . THR B 1 134 ? 2.293 21.906 4.59 1 41.16 134 THR B N 1
ATOM 2760 C CA . THR B 1 134 ? 2.203 23.156 5.32 1 41.16 134 THR B CA 1
ATOM 2761 C C . THR B 1 134 ? 2.189 22.906 6.828 1 41.16 134 THR B C 1
ATOM 2763 O O . THR B 1 134 ? 2.73 23.703 7.598 1 41.16 134 THR B O 1
ATOM 2766 N N . ASP B 1 135 ? 1.839 21.734 7.223 1 52 135 ASP B N 1
ATOM 2767 C CA . ASP B 1 135 ? 1.283 21.422 8.539 1 52 135 ASP B CA 1
ATOM 2768 C C . ASP B 1 135 ? 2.355 20.859 9.469 1 52 135 ASP B C 1
ATOM 2770 O O . ASP B 1 135 ? 2.252 20.984 10.688 1 52 135 ASP B O 1
ATOM 2774 N N . LEU B 1 136 ? 3.57 20.734 8.695 1 52.75 136 LEU B N 1
ATOM 2775 C CA . LEU B 1 136 ? 4.465 19.969 9.547 1 52.75 136 LEU B CA 1
ATOM 2776 C C . LEU B 1 136 ? 5.172 20.875 10.547 1 52.75 136 LEU B C 1
ATOM 2778 O O . LEU B 1 136 ? 5.383 20.484 11.703 1 52.75 136 LEU B O 1
ATOM 2782 N N . ILE B 1 137 ? 5.508 22.109 9.922 1 59.31 137 ILE B N 1
ATOM 2783 C CA . ILE B 1 137 ? 6.184 23 10.859 1 59.31 137 ILE B CA 1
ATOM 2784 C C . ILE B 1 137 ? 5.246 23.328 12.016 1 59.31 137 ILE B C 1
ATOM 2786 O O . ILE B 1 137 ? 5.617 23.188 13.188 1 59.31 137 ILE B O 1
ATOM 2790 N N . LYS B 1 138 ? 4.156 23.906 11.656 1 70.75 138 LYS B N 1
ATOM 2791 C CA . LYS B 1 138 ? 3.166 24.234 12.68 1 70.75 138 LYS B CA 1
ATOM 2792 C C . LYS B 1 138 ? 2.801 23 13.492 1 70.75 138 LYS B C 1
ATOM 2794 O O . LYS B 1 138 ? 2.635 23.078 14.711 1 70.75 138 LYS B O 1
ATOM 2799 N N . ALA B 1 139 ? 2.857 21.969 12.781 1 75.12 139 ALA B N 1
ATOM 2800 C CA . ALA B 1 139 ? 2.504 20.734 13.469 1 75.12 139 ALA B CA 1
ATOM 2801 C C . ALA B 1 139 ? 3.58 20.344 14.477 1 75.12 139 ALA B C 1
ATOM 2803 O O . ALA B 1 139 ? 3.271 19.875 15.578 1 75.12 139 ALA B O 1
ATOM 2804 N N . ASN B 1 140 ? 4.746 20.562 14.055 1 70.81 140 ASN B N 1
ATOM 2805 C CA . ASN B 1 140 ? 5.844 20.25 14.961 1 70.81 140 ASN B CA 1
ATOM 2806 C C . ASN B 1 140 ? 5.828 21.125 16.203 1 70.81 140 ASN B C 1
ATOM 2808 O O . ASN B 1 140 ? 6.027 20.641 17.312 1 70.81 140 ASN B O 1
ATOM 2812 N N . THR B 1 141 ? 5.629 22.438 15.891 1 78.81 141 THR B N 1
ATOM 2813 C CA . THR B 1 141 ? 5.574 23.375 17 1 78.81 141 THR B CA 1
ATOM 2814 C C . THR B 1 141 ? 4.441 23.016 17.969 1 78.81 141 THR B C 1
ATOM 2816 O O . THR B 1 141 ? 4.621 23.047 19.188 1 78.81 141 THR B O 1
ATOM 2819 N N . ILE B 1 142 ? 3.316 22.688 17.469 1 85 142 ILE B N 1
ATOM 2820 C CA . ILE B 1 142 ? 2.162 22.312 18.266 1 85 142 ILE B CA 1
ATOM 2821 C C . ILE B 1 142 ? 2.471 21.031 19.047 1 85 142 ILE B C 1
ATOM 2823 O O . ILE B 1 142 ? 2.166 20.938 20.25 1 85 142 ILE B O 1
ATOM 2827 N N . ALA B 1 143 ? 3.123 20.094 18.391 1 82.44 143 ALA B N 1
ATOM 2828 C CA . ALA B 1 143 ? 3.455 18.828 19.047 1 82.44 143 ALA B CA 1
ATOM 2829 C C . ALA B 1 143 ? 4.453 19.047 20.172 1 82.44 143 ALA B C 1
ATOM 2831 O O . ALA B 1 143 ? 4.309 18.453 21.25 1 82.44 143 ALA B O 1
ATOM 2832 N N . ASN B 1 144 ? 5.352 19.859 19.906 1 83.38 144 ASN B N 1
ATOM 2833 C CA . ASN B 1 144 ? 6.34 20.156 20.938 1 83.38 144 ASN B CA 1
ATOM 2834 C C . ASN B 1 144 ? 5.695 20.797 22.156 1 83.38 144 ASN B C 1
ATOM 2836 O O . ASN B 1 144 ? 5.992 20.422 23.297 1 83.38 144 ASN B O 1
ATOM 2840 N N . LYS B 1 145 ? 4.902 21.766 21.953 1 87.06 145 LYS B N 1
ATOM 2841 C CA . LYS B 1 145 ? 4.207 22.438 23.047 1 87.06 145 LYS B CA 1
ATOM 2842 C C . LYS B 1 145 ? 3.268 21.469 23.781 1 87.06 145 LYS B C 1
ATOM 2844 O O . LYS B 1 145 ? 3.174 21.5 25 1 87.06 145 LYS B O 1
ATOM 2849 N N . ALA B 1 146 ? 2.596 20.641 23.078 1 89.56 146 ALA B N 1
ATOM 2850 C CA . ALA B 1 146 ? 1.659 19.688 23.672 1 89.56 146 ALA B CA 1
ATOM 2851 C C . ALA B 1 146 ? 2.379 18.719 24.594 1 89.56 146 ALA B C 1
ATOM 2853 O O . ALA B 1 146 ? 1.902 18.438 25.703 1 89.56 146 ALA B O 1
ATOM 2854 N N . VAL B 1 147 ? 3.473 18.188 24.125 1 87.5 147 VAL B N 1
ATOM 2855 C CA . VAL B 1 147 ? 4.207 17.25 24.969 1 87.5 147 VAL B CA 1
ATOM 2856 C C . VAL B 1 147 ? 4.75 17.969 26.203 1 87.5 147 VAL B C 1
ATOM 2858 O O . VAL B 1 147 ? 4.742 17.406 27.297 1 87.5 147 VAL B O 1
ATOM 2861 N N . SER B 1 148 ? 5.211 19.125 26.016 1 88.38 148 SER B N 1
ATOM 2862 C CA . SER B 1 148 ? 5.68 19.922 27.156 1 88.38 148 SER B CA 1
ATOM 2863 C C . SER B 1 148 ? 4.578 20.109 28.188 1 88.38 148 SER B C 1
ATOM 2865 O O . SER B 1 148 ? 4.82 19.953 29.391 1 88.38 148 SER B O 1
ATOM 2867 N N . ASN B 1 149 ? 3.385 20.438 27.781 1 87.62 149 ASN B N 1
ATOM 2868 C CA . ASN B 1 149 ? 2.232 20.578 28.656 1 87.62 149 ASN B CA 1
ATOM 2869 C C . ASN B 1 149 ? 1.926 19.281 29.391 1 87.62 149 ASN B C 1
ATOM 2871 O O . ASN B 1 149 ? 1.665 19.281 30.594 1 87.62 149 ASN B O 1
ATOM 2875 N N . LYS B 1 150 ? 1.957 18.234 28.609 1 89.12 150 LYS B N 1
ATOM 2876 C CA . LYS B 1 150 ? 1.631 16.922 29.156 1 89.12 150 LYS B CA 1
ATOM 2877 C C . LYS B 1 150 ? 2.547 16.547 30.312 1 89.12 150 LYS B C 1
ATOM 2879 O O . LYS B 1 150 ? 2.107 15.938 31.281 1 89.12 150 LYS B O 1
ATOM 2884 N N . TYR B 1 151 ? 3.688 16.922 30.219 1 89.19 151 TYR B N 1
ATOM 2885 C CA . TYR B 1 151 ? 4.664 16.562 31.25 1 89.19 151 TYR B CA 1
ATOM 2886 C C . TYR B 1 151 ? 4.898 17.719 32.219 1 89.19 151 TYR B C 1
ATOM 2888 O O . TYR B 1 151 ? 5.867 17.703 32.969 1 89.19 151 TYR B O 1
ATOM 2896 N N . GLY B 1 152 ? 4.07 18.734 32.062 1 88.12 152 GLY B N 1
ATOM 2897 C CA . GLY B 1 152 ? 4.043 19.812 33.031 1 88.12 152 GLY B CA 1
ATOM 2898 C C . GLY B 1 152 ? 5.238 20.734 32.938 1 88.12 152 GLY B C 1
ATOM 2899 O O . GLY B 1 152 ? 5.66 21.312 33.938 1 88.12 152 GLY B O 1
ATOM 2900 N N . LEU B 1 153 ? 5.797 20.844 31.797 1 84.25 153 LEU B N 1
ATOM 2901 C CA . LEU B 1 153 ? 6.941 21.734 31.625 1 84.25 153 LEU B CA 1
ATOM 2902 C C . LEU B 1 153 ? 6.484 23.172 31.391 1 84.25 153 LEU B C 1
ATOM 2904 O O . LEU B 1 153 ? 5.504 23.422 30.688 1 84.25 153 LEU B O 1
ATOM 2908 N N . PRO B 1 154 ? 7.152 24.109 32.062 1 84.06 154 PRO B N 1
ATOM 2909 C CA . PRO B 1 154 ? 6.738 25.516 31.969 1 84.06 154 PRO B CA 1
ATOM 2910 C C . PRO B 1 154 ? 6.98 26.109 30.578 1 84.06 154 PRO B C 1
ATOM 2912 O O . PRO B 1 154 ? 6.289 27.062 30.188 1 84.06 154 PRO B O 1
ATOM 2915 N N . LYS B 1 155 ? 8 25.688 29.828 1 82.81 155 LYS B N 1
ATOM 2916 C CA . LYS B 1 155 ? 8.32 26.141 28.484 1 82.81 155 LYS B CA 1
ATOM 2917 C C . LYS B 1 155 ? 8.336 24.984 27.5 1 82.81 155 LYS B C 1
ATOM 2919 O O . LYS B 1 155 ? 8.539 23.844 27.875 1 82.81 155 LYS B O 1
ATOM 2924 N N . MET B 1 156 ? 8.062 25.344 26.25 1 88.56 156 MET B N 1
ATOM 2925 C CA . MET B 1 156 ? 8.148 24.344 25.188 1 88.56 156 MET B CA 1
ATOM 2926 C C . MET B 1 156 ? 9.578 23.859 25.016 1 88.56 156 MET B C 1
ATOM 2928 O O . MET B 1 156 ? 10.516 24.656 25.016 1 88.56 156 MET B O 1
ATOM 2932 N N . ILE B 1 157 ? 9.75 22.594 24.828 1 83.62 157 ILE B N 1
ATOM 2933 C CA . ILE B 1 157 ? 11.086 22.047 24.625 1 83.62 157 ILE B CA 1
ATOM 2934 C C . ILE B 1 157 ? 11.203 21.484 23.219 1 83.62 157 ILE B C 1
ATOM 2936 O O . ILE B 1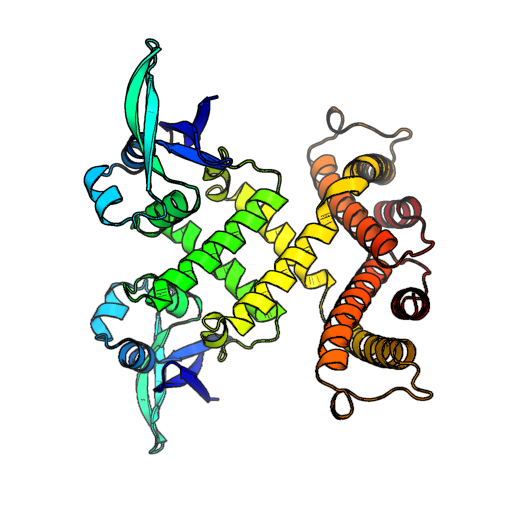 157 ? 10.195 21.109 22.594 1 83.62 157 ILE B O 1
ATOM 2940 N N . SER B 1 158 ? 12.43 21.516 22.75 1 78.69 158 SER B N 1
ATOM 2941 C CA . SER B 1 158 ? 12.719 20.922 21.438 1 78.69 158 SER B CA 1
ATOM 2942 C C . SER B 1 158 ? 12.922 19.422 21.547 1 78.69 158 SER B C 1
ATOM 2944 O O . SER B 1 158 ? 13.055 18.875 22.641 1 78.69 158 SER B O 1
ATOM 2946 N N . LYS B 1 159 ? 12.953 18.812 20.406 1 77.38 159 LYS B N 1
ATOM 2947 C CA . LYS B 1 159 ? 13.102 17.359 20.328 1 77.38 159 LYS B CA 1
ATOM 2948 C C . LYS B 1 159 ? 14.383 16.906 21.031 1 77.38 159 LYS B C 1
ATOM 2950 O O . LYS B 1 159 ? 14.391 15.867 21.703 1 77.38 159 LYS B O 1
ATOM 2955 N N . SER B 1 160 ? 15.352 17.641 20.844 1 75 160 SER B N 1
ATOM 2956 C CA . SER B 1 160 ? 16.656 17.281 21.391 1 75 160 SER B CA 1
ATOM 2957 C C . SER B 1 160 ? 16.625 17.25 22.922 1 75 160 SER B C 1
ATOM 2959 O O . SER B 1 160 ? 17.469 16.609 23.547 1 75 160 SER B O 1
ATOM 2961 N N . GLN B 1 161 ? 15.711 17.875 23.562 1 81.69 161 GLN B N 1
ATOM 2962 C CA . GLN B 1 161 ? 15.594 17.969 25.016 1 81.69 161 GLN B CA 1
ATOM 2963 C C . GLN B 1 161 ? 14.617 16.938 25.547 1 81.69 161 GLN B C 1
ATOM 2965 O O . GLN B 1 161 ? 14.375 16.875 26.766 1 81.69 161 GLN B O 1
ATOM 2970 N N . MET B 1 162 ? 14.031 16.078 24.734 1 84.56 162 MET B N 1
ATOM 2971 C CA . MET B 1 162 ? 12.961 15.164 25.125 1 84.56 162 MET B CA 1
ATOM 2972 C C . MET B 1 162 ? 13.516 13.789 25.469 1 84.56 162 MET B C 1
ATOM 2974 O O . MET B 1 162 ? 14.461 13.32 24.828 1 84.56 162 MET B O 1
ATOM 2978 N N . THR B 1 163 ? 12.914 13.25 26.547 1 82.94 163 THR B N 1
ATOM 2979 C CA . THR B 1 163 ? 13.211 11.867 26.891 1 82.94 163 THR B CA 1
ATOM 2980 C C . THR B 1 163 ? 12.641 10.914 25.844 1 82.94 163 THR B C 1
ATOM 2982 O O . THR B 1 163 ? 11.867 11.32 24.984 1 82.94 163 THR B O 1
ATOM 2985 N N . GLU B 1 164 ? 12.992 9.688 25.938 1 74.75 164 GLU B N 1
ATOM 2986 C CA . GLU B 1 164 ? 12.492 8.672 25.016 1 74.75 164 GLU B CA 1
ATOM 2987 C C . GLU B 1 164 ? 10.969 8.562 25.094 1 74.75 164 GLU B C 1
ATOM 2989 O O . GLU B 1 164 ? 10.297 8.461 24.062 1 74.75 164 GLU B O 1
ATOM 2994 N N . GLN B 1 165 ? 10.461 8.617 26.344 1 80.12 165 GLN B N 1
ATOM 2995 C CA . GLN B 1 165 ? 9.016 8.539 26.516 1 80.12 165 GLN B CA 1
ATOM 2996 C C . GLN B 1 165 ? 8.32 9.773 25.938 1 80.12 165 GLN B C 1
ATOM 2998 O O . GLN B 1 165 ? 7.273 9.656 25.297 1 80.12 165 GLN B O 1
ATOM 3003 N N . MET B 1 166 ? 8.922 10.922 26.078 1 81.88 166 MET B N 1
ATOM 3004 C CA . MET B 1 166 ? 8.383 12.164 25.516 1 81.88 166 MET B CA 1
ATOM 3005 C C . MET B 1 166 ? 8.359 12.102 24 1 81.88 166 MET B C 1
ATOM 3007 O O . MET B 1 166 ? 7.395 12.547 23.375 1 81.88 166 MET B O 1
ATOM 3011 N N . LEU B 1 167 ? 9.422 11.539 23.469 1 76.56 167 LEU B N 1
ATOM 3012 C CA . LEU B 1 167 ? 9.523 11.438 22.016 1 76.56 167 LEU B CA 1
ATOM 3013 C C . LEU B 1 167 ? 8.43 10.523 21.469 1 76.56 167 LEU B C 1
ATOM 3015 O O . LEU B 1 167 ? 7.848 10.812 20.422 1 76.56 167 LEU B O 1
ATOM 3019 N N . LYS B 1 168 ? 8.172 9.492 22.172 1 72.56 168 LYS B N 1
ATOM 3020 C CA . LYS B 1 168 ? 7.09 8.594 21.781 1 72.56 168 LYS B CA 1
ATOM 3021 C C . LYS B 1 168 ? 5.738 9.297 21.828 1 72.56 168 LYS B C 1
ATOM 3023 O O . LYS B 1 168 ? 4.953 9.219 20.891 1 72.56 168 LYS B O 1
ATOM 3028 N N . ASP B 1 169 ? 5.52 10 22.922 1 77.69 169 ASP B N 1
ATOM 3029 C CA . ASP B 1 169 ? 4.27 10.742 23.078 1 77.69 169 ASP B CA 1
ATOM 3030 C C . ASP B 1 169 ? 4.164 11.859 22.047 1 77.69 169 ASP B C 1
ATOM 3032 O O . ASP B 1 169 ? 3.086 12.102 21.5 1 77.69 169 ASP B O 1
ATOM 3036 N N . ARG B 1 170 ? 5.312 12.438 21.75 1 78.5 170 ARG B N 1
ATOM 3037 C CA . ARG B 1 170 ? 5.348 13.516 20.766 1 78.5 170 ARG B CA 1
ATOM 3038 C C . ARG B 1 170 ? 4.949 13.008 19.375 1 78.5 170 ARG B C 1
ATOM 3040 O O . ARG B 1 170 ? 4.234 13.695 18.641 1 78.5 170 ARG B O 1
ATOM 3047 N N . GLU B 1 171 ? 5.461 11.953 19.094 1 68.94 171 GLU B N 1
ATOM 3048 C CA . GLU B 1 171 ? 5.152 11.383 17.781 1 68.94 171 GLU B CA 1
ATOM 3049 C C . GLU B 1 171 ? 3.65 11.18 17.609 1 68.94 171 GLU B C 1
ATOM 3051 O O . GLU B 1 171 ? 3.092 11.516 16.562 1 68.94 171 GLU B O 1
ATOM 3056 N N . GLN B 1 172 ? 3.037 10.672 18.656 1 70.19 172 GLN B N 1
ATOM 3057 C CA . GLN B 1 172 ? 1.591 10.484 18.609 1 70.19 172 GLN B CA 1
ATOM 3058 C C . GLN B 1 172 ? 0.867 11.82 18.5 1 70.19 172 GLN B C 1
ATOM 3060 O O . GLN B 1 172 ? -0.079 11.961 17.719 1 70.19 172 GLN B O 1
ATOM 3065 N N . LEU B 1 173 ? 1.267 12.82 19.266 1 77.88 173 LEU B N 1
ATOM 3066 C CA . LEU B 1 173 ? 0.658 14.141 19.266 1 77.88 173 LEU B CA 1
ATOM 3067 C C . LEU B 1 173 ? 0.88 14.844 17.938 1 77.88 173 LEU B C 1
ATOM 3069 O O . LEU B 1 173 ? -0.002 15.547 17.438 1 77.88 173 LEU B O 1
ATOM 3073 N N . LEU B 1 174 ? 2.062 14.656 17.328 1 71.94 174 LEU B N 1
ATOM 3074 C CA . LEU B 1 174 ? 2.355 15.219 16 1 71.94 174 LEU B CA 1
ATOM 3075 C C . LEU B 1 174 ? 1.417 14.641 14.953 1 71.94 174 LEU B C 1
ATOM 3077 O O . LEU B 1 174 ? 0.845 15.383 14.148 1 71.94 174 LEU B O 1
ATOM 3081 N N . ASP B 1 175 ? 1.268 13.414 15.047 1 65.19 175 ASP B N 1
ATOM 3082 C CA . ASP B 1 175 ? 0.361 12.742 14.117 1 65.19 175 ASP B CA 1
ATOM 3083 C C . ASP B 1 175 ? -1.054 13.305 14.234 1 65.19 175 ASP B C 1
ATOM 3085 O O . ASP B 1 175 ? -1.699 13.586 13.219 1 65.19 175 ASP B O 1
ATOM 3089 N N . ASP B 1 176 ? -1.503 13.414 15.5 1 68.19 176 ASP B N 1
ATOM 3090 C CA . ASP B 1 176 ? -2.824 13.977 15.758 1 68.19 176 ASP B CA 1
ATOM 3091 C C . ASP B 1 176 ? -2.932 15.398 15.211 1 68.19 176 ASP B C 1
ATOM 3093 O O . ASP B 1 176 ? -3.957 15.781 14.641 1 68.19 176 ASP B O 1
ATOM 3097 N N . THR B 1 177 ? -1.892 16.234 15.414 1 72.31 177 THR B N 1
ATOM 3098 C CA . THR B 1 177 ? -1.854 17.625 14.977 1 72.31 177 THR B CA 1
ATOM 3099 C C . THR B 1 177 ? -1.974 17.703 13.453 1 72.31 177 THR B C 1
ATOM 3101 O O . THR B 1 177 ? -2.807 18.453 12.938 1 72.31 177 THR B O 1
ATOM 3104 N N . VAL B 1 178 ? -1.188 16.953 12.82 1 65.56 178 VAL B N 1
ATOM 3105 C CA . VAL B 1 178 ? -1.168 16.969 11.359 1 65.56 178 VAL B CA 1
ATOM 3106 C C . VAL B 1 178 ? -2.535 16.562 10.82 1 65.56 178 VAL B C 1
ATOM 3108 O O . VAL B 1 178 ? -3.068 17.203 9.914 1 65.56 178 VAL B O 1
ATOM 3111 N N . GLU B 1 179 ? -3.016 15.594 11.445 1 62.97 179 GLU B N 1
ATOM 3112 C CA . GLU B 1 179 ? -4.34 15.133 11.031 1 62.97 179 GLU B CA 1
ATOM 3113 C C . GLU B 1 179 ? -5.375 16.25 11.156 1 62.97 179 GLU B C 1
ATOM 3115 O O . GLU B 1 179 ? -6.152 16.484 10.227 1 62.97 179 GLU B O 1
ATOM 3120 N N . LEU B 1 180 ? -5.418 16.922 12.25 1 68.25 180 LEU B N 1
ATOM 3121 C CA . LEU B 1 180 ? -6.391 17.969 12.5 1 68.25 180 LEU B CA 1
ATOM 3122 C C . LEU B 1 180 ? -6.164 19.156 11.555 1 68.25 180 LEU B C 1
ATOM 3124 O O . LEU B 1 180 ? -7.121 19.781 11.086 1 68.25 180 LEU B O 1
ATOM 3128 N N . MET B 1 181 ? -4.938 19.406 11.234 1 70.56 181 MET B N 1
ATOM 3129 C CA . MET B 1 181 ? -4.617 20.516 10.328 1 70.56 181 MET B CA 1
ATOM 3130 C C . MET B 1 181 ? -5.129 20.219 8.922 1 70.56 181 MET B C 1
ATOM 3132 O O . MET B 1 181 ? -5.68 21.109 8.266 1 70.56 181 MET B O 1
ATOM 3136 N N . VAL B 1 182 ? -4.848 19.141 8.516 1 61.91 182 VAL B N 1
ATOM 3137 C CA . VAL B 1 182 ? -5.285 18.734 7.18 1 61.91 182 VAL B CA 1
ATOM 3138 C C . VAL B 1 182 ? -6.805 18.844 7.074 1 61.91 182 VAL B C 1
ATOM 3140 O O . VAL B 1 182 ? -7.328 19.375 6.094 1 61.91 182 VAL B O 1
ATOM 3143 N N . ILE B 1 183 ? -7.461 18.438 8.023 1 59.5 183 ILE B N 1
ATOM 3144 C CA . ILE B 1 183 ? -8.922 18.438 8.031 1 59.5 183 ILE B CA 1
ATOM 3145 C C . ILE B 1 183 ? -9.438 19.875 8.055 1 59.5 183 ILE B C 1
ATOM 3147 O O . ILE B 1 183 ? -10.406 20.203 7.355 1 59.5 183 ILE B O 1
ATOM 3151 N N . LYS B 1 184 ? -8.82 20.625 8.898 1 65.5 184 LYS B N 1
ATOM 3152 C CA . LYS B 1 184 ? -9.18 22.031 8.984 1 65.5 184 LYS B CA 1
ATOM 3153 C C . LYS B 1 184 ? -9.094 22.703 7.617 1 65.5 184 LYS B C 1
ATOM 3155 O O . LYS B 1 184 ? -10.008 23.438 7.215 1 65.5 184 LYS B O 1
ATOM 3160 N N . ASP B 1 185 ? -7.965 22.547 6.957 1 62 185 ASP B N 1
ATOM 3161 C CA . ASP B 1 185 ? -7.727 23.172 5.664 1 62 185 ASP B CA 1
ATOM 3162 C C . ASP B 1 185 ? -8.688 22.641 4.605 1 62 185 ASP B C 1
ATOM 3164 O O . ASP B 1 185 ? -9.258 23.406 3.828 1 62 185 ASP B O 1
ATOM 3168 N N . LYS B 1 186 ? -8.758 21.422 4.625 1 55.34 186 LYS B N 1
ATOM 3169 C CA . LYS B 1 186 ? -9.57 20.766 3.617 1 55.34 186 LYS B CA 1
ATOM 3170 C C . LYS B 1 186 ? -11.016 21.234 3.676 1 55.34 186 LYS B C 1
ATOM 3172 O O . LYS B 1 186 ? -11.656 21.422 2.639 1 55.34 186 LYS B O 1
ATOM 3177 N N . PHE B 1 187 ? -11.477 21.422 4.898 1 55.44 187 PHE B N 1
ATOM 3178 C CA . PHE B 1 187 ? -12.891 21.734 5.074 1 55.44 187 PHE B CA 1
ATOM 3179 C C . PHE B 1 187 ? -13.086 23.188 5.492 1 55.44 187 PHE B C 1
ATOM 3181 O O . PHE B 1 187 ? -14.195 23.594 5.828 1 55.44 187 PHE B O 1
ATOM 3188 N N . ASP B 1 188 ? -11.898 23.828 5.535 1 63.84 188 ASP B N 1
ATOM 3189 C CA . ASP B 1 188 ? -11.906 25.234 5.906 1 63.84 188 ASP B CA 1
ATOM 3190 C C . ASP B 1 188 ? -12.625 25.453 7.234 1 63.84 188 ASP B C 1
ATOM 3192 O O . ASP B 1 188 ? -13.539 26.281 7.328 1 63.84 188 ASP B O 1
ATOM 3196 N N . LEU B 1 189 ? -12.312 24.594 8.117 1 62.84 189 LEU B N 1
ATOM 3197 C CA . LEU B 1 189 ? -12.93 24.641 9.43 1 62.84 189 LEU B CA 1
ATOM 3198 C C . LEU B 1 189 ? -12.367 25.781 10.266 1 62.84 189 LEU B C 1
ATOM 3200 O O . LEU B 1 189 ? -11.18 26.078 10.188 1 62.84 189 LEU B O 1
ATOM 3204 N N . GLY B 1 190 ? -13.109 26.562 11.008 1 70.81 190 GLY B N 1
ATOM 3205 C CA . GLY B 1 190 ? -12.68 27.641 11.891 1 70.81 190 GLY B CA 1
ATOM 3206 C C . GLY B 1 190 ? -12.25 27.156 13.258 1 70.81 190 GLY B C 1
ATOM 3207 O O . GLY B 1 190 ? -12.594 27.766 14.273 1 70.81 190 GLY B O 1
ATOM 3208 N N . ILE B 1 191 ? -11.586 26 13.328 1 72.19 191 ILE B N 1
ATOM 3209 C CA . ILE B 1 191 ? -11.148 25.469 14.617 1 72.19 191 ILE B CA 1
ATOM 3210 C C . ILE B 1 191 ? -9.688 25.844 14.859 1 72.19 191 ILE B C 1
ATOM 3212 O O . ILE B 1 191 ? -8.938 26.109 13.922 1 72.19 191 ILE B O 1
ATOM 3216 N N . SER B 1 192 ? -9.391 25.984 16.172 1 75.75 192 SER B N 1
ATOM 3217 C CA . SER B 1 192 ? -8 26.125 16.594 1 75.75 192 SER B CA 1
ATOM 3218 C C . SER B 1 192 ? -7.336 24.781 16.812 1 75.75 192 SER B C 1
ATOM 3220 O O . SER B 1 192 ? -7.652 24.078 17.781 1 75.75 192 SER B O 1
ATOM 3222 N N . VAL B 1 193 ? -6.48 24.422 15.93 1 78.69 193 VAL B N 1
ATOM 3223 C CA . VAL B 1 193 ? -5.797 23.125 16 1 78.69 193 VAL B CA 1
ATOM 3224 C C . VAL B 1 193 ? -5.008 23.031 17.297 1 78.69 193 VAL B C 1
ATOM 3226 O O . VAL B 1 193 ? -5.074 22.031 18 1 78.69 193 VAL B O 1
ATOM 3229 N N . SER B 1 194 ? -4.309 24.062 17.625 1 80.62 194 SER B N 1
ATOM 3230 C CA . SER B 1 194 ? -3.484 24.078 18.828 1 80.62 194 SER B CA 1
ATOM 3231 C C . SER B 1 194 ? -4.32 23.828 20.078 1 80.62 194 SER B C 1
ATOM 3233 O O . SER B 1 194 ? -3.967 22.984 20.906 1 80.62 194 SER B O 1
ATOM 3235 N N . ASN B 1 195 ? -5.453 24.438 20.188 1 80.62 195 ASN B N 1
ATOM 3236 C CA . ASN B 1 195 ? -6.309 24.281 21.359 1 80.62 195 ASN B CA 1
ATOM 3237 C C . ASN B 1 195 ? -6.82 22.844 21.5 1 80.62 195 ASN B C 1
ATOM 3239 O O . ASN B 1 195 ? -6.84 22.297 22.594 1 80.62 195 ASN B O 1
ATOM 3243 N N . ALA B 1 196 ? -7.195 22.344 20.469 1 80.44 196 ALA B N 1
ATOM 3244 C CA . ALA B 1 196 ? -7.727 20.984 20.484 1 80.44 196 ALA B CA 1
ATOM 3245 C C . ALA B 1 196 ? -6.66 19.984 20.922 1 80.44 196 ALA B C 1
ATOM 3247 O O . ALA B 1 196 ? -6.934 19.078 21.734 1 80.44 196 ALA B O 1
ATOM 3248 N N . ILE B 1 197 ? -5.469 20.125 20.422 1 80.94 197 ILE B N 1
ATOM 3249 C CA . ILE B 1 197 ? -4.375 19.188 20.703 1 80.94 197 ILE B CA 1
ATOM 3250 C C . ILE B 1 197 ? -3.902 19.375 22.141 1 80.94 197 ILE B C 1
ATOM 3252 O O . ILE B 1 197 ? -3.658 18.391 22.844 1 80.94 197 ILE B O 1
ATOM 3256 N N . TYR B 1 198 ? -3.775 20.609 22.578 1 81.31 198 TYR B N 1
ATOM 3257 C CA . TYR B 1 198 ? -3.316 20.875 23.938 1 81.31 198 TYR B CA 1
ATOM 3258 C C . TYR B 1 198 ? -4.293 20.312 24.969 1 81.31 198 TYR B C 1
ATOM 3260 O O . TYR B 1 198 ? -3.881 19.781 26 1 81.31 198 TYR B O 1
ATOM 3268 N N . SER B 1 199 ? -5.551 20.375 24.75 1 79.44 199 SER B N 1
ATOM 3269 C CA . SER B 1 199 ? -6.574 19.844 25.656 1 79.44 199 SER B CA 1
ATOM 3270 C C . SER B 1 199 ? -6.488 18.328 25.766 1 79.44 199 SER B C 1
ATOM 3272 O O . SER B 1 199 ? -6.66 17.766 26.844 1 79.44 199 SER B O 1
ATOM 3274 N N . ARG B 1 200 ? -6.215 17.75 24.719 1 75.69 200 ARG B N 1
ATOM 3275 C CA . ARG B 1 200 ? -6.121 16.297 24.688 1 75.69 200 ARG B CA 1
ATOM 3276 C C . ARG B 1 200 ? -4.863 15.805 25.391 1 75.69 200 ARG B C 1
ATOM 3278 O O . ARG B 1 200 ? -4.871 14.75 26.031 1 75.69 200 ARG B O 1
ATOM 3285 N N . ALA B 1 201 ? -3.775 16.5 25.172 1 73.31 201 ALA B N 1
ATOM 3286 C CA . ALA B 1 201 ? -2.492 16.125 25.75 1 73.31 201 ALA B CA 1
ATOM 3287 C C . ALA B 1 201 ? -2.535 16.188 27.281 1 73.31 201 ALA B C 1
ATOM 3289 O O . ALA B 1 201 ? -1.795 15.469 27.953 1 73.31 201 ALA B O 1
ATOM 3290 N N . THR B 1 202 ? -3.354 17.062 27.859 1 67.75 202 THR B N 1
ATOM 3291 C CA . THR B 1 202 ? -3.387 17.266 29.312 1 67.75 202 THR B CA 1
ATOM 3292 C C . THR B 1 202 ? -4.449 16.375 29.953 1 67.75 202 THR B C 1
ATOM 3294 O O . THR B 1 202 ? -4.555 16.328 31.188 1 67.75 202 THR B O 1
ATOM 3297 N N . HIS B 1 203 ? -5.273 15.719 29.203 1 59 203 HIS B N 1
ATOM 3298 C CA . HIS B 1 203 ? -6.246 14.812 29.797 1 59 203 HIS B CA 1
ATOM 3299 C C . HIS B 1 203 ? -5.871 13.352 29.531 1 59 203 HIS B C 1
ATOM 3301 O O . HIS B 1 203 ? -5.258 13.047 28.516 1 59 203 HIS B O 1
#

pLDDT: mean 83.44, std 12.11, range [39.84, 97.44]

Radius of gyration: 24.71 Å; Cα contacts (8 Å, |Δi|>4): 580; chains: 2; bounding box: 73×62×53 Å

Organism: Streptococcus dysgalactiae (NCBI:txid1334)

InterPro domains:
  IPR003497 BRO N-terminal domain [PF02498] (12-94)
  IPR003497 BRO N-terminal domain [PS51750] (1-101)
  IPR003497 BRO N-terminal domain [SM01040] (11-96)

Solvent-accessible surface area (backbone atoms only — not comparable to full-atom values): 21654 Å² total; per-residue (Å²): 116,74,49,75,35,79,48,88,92,30,69,34,46,23,35,67,53,95,90,36,44,22,34,36,38,58,38,54,18,57,52,68,74,48,57,46,67,60,53,54,72,74,48,57,73,89,34,45,51,76,44,75,44,66,46,100,84,64,50,74,39,83,39,52,26,25,32,66,62,36,51,51,51,55,43,62,68,41,89,47,68,70,29,49,55,48,48,52,53,52,45,49,52,51,49,52,39,40,49,70,70,68,44,51,64,68,47,53,70,49,65,75,34,69,68,48,38,49,52,36,48,49,49,48,51,53,22,44,57,45,51,56,70,80,41,42,58,60,14,46,54,44,15,30,40,24,43,20,50,50,71,66,42,96,57,71,49,56,75,90,75,47,52,75,69,49,47,55,52,24,52,54,44,27,53,52,39,20,43,20,43,31,13,28,63,73,34,64,34,86,47,59,58,60,59,40,48,42,56,53,45,67,98,118,77,47,74,34,80,48,88,90,31,71,33,47,23,38,68,53,95,90,36,43,22,34,36,38,60,37,54,19,57,52,69,73,48,57,47,68,60,53,53,72,72,48,58,72,88,32,45,51,75,41,74,44,65,45,99,83,63,51,77,39,83,38,54,27,24,32,66,62,36,49,52,51,56,44,62,69,41,89,46,68,70,29,50,54,47,48,52,53,52,46,49,51,51,49,52,38,41,49,70,72,68,45,52,65,68,47,54,70,48,64,75,35,70,68,50,40,51,51,37,47,50,48,49,52,54,22,44,58,48,51,57,74,86,37,44,62,61,16,46,54,45,14,31,39,22,44,20,51,49,70,66,42,97,58,69,51,57,76,90,76,47,52,74,69,47,48,55,53,25,53,54,42,26,53,53,40,18,44,22,43,32,13,26,63,73,31,64,35,85,47,60,59,61,59,41,48,41,56,52,46,67,98

Foldseek 3Di:
DWDWDDDQNFIWIWDDDPNAIWTFLVRLCVSLVHDSVVLVVVDDPVFKDWDFDQDPVGDTDITIIGGPVSSLVSLCPRPDPVNVVVVVVVVVLLVVLCVVLVHDPVNSCCCVPPVSVVVSVVVVVVVVVLQDDPQQVVLLQLLQVLLCVLVPHPDGDDPVPDDPVSNVSSVVLSSQLSNVVSVCVVVVPPDDSSVVSNVVSND/DKDWDADQNFIWIWDDDPNAIWTFLVRLCVSLVHDSVVLVVVDDPVFKDWDFDQDPVGDTDITIIGGPVSSLVSLCPRPDPVNVVVVVVVVVLLVVLCVVLVHDPVNSCCCVPPVSVVVSVVVVVVVVVLQDDPQQVVLLQLLQVLLCVLVPHPDGDDPVPDDPVSNVSSVVLSSQLSNVVSVCVVVVPPDDSSVVSNVVSND

Sequence (406 aa):
MNKTETWNGYTIRFVEHQGEWWAVLADIAKALDLNPKFIKQRLGDEVVSNNHVADSLGRQQEMLIVNEFGIYETIFSSRKKEAKTFKLWVFEIIKQLRQSTGLEGFQVFRMFDKEHQKQAMNRLVNGLEQVKQTDLIKANTIANKAVSNKYGLPKMISKSQMTEQMLKDREQLLDDTVELMVIKDKFDLGISVSNAIYSRATHMNKTETWNGYTIRFVEHQGEWWAVLADIAKALDLNPKFIKQRLGDEVVSNNHVADSLGRQQEMLIVNEFGIYETIFSSRKKEAKTFKLWVFEIIKQLRQSTGLEGFQVFRMFDKEHQKQAMNRLVNGLEQVKQTDLIKANTIANKAVSNKYGLPKMISKSQMTEQMLKDREQLLDDTVELMVIKDKFDLGISVSNAIYSRATH

Secondary structure (DSSP, 8-state):
-EEEEEETTEEEEEEEETTEEEEEHHHHHHHHT--HHHHHHHS-TTSEEEEEEE-TTS-EEEEEEE-HHHHHHHHHT--SHHHHHHHHHHHHHHHHHHHHTT--GGGGGGGGSHHHHHHHHHHHHHHHHTT-HHHHHHHHHHHHHHHHHHTT-SS---GGG--HHHHHHHHHHHHHHHHHHHHHHHHT----HHHHHHHHHH-/-EEEEEETTEEEEEEEETTEEEEEHHHHHHHHT--HHHHHHHS-TTSEEEEEEE-TTS-EEEEEEE-HHHHHHHHHT--SHHHHHHHHHHHHHHHHHHHHTT--GGGGGGGGSHHHHHHHHHHHHHHHHTTSTTHHHHHHHHHHHHHHHHTT-SS---GGG--HHHHHHHHHHHHHHHHHHHHHHHHT----HHHHHHHHHT-